Protein AF-0000000077140408 (afdb_homodimer)

Foldseek 3Di:
DDPVVVVVVVVCVVCVVCVVVVVVVVCLLCLQVPLFDPDDAAQFAEEEEECEPDHDDLVLLLVVLVCVVVRSYQAYEYEYEADPVPPDPAHSVRSVVVSLVSNVVNPDDPVRYDYDYFYDDPLDRLLRVLLVVLVVCVVVVTAEYEYEEARSNQVVSQVLNCVSNVVHNYHYYYDHDYDPDHSPCLVVDPVSSVVSVVSVVSSVSCVVVVSD/DDPVVVVVVVVCVVCVVCVVVVVVVVCLLCLQVPLFDPDDAAQFAEEEEECEPDHDDLVLLLVVLVCVVVRSYQAYEYEYEQDPVPPDPAHSVNSVVVSLVSNVVNPDDPVRYDYDYFYDDPLDRLLRVLLVVLVVCVVVVTAEYEYEEARSNQVVSQVLNCVSNVVHNYHYYYDHDYDPDHSPCLVVDPVSSVVSVVSVVSSVSCVVVVSD

Nearest PDB structures (foldseek):
  4tld-assembly1_C  TM=4.002E-01  e=9.534E-02  Synechococcus elongatus PCC 7942 = FACHB-805
  8qch-assembly10_H-3  TM=2.755E-01  e=1.974E-01  Homo sapiens
  1mj1-assembly1_A  TM=6.953E-01  e=6.642E+00  Escherichia coli
  4iqe-assembly1_B  TM=2.574E-01  e=8.456E-01  Bacillus anthracis
  1s2v-assembly1_A  TM=2.804E-01  e=2.675E+00  Mytilus edulis

Sequence (424 aa):
MQVSDLTFRFKLLFLGFLSPVFLTLGLFFSSPYWLGTNDPYLKSDVAVLEMTEDLPTKKHLKNVATLYTKGDFKKLILVSREDKSQNKFFSPVEIDQKTKEILISNGIPGTQMQTVIISTSKMGDTDEASKNLLKIAVSDNLGSILLLTREFEKRRVLKIYKKTLTSLPVKVTAYGFPSEVSASNWFLSESGVKEISVELVRYIYSYTRGILMQVSDLTFRFKLLFLGFLSPVFLTLGLFFSSPYWLGTNDPYLKSDVAVLEMTEDLPTKKHLKNVATLYTKGDFKKLILVSREDKSQNKFFSPVEIDQKTKEILISNGIPGTQMQTVIISTSKMGDTDEASKNLLKIAVSDNLGSILLLTREFEKRRVLKIYKKTLTSLPVKVTAYGFPSEVSASNWFLSESGVKEISVELVRYIYSYTRGIL

Organism: Leptospira biflexa serovar Patoc (strain Patoc 1 / ATCC 23582 / Paris) (NCBI:txid456481)

pLDDT: mean 91.98, std 12.61, range [42.28, 98.94]

Structure (mmCIF, N/CA/C/O backbone):
data_AF-0000000077140408-model_v1
#
loop_
_entity.id
_entity.type
_entity.pdbx_description
1 polymer 'DUF218 domain-containing protein'
#
loop_
_atom_site.group_PDB
_atom_site.id
_atom_site.type_symbol
_atom_site.label_atom_id
_atom_site.label_alt_id
_atom_site.label_comp_id
_atom_site.label_asym_id
_atom_site.label_entity_id
_atom_site.label_seq_id
_atom_site.pdbx_PDB_ins_code
_atom_site.Cartn_x
_atom_site.Cartn_y
_atom_site.Cartn_z
_atom_site.occupancy
_atom_site.B_iso_or_equiv
_atom_site.auth_seq_id
_atom_site.auth_comp_id
_atom_site.auth_asym_id
_atom_site.auth_atom_id
_atom_site.pdbx_PDB_model_num
ATOM 1 N N . MET A 1 1 ? 56.688 1.812 -9.516 1 42.28 1 MET A N 1
ATOM 2 C CA . MET A 1 1 ? 55.562 2.256 -8.734 1 42.28 1 MET A CA 1
ATOM 3 C C . MET A 1 1 ? 55.219 1.259 -7.633 1 42.28 1 MET A C 1
ATOM 5 O O . MET A 1 1 ? 54.938 0.088 -7.906 1 42.28 1 MET A O 1
ATOM 9 N N . GLN A 1 2 ? 55.594 1.509 -6.348 1 55.38 2 GLN A N 1
ATOM 10 C CA . GLN A 1 2 ? 55.688 0.543 -5.262 1 55.38 2 GLN A CA 1
ATOM 11 C C . GLN A 1 2 ? 54.312 0.031 -4.852 1 55.38 2 GLN A C 1
ATOM 13 O O . GLN A 1 2 ? 53.312 0.753 -4.957 1 55.38 2 GLN A O 1
ATOM 18 N N . VAL A 1 3 ? 54.25 -1.314 -4.656 1 61.53 3 VAL A N 1
ATOM 19 C CA . VAL A 1 3 ? 53.094 -2.119 -4.262 1 61.53 3 VAL A CA 1
ATOM 20 C C . VAL A 1 3 ? 52.312 -1.396 -3.172 1 61.53 3 VAL A C 1
ATOM 22 O O . VAL A 1 3 ? 51.094 -1.432 -3.158 1 61.53 3 VAL A O 1
ATOM 25 N N . SER A 1 4 ? 53.031 -0.747 -2.365 1 60.5 4 SER A N 1
ATOM 26 C CA . SER A 1 4 ? 52.406 -0.055 -1.24 1 60.5 4 SER A CA 1
ATOM 27 C C . SER A 1 4 ? 51.5 1.083 -1.718 1 60.5 4 SER A C 1
ATOM 29 O O . SER A 1 4 ? 50.438 1.311 -1.157 1 60.5 4 SER A O 1
ATOM 31 N N . ASP A 1 5 ? 51.906 1.727 -2.756 1 57.91 5 ASP A N 1
ATOM 32 C CA . ASP A 1 5 ? 51.125 2.836 -3.285 1 57.91 5 ASP A CA 1
ATOM 33 C C . ASP A 1 5 ? 49.844 2.334 -3.949 1 57.91 5 ASP A C 1
ATOM 35 O O . ASP A 1 5 ? 48.812 2.955 -3.822 1 57.91 5 ASP A O 1
ATOM 39 N N . LEU A 1 6 ? 49.938 1.147 -4.551 1 58.12 6 LEU A N 1
ATOM 40 C CA . LEU A 1 6 ? 48.75 0.572 -5.207 1 58.12 6 LEU A CA 1
ATOM 41 C C . LEU A 1 6 ? 47.719 0.125 -4.176 1 58.12 6 LEU A C 1
ATOM 43 O O . LEU A 1 6 ? 46.531 0.341 -4.359 1 58.12 6 LEU A O 1
ATOM 47 N N . THR A 1 7 ? 48.281 -0.554 -3.15 1 59.16 7 THR A N 1
ATOM 48 C CA . THR A 1 7 ? 47.375 -1.007 -2.1 1 59.16 7 THR A CA 1
ATOM 49 C C . THR A 1 7 ? 46.688 0.178 -1.431 1 59.16 7 THR A C 1
ATOM 51 O O . THR A 1 7 ? 45.5 0.111 -1.109 1 59.16 7 THR A O 1
ATOM 54 N N . PHE A 1 8 ? 47.562 1.207 -1.161 1 53.84 8 PHE A N 1
ATOM 55 C CA . PHE A 1 8 ? 46.969 2.402 -0.566 1 53.84 8 PHE A CA 1
ATOM 56 C C . PHE A 1 8 ? 45.906 3.006 -1.483 1 53.84 8 PHE A C 1
ATOM 58 O O . PHE A 1 8 ? 44.844 3.428 -1.022 1 53.84 8 PHE A O 1
ATOM 65 N N . ARG A 1 9 ? 46.156 3.01 -2.697 1 57.31 9 ARG A N 1
ATOM 66 C CA . ARG A 1 9 ? 45.219 3.551 -3.664 1 57.31 9 ARG A CA 1
ATOM 67 C C . ARG A 1 9 ? 43.938 2.713 -3.709 1 57.31 9 ARG A C 1
ATOM 69 O O . ARG A 1 9 ? 42.812 3.256 -3.775 1 57.31 9 ARG A O 1
ATOM 76 N N . PHE A 1 10 ? 44.156 1.412 -3.705 1 55.84 10 PHE A N 1
ATOM 77 C CA . PHE A 1 10 ? 43 0.519 -3.709 1 55.84 10 PHE A CA 1
ATOM 78 C C . PHE A 1 10 ? 42.188 0.688 -2.434 1 55.84 10 PHE A C 1
ATOM 80 O O . PHE A 1 10 ? 40.969 0.645 -2.473 1 55.84 10 PHE A O 1
ATOM 87 N N . LYS A 1 11 ? 42.938 0.802 -1.341 1 55.69 11 LYS A N 1
ATOM 88 C CA . LYS A 1 11 ? 42.25 1.03 -0.07 1 55.69 11 LYS A CA 1
ATOM 89 C C . LYS A 1 11 ? 41.469 2.332 -0.099 1 55.69 11 LYS A C 1
ATOM 91 O O . LYS A 1 11 ? 40.344 2.393 0.414 1 55.69 11 LYS A O 1
ATOM 96 N N . LEU A 1 12 ? 42.062 3.307 -0.672 1 52.16 12 LEU A N 1
ATOM 97 C CA . LEU A 1 12 ? 41.406 4.59 -0.77 1 52.16 12 LEU A CA 1
ATOM 98 C C . LEU A 1 12 ? 40.188 4.496 -1.697 1 52.16 12 LEU A C 1
ATOM 100 O O . LEU A 1 12 ? 39.125 5.066 -1.411 1 52.16 12 LEU A O 1
ATOM 104 N N . LEU A 1 13 ? 40.438 3.832 -2.721 1 52.09 13 LEU A N 1
ATOM 105 C CA . LEU A 1 13 ? 39.344 3.627 -3.68 1 52.09 13 LEU A CA 1
ATOM 106 C C . LEU A 1 13 ? 38.219 2.812 -3.057 1 52.09 13 LEU A C 1
ATOM 108 O O . LEU A 1 13 ? 37.031 3.113 -3.27 1 52.09 13 LEU A O 1
ATOM 112 N N . PHE A 1 14 ? 38.719 1.812 -2.455 1 52.66 14 PHE A N 1
ATOM 113 C CA . PHE A 1 14 ? 37.719 0.967 -1.789 1 52.66 14 PHE A CA 1
ATOM 114 C C . PHE A 1 14 ? 37 1.746 -0.712 1 52.66 14 PHE A C 1
ATOM 116 O O . PHE A 1 14 ? 35.781 1.633 -0.587 1 52.66 14 PHE A O 1
ATOM 123 N N . LEU A 1 15 ? 37.812 2.443 0.119 1 54.44 15 LEU A N 1
ATOM 124 C CA . LEU A 1 15 ? 37.188 3.281 1.139 1 54.44 15 LEU A CA 1
ATOM 125 C C . LEU A 1 15 ? 36.281 4.344 0.502 1 54.44 15 LEU A C 1
ATOM 127 O O . LEU A 1 15 ? 35.219 4.648 1.019 1 54.44 15 LEU A O 1
ATOM 131 N N . GLY A 1 16 ? 36.812 4.895 -0.43 1 50.19 16 GLY A N 1
ATOM 132 C CA . GLY A 1 16 ? 36.031 5.867 -1.165 1 50.19 16 GLY A CA 1
ATOM 133 C C . GLY A 1 16 ? 34.781 5.277 -1.766 1 50.19 16 GLY A C 1
ATOM 134 O O . GLY A 1 16 ? 33.719 5.895 -1.709 1 50.19 16 GLY A O 1
ATOM 135 N N . PHE A 1 17 ? 35.031 4.109 -2.342 1 53.53 17 PHE A N 1
ATOM 136 C CA . PHE A 1 17 ? 33.938 3.398 -2.986 1 53.53 17 PHE A CA 1
ATOM 137 C C . PHE A 1 17 ? 32.875 2.992 -1.963 1 53.53 17 PHE A C 1
ATOM 139 O O . PHE A 1 17 ? 31.688 3.111 -2.219 1 53.53 17 PHE A O 1
ATOM 146 N N . LEU A 1 18 ? 33.344 2.521 -0.897 1 58.91 18 LEU A N 1
ATOM 147 C CA . LEU A 1 18 ? 32.438 1.955 0.102 1 58.91 18 LEU A CA 1
ATOM 148 C C . LEU A 1 18 ? 31.766 3.057 0.907 1 58.91 18 LEU A C 1
ATOM 150 O O . LEU A 1 18 ? 30.656 2.861 1.422 1 58.91 18 LEU A O 1
ATOM 154 N N . SER A 1 19 ? 32.312 4.234 0.896 1 62.12 19 SER A N 1
ATOM 155 C CA . SER A 1 19 ? 31.859 5.305 1.769 1 62.12 19 SER A CA 1
ATOM 156 C C . SER A 1 19 ? 30.453 5.762 1.376 1 62.12 19 SER A C 1
ATOM 158 O O . SER A 1 19 ? 29.578 5.879 2.229 1 62.12 19 SER A O 1
ATOM 160 N N . PRO A 1 20 ? 30.281 6.012 0.077 1 62.34 20 PRO A N 1
ATOM 161 C CA . PRO A 1 20 ? 28.906 6.434 -0.235 1 62.34 20 PRO A CA 1
ATOM 162 C C . PRO A 1 20 ? 27.875 5.344 0.051 1 62.34 20 PRO A C 1
ATOM 164 O O . PRO A 1 20 ? 26.75 5.648 0.444 1 62.34 20 PRO A O 1
ATOM 167 N N . VAL A 1 21 ? 28.234 4.156 -0.152 1 67.38 21 VAL A N 1
ATOM 168 C CA . VAL A 1 21 ? 27.359 3.039 0.161 1 67.38 21 VAL A CA 1
ATOM 169 C C . VAL A 1 21 ? 27.031 3.039 1.653 1 67.38 21 VAL A C 1
ATOM 171 O O . VAL A 1 21 ? 25.859 2.891 2.043 1 67.38 21 VAL A O 1
ATOM 174 N N . PHE A 1 22 ? 28.031 3.256 2.43 1 69.44 22 PHE A N 1
ATOM 175 C CA . PHE A 1 22 ? 27.828 3.285 3.875 1 69.44 22 PHE A CA 1
ATOM 176 C C . PHE A 1 22 ? 26.969 4.484 4.277 1 69.44 22 PHE A C 1
ATOM 178 O O . PHE A 1 22 ? 26.156 4.391 5.195 1 69.44 22 PHE A O 1
ATOM 185 N N . LEU A 1 23 ? 27.125 5.52 3.521 1 71.75 23 LEU A N 1
ATOM 186 C CA . LEU A 1 23 ? 26.328 6.711 3.818 1 71.75 23 LEU A CA 1
ATOM 187 C C . LEU A 1 23 ? 24.859 6.492 3.473 1 71.75 23 LEU A C 1
ATOM 189 O O . LEU A 1 23 ? 23.984 6.863 4.246 1 71.75 23 LEU A O 1
ATOM 193 N N . THR A 1 24 ? 24.609 5.93 2.33 1 76.5 24 THR A N 1
ATOM 194 C CA . THR A 1 24 ? 23.234 5.652 1.918 1 76.5 24 THR A CA 1
ATOM 195 C C . THR A 1 24 ? 22.578 4.656 2.865 1 76.5 24 THR A C 1
ATOM 197 O O . THR A 1 24 ? 21.422 4.824 3.246 1 76.5 24 THR A O 1
ATOM 200 N N . LEU A 1 25 ? 23.391 3.727 3.24 1 78.25 25 LEU A N 1
ATOM 201 C CA . LEU A 1 25 ? 22.891 2.744 4.195 1 78.25 25 LEU A CA 1
ATOM 202 C C . LEU A 1 25 ? 22.641 3.385 5.555 1 78.25 25 LEU A C 1
ATOM 204 O O . LEU A 1 25 ? 21.641 3.082 6.215 1 78.25 25 LEU A O 1
ATOM 208 N N . GLY A 1 26 ? 23.531 4.18 5.887 1 80.62 26 GLY A N 1
ATOM 209 C CA . GLY A 1 26 ? 23.344 4.902 7.133 1 80.62 26 GLY A CA 1
ATOM 210 C C . GLY A 1 26 ? 22.094 5.77 7.137 1 80.62 26 GLY A C 1
ATOM 211 O O . GLY A 1 26 ? 21.344 5.77 8.109 1 80.62 26 GLY A O 1
ATOM 212 N N . LEU A 1 27 ? 21.953 6.426 6.035 1 81 27 LEU A N 1
ATOM 213 C CA . LEU A 1 27 ? 20.766 7.25 5.902 1 81 27 LEU A CA 1
ATOM 214 C C . LEU A 1 27 ? 19.5 6.391 5.93 1 81 27 LEU A C 1
ATOM 216 O O . LEU A 1 27 ? 18.516 6.762 6.562 1 81 27 LEU A O 1
ATOM 220 N N . PHE A 1 28 ? 19.656 5.336 5.297 1 86.94 28 PHE A N 1
ATOM 221 C CA . PHE A 1 28 ? 18.516 4.418 5.242 1 86.94 28 PHE A CA 1
ATOM 222 C C . PHE A 1 28 ? 18.203 3.867 6.629 1 86.94 28 PHE A C 1
ATOM 224 O O . PHE A 1 28 ? 17.062 3.943 7.086 1 86.94 28 PHE A O 1
ATOM 231 N N . PHE A 1 29 ? 19.188 3.473 7.367 1 89.19 29 PHE A N 1
ATOM 232 C CA . PHE A 1 29 ? 18.953 2.824 8.648 1 89.19 29 PHE A CA 1
ATOM 233 C C . PHE A 1 29 ? 18.656 3.855 9.727 1 89.19 29 PHE A C 1
ATOM 235 O O . PHE A 1 29 ? 18.031 3.533 10.742 1 89.19 29 PHE A O 1
ATOM 242 N N . SER A 1 30 ? 18.953 5.102 9.484 1 91.44 30 SER A N 1
ATOM 243 C CA . SER A 1 30 ? 18.672 6.141 10.469 1 91.44 30 SER A CA 1
ATOM 244 C C . SER A 1 30 ? 17.328 6.801 10.203 1 91.44 30 SER A C 1
ATOM 246 O O . SER A 1 30 ? 16.828 7.582 11.023 1 91.44 30 SER A O 1
ATOM 248 N N . SER A 1 31 ? 16.672 6.375 9.125 1 93.19 31 SER A N 1
ATOM 249 C CA . SER A 1 31 ? 15.516 7.109 8.633 1 93.19 31 SER A CA 1
ATOM 250 C C . SER A 1 31 ? 14.375 7.082 9.648 1 93.19 31 SER A C 1
ATOM 252 O O . SER A 1 31 ? 13.711 8.094 9.867 1 93.19 31 SER A O 1
ATOM 254 N N . PRO A 1 32 ? 14.148 5.984 10.375 1 94.06 32 PRO A N 1
ATOM 255 C CA . PRO A 1 32 ? 13.016 5.977 11.305 1 94.06 32 PRO A CA 1
ATOM 256 C C . PRO A 1 32 ? 13.148 7.035 12.398 1 94.06 32 PRO A C 1
ATOM 258 O O . PRO A 1 32 ? 12.141 7.484 12.945 1 94.06 32 PRO A O 1
ATOM 261 N N . TYR A 1 33 ? 14.352 7.5 12.664 1 93.12 33 TYR A N 1
ATOM 262 C CA . TYR A 1 33 ? 14.594 8.422 13.766 1 93.12 33 TYR A CA 1
ATOM 263 C C . TYR A 1 33 ? 14.227 9.852 13.375 1 93.12 33 TYR A C 1
ATOM 265 O O . TYR A 1 33 ? 14.07 10.719 14.234 1 93.12 33 TYR A O 1
ATOM 273 N N . TRP A 1 34 ? 14.062 10.062 12.109 1 93.56 34 TRP A N 1
ATOM 274 C CA . TRP A 1 34 ? 13.742 11.445 11.758 1 93.56 34 TRP A CA 1
ATOM 275 C C . TRP A 1 34 ? 12.5 11.5 10.875 1 93.56 34 TRP A C 1
ATOM 277 O O . TRP A 1 34 ? 11.961 12.586 10.625 1 93.56 34 TRP A O 1
ATOM 287 N N . LEU A 1 35 ? 12.039 10.328 10.367 1 95.88 35 LEU A N 1
ATOM 288 C CA . LEU A 1 35 ? 10.812 10.297 9.578 1 95.88 35 LEU A CA 1
ATOM 289 C C . LEU A 1 35 ? 9.609 10.672 10.438 1 95.88 35 LEU A C 1
ATOM 291 O O . LEU A 1 35 ? 8.648 11.266 9.945 1 95.88 35 LEU A O 1
ATOM 295 N N . GLY A 1 36 ? 9.695 10.211 11.602 1 92.75 36 GLY A N 1
ATOM 296 C CA . GLY A 1 36 ? 8.711 10.672 12.57 1 92.75 36 GLY A CA 1
ATOM 297 C C . GLY A 1 36 ? 9.094 11.984 13.227 1 92.75 36 GLY A C 1
ATOM 298 O O . GLY A 1 36 ? 10.047 12.641 12.805 1 92.75 36 GLY A O 1
ATOM 299 N N . THR A 1 37 ? 8.219 12.688 14.008 1 87.75 37 THR A N 1
ATOM 300 C CA . THR A 1 37 ? 8.523 13.836 14.852 1 87.75 37 THR A CA 1
ATOM 301 C C . THR A 1 37 ? 7.84 13.711 16.203 1 87.75 37 THR A C 1
ATOM 303 O O . THR A 1 37 ? 6.789 13.078 16.328 1 87.75 37 THR A O 1
ATOM 306 N N . ASN A 1 38 ? 8.578 14.203 17.172 1 88.62 38 ASN A N 1
ATOM 307 C CA . ASN A 1 38 ? 8.039 14.156 18.516 1 88.62 38 ASN A CA 1
ATOM 308 C C . ASN A 1 38 ? 7.367 15.477 18.891 1 88.62 38 ASN A C 1
ATOM 310 O O . ASN A 1 38 ? 7.051 15.703 20.062 1 88.62 38 ASN A O 1
ATOM 314 N N . ASP A 1 39 ? 7.168 16.219 17.922 1 92 39 ASP A N 1
ATOM 315 C CA . ASP A 1 39 ? 6.48 17.484 18.188 1 92 39 ASP A CA 1
ATOM 316 C C . ASP A 1 39 ? 5.086 17.234 18.75 1 92 39 ASP A C 1
ATOM 318 O O . ASP A 1 39 ? 4.34 16.391 18.25 1 92 39 ASP A O 1
ATOM 322 N N . PRO A 1 40 ? 4.777 17.969 19.812 1 95.19 40 PRO A N 1
ATOM 323 C CA . PRO A 1 40 ? 3.418 17.812 20.344 1 95.19 40 PRO A CA 1
ATOM 324 C C . PRO A 1 40 ? 2.355 18.375 19.406 1 95.19 40 PRO A C 1
ATOM 326 O O . PRO A 1 40 ? 2.664 19.203 18.531 1 95.19 40 PRO A O 1
ATOM 329 N N . TYR A 1 41 ? 1.158 17.859 19.578 1 97.69 41 TYR A N 1
ATOM 330 C CA . TYR A 1 41 ? 0.064 18.422 18.797 1 97.69 41 TYR A CA 1
ATOM 331 C C . TYR A 1 41 ? -0.797 19.344 19.672 1 97.69 41 TYR A C 1
ATOM 333 O O . TYR A 1 41 ? -0.765 19.266 20.891 1 97.69 41 TYR A O 1
ATOM 341 N N . LEU A 1 42 ? -1.505 20.203 19.016 1 97.75 42 LEU A N 1
ATOM 342 C CA . LEU A 1 42 ? -2.398 21.141 19.688 1 97.75 42 LEU A CA 1
ATOM 343 C C . LEU A 1 42 ? -3.852 20.875 19.328 1 97.75 42 LEU A C 1
ATOM 345 O O . LEU A 1 42 ? -4.137 20.375 18.234 1 97.75 42 LEU A O 1
ATOM 349 N N . LYS A 1 43 ? -4.703 21.203 20.328 1 98.38 43 LYS A N 1
ATOM 350 C CA . LYS A 1 43 ? -6.121 21.219 19.984 1 98.38 43 LYS A CA 1
ATOM 351 C C . LYS A 1 43 ? -6.398 22.156 18.812 1 98.38 43 LYS A C 1
ATOM 353 O O . LYS A 1 43 ? -5.824 23.234 18.734 1 98.38 43 LYS A O 1
ATOM 358 N N . SER A 1 44 ? -7.297 21.656 17.938 1 98.75 44 SER A N 1
ATOM 359 C CA . SER A 1 44 ? -7.445 22.391 16.688 1 98.75 44 SER A CA 1
ATOM 360 C C . SER A 1 44 ? -8.906 22.5 16.281 1 98.75 44 SER A C 1
ATOM 362 O O . SER A 1 44 ? -9.75 21.734 16.766 1 98.75 44 SER A O 1
ATOM 364 N N . ASP A 1 45 ? -9.18 23.469 15.375 1 97.81 45 ASP A N 1
ATOM 365 C CA . ASP A 1 45 ? -10.516 23.641 14.82 1 97.81 45 ASP A CA 1
ATOM 366 C C . ASP A 1 45 ? -10.922 22.422 13.977 1 97.81 45 ASP A C 1
ATOM 368 O O . ASP A 1 45 ? -12.047 21.938 14.094 1 97.81 45 ASP A O 1
ATOM 372 N N . VAL A 1 46 ? -9.969 21.969 13.211 1 98.62 46 VAL A N 1
ATOM 373 C CA . VAL A 1 46 ? -10.258 20.875 12.289 1 98.62 46 VAL A CA 1
ATOM 374 C C . VAL A 1 46 ? -9.148 19.828 12.352 1 98.62 46 VAL A C 1
ATOM 376 O O . VAL A 1 46 ? -7.98 20.172 12.562 1 98.62 46 VAL A O 1
ATOM 379 N N . ALA A 1 47 ? -9.539 18.594 12.25 1 98.94 47 ALA A N 1
ATOM 380 C CA . ALA A 1 47 ? -8.586 17.516 12.008 1 98.94 47 ALA A CA 1
ATOM 381 C C . ALA A 1 47 ? -8.695 17 10.57 1 98.94 47 ALA A C 1
ATOM 383 O O . ALA A 1 47 ? -9.773 17.062 9.969 1 98.94 47 ALA A O 1
ATOM 384 N N . VAL A 1 48 ? -7.609 16.562 10.031 1 98.94 48 VAL A N 1
ATOM 385 C CA . VAL A 1 48 ? -7.562 16.078 8.656 1 98.94 48 VAL A CA 1
ATOM 386 C C . VAL A 1 48 ? -7.031 14.648 8.633 1 98.94 48 VAL A C 1
ATOM 388 O O . VAL A 1 48 ? -5.98 14.359 9.203 1 98.94 48 VAL A O 1
ATOM 391 N N . LEU A 1 49 ? -7.738 13.766 8.047 1 98.88 49 LEU A N 1
ATOM 392 C CA . LEU A 1 49 ? -7.344 12.375 7.848 1 98.88 49 LEU A CA 1
ATOM 393 C C . LEU A 1 49 ? -7.348 12.016 6.363 1 98.88 49 LEU A C 1
ATOM 395 O O . LEU A 1 49 ? -8.391 12.055 5.715 1 98.88 49 LEU A O 1
ATOM 399 N N . GLU A 1 50 ? -6.191 11.719 5.852 1 98.19 50 GLU A N 1
ATOM 400 C CA . GLU A 1 50 ? -6.082 11.32 4.449 1 98.19 50 GLU A CA 1
ATOM 401 C C . GLU A 1 50 ? -6.398 9.836 4.273 1 98.19 50 GLU A C 1
ATOM 403 O O . GLU A 1 50 ? -5.746 8.984 4.879 1 98.19 50 GLU A O 1
ATOM 408 N N . MET A 1 51 ? -7.41 9.555 3.443 1 96.81 51 MET A N 1
ATOM 409 C CA . MET A 1 51 ? -7.824 8.203 3.102 1 96.81 51 MET A CA 1
ATOM 410 C C . MET A 1 51 ? -7.496 7.879 1.648 1 96.81 51 MET A C 1
ATOM 412 O O . MET A 1 51 ? -8.367 7.445 0.892 1 96.81 51 MET A O 1
ATOM 416 N N . THR A 1 52 ? -6.328 8.031 1.25 1 93.5 52 THR A N 1
ATOM 417 C CA . THR A 1 52 ? -5.977 7.867 -0.156 1 93.5 52 THR A CA 1
ATOM 418 C C . THR A 1 52 ? -5.348 6.5 -0.405 1 93.5 52 THR A C 1
ATOM 420 O O . THR A 1 52 ? -6.059 5.512 -0.609 1 93.5 52 THR A O 1
ATOM 423 N N . GLU A 1 53 ? -4.078 6.254 -0.271 1 82.75 53 GLU A N 1
ATOM 424 C CA . GLU A 1 53 ? -3.424 4.98 -0.562 1 82.75 53 GLU A CA 1
ATOM 425 C C . GLU A 1 53 ? -3.309 4.117 0.691 1 82.75 53 GLU A C 1
ATOM 427 O O . GLU A 1 53 ? -3.6 2.922 0.657 1 82.75 53 GLU A O 1
ATOM 432 N N . ASP A 1 54 ? -3.008 4.676 1.714 1 88.06 54 ASP A N 1
ATOM 433 C CA . ASP A 1 54 ? -2.828 3.971 2.979 1 88.06 54 ASP A CA 1
ATOM 434 C C . ASP A 1 54 ? -4.035 4.168 3.895 1 88.06 54 ASP A C 1
ATOM 436 O O . ASP A 1 54 ? -4.039 5.066 4.738 1 88.06 54 ASP A O 1
ATOM 440 N N . LEU A 1 55 ? -4.91 3.172 3.824 1 95.31 55 LEU A N 1
ATOM 441 C CA . LEU A 1 55 ? -6.121 3.283 4.629 1 95.31 55 LEU A CA 1
ATOM 442 C C . LEU A 1 55 ? -5.82 3.047 6.102 1 95.31 55 LEU A C 1
ATOM 444 O O . LEU A 1 55 ? -4.984 2.205 6.445 1 95.31 55 LEU A O 1
ATOM 448 N N . PRO A 1 56 ? -6.531 3.76 6.969 1 97.06 56 PRO A N 1
ATOM 449 C CA . PRO A 1 56 ? -6.332 3.549 8.406 1 97.06 56 PRO A CA 1
ATOM 450 C C . PRO A 1 56 ? -6.875 2.205 8.883 1 97.06 56 PRO A C 1
ATOM 452 O O . PRO A 1 56 ? -7.742 1.616 8.227 1 97.06 56 PRO A O 1
ATOM 455 N N . THR A 1 57 ? -6.34 1.723 9.977 1 97.25 57 THR A N 1
ATOM 456 C CA . THR A 1 57 ? -6.914 0.555 10.633 1 97.25 57 THR A CA 1
ATOM 457 C C . THR A 1 57 ? -8.141 0.944 11.461 1 97.25 57 THR A C 1
ATOM 459 O O . THR A 1 57 ? -8.414 2.131 11.648 1 97.25 57 THR A O 1
ATOM 462 N N . LYS A 1 58 ? -8.859 -0.03 11.883 1 97.94 58 LYS A N 1
ATOM 463 C CA . LYS A 1 58 ? -9.984 0.234 12.773 1 97.94 58 LYS A CA 1
ATOM 464 C C . LYS A 1 58 ? -9.508 0.868 14.078 1 97.94 58 LYS A C 1
ATOM 466 O O . LYS A 1 58 ? -10.18 1.738 14.633 1 97.94 58 LYS A O 1
ATOM 471 N N . LYS A 1 59 ? -8.344 0.446 14.5 1 97.81 59 LYS A N 1
ATOM 472 C CA . LYS A 1 59 ? -7.742 1.033 15.695 1 97.81 59 LYS A CA 1
ATOM 473 C C . LYS A 1 59 ? -7.434 2.512 15.484 1 97.81 59 LYS A C 1
ATOM 475 O O . LYS A 1 59 ? -7.621 3.326 16.391 1 97.81 59 LYS A O 1
ATOM 480 N N . HIS A 1 60 ? -6.938 2.848 14.352 1 98.44 60 HIS A N 1
ATOM 481 C CA . HIS A 1 60 ? -6.707 4.25 14.016 1 98.44 60 HIS A CA 1
ATOM 482 C C . HIS A 1 60 ? -7.996 5.059 14.109 1 98.44 60 HIS A C 1
ATOM 484 O O . HIS A 1 60 ? -8.016 6.141 14.703 1 98.44 60 HIS A O 1
ATOM 490 N N . LEU A 1 61 ? -9 4.52 13.555 1 98.75 61 LEU A N 1
ATOM 491 C CA . LEU A 1 61 ? -10.281 5.227 13.516 1 98.75 61 LEU A CA 1
ATOM 492 C C . LEU A 1 61 ? -10.867 5.363 14.922 1 98.75 61 LEU A C 1
ATOM 494 O O . LEU A 1 61 ? -11.469 6.391 15.25 1 98.75 61 LEU A O 1
ATOM 498 N N . LYS A 1 62 ? -10.672 4.387 15.688 1 98.25 62 LYS A N 1
ATOM 499 C CA . LYS A 1 62 ? -11.086 4.492 17.094 1 98.25 62 LYS A CA 1
ATOM 500 C C . LYS A 1 62 ? -10.312 5.594 17.812 1 98.25 62 LYS A C 1
ATOM 502 O O . LYS A 1 62 ? -10.883 6.324 18.625 1 98.25 62 LYS A O 1
ATOM 507 N N . ASN A 1 63 ? -9.031 5.664 17.531 1 98.56 63 ASN A N 1
ATOM 508 C CA . ASN A 1 63 ? -8.219 6.734 18.094 1 98.56 63 ASN A CA 1
ATOM 509 C C . ASN A 1 63 ? -8.719 8.109 17.656 1 98.56 63 ASN A C 1
ATOM 511 O O . ASN A 1 63 ? -8.711 9.055 18.453 1 98.56 63 ASN A O 1
ATOM 515 N N . VAL A 1 64 ? -9.109 8.211 16.406 1 98.88 64 VAL A N 1
ATOM 516 C CA . VAL A 1 64 ? -9.672 9.461 15.914 1 98.88 64 VAL A CA 1
ATOM 517 C C . VAL A 1 64 ? -10.891 9.852 16.75 1 98.88 64 VAL A C 1
ATOM 519 O O . VAL A 1 64 ? -11.023 11.008 17.156 1 98.88 64 VAL A O 1
ATOM 522 N N . ALA A 1 65 ? -11.734 8.906 17 1 98.62 65 ALA A N 1
ATOM 523 C CA . ALA A 1 65 ? -12.938 9.148 17.781 1 98.62 65 ALA A CA 1
ATOM 524 C C . ALA A 1 65 ? -12.578 9.57 19.203 1 98.62 65 ALA A C 1
ATOM 526 O O . ALA A 1 65 ? -13.219 10.445 19.781 1 98.62 65 ALA A O 1
ATOM 527 N N . THR A 1 66 ? -11.594 8.938 19.75 1 98.56 66 THR A N 1
ATOM 528 C CA . THR A 1 66 ? -11.133 9.266 21.094 1 98.56 66 THR A CA 1
ATOM 529 C C . THR A 1 66 ? -10.633 10.711 21.156 1 98.56 66 THR A C 1
ATOM 531 O O . THR A 1 66 ? -10.953 11.445 22.094 1 98.56 66 THR A O 1
ATOM 534 N N . LEU A 1 67 ? -9.844 11.102 20.172 1 98.81 67 LEU A N 1
ATOM 535 C CA . LEU A 1 67 ? -9.352 12.477 20.094 1 98.81 67 LEU A CA 1
ATOM 536 C C . LEU A 1 67 ? -10.508 13.469 20.031 1 98.81 67 LEU A C 1
ATOM 538 O O . LEU A 1 67 ? -10.469 14.523 20.672 1 98.81 67 LEU A O 1
ATOM 542 N N . TYR A 1 68 ? -11.508 13.109 19.266 1 98.81 68 TYR A N 1
ATOM 543 C CA . TYR A 1 68 ? -12.688 13.961 19.156 1 98.81 68 TYR A CA 1
ATOM 544 C C . TYR A 1 68 ? -13.383 14.109 20.5 1 98.81 68 TYR A C 1
ATOM 546 O O . TYR A 1 68 ? -13.75 15.219 20.891 1 98.81 68 TYR A O 1
ATOM 554 N N . THR A 1 69 ? -13.602 12.992 21.156 1 97.88 69 THR A N 1
ATOM 555 C CA . THR A 1 69 ? -14.289 12.969 22.438 1 97.88 69 THR A CA 1
ATOM 556 C C . THR A 1 69 ? -13.531 13.789 23.484 1 97.88 69 THR A C 1
ATOM 558 O O . THR A 1 69 ? -14.141 14.43 24.344 1 97.88 69 THR A O 1
ATOM 561 N N . LYS A 1 70 ? -12.211 13.805 23.359 1 98.25 70 LYS A N 1
ATOM 562 C CA . LYS A 1 70 ? -11.359 14.57 24.266 1 98.25 70 LYS A CA 1
ATOM 563 C C . LYS A 1 70 ? -11.367 16.062 23.906 1 98.25 70 LYS A C 1
ATOM 565 O O . LYS A 1 70 ? -10.828 16.891 24.641 1 98.25 70 LYS A O 1
ATOM 570 N N . GLY A 1 71 ? -11.953 16.375 22.781 1 98.44 71 GLY A N 1
ATOM 571 C CA . GLY A 1 71 ? -12.047 17.766 22.359 1 98.44 71 GLY A CA 1
ATOM 572 C C . GLY A 1 71 ? -10.805 18.25 21.625 1 98.44 71 GLY A C 1
ATOM 573 O O . GLY A 1 71 ? -10.531 19.453 21.594 1 98.44 71 GLY A O 1
ATOM 574 N N . ASP A 1 72 ? -9.992 17.359 21.094 1 98.81 72 ASP A N 1
ATOM 575 C CA . ASP A 1 72 ? -8.75 17.719 20.422 1 98.81 72 ASP A CA 1
ATOM 576 C C . ASP A 1 72 ? -9.023 18.406 19.078 1 98.81 72 ASP A C 1
ATOM 578 O O . ASP A 1 72 ? -8.164 19.109 18.547 1 98.81 72 ASP A O 1
ATOM 582 N N . PHE A 1 73 ? -10.195 18.172 18.547 1 98.75 73 PHE A N 1
ATOM 583 C CA . PHE A 1 73 ? -10.648 18.891 17.375 1 98.75 73 PHE A CA 1
ATOM 584 C C . PHE A 1 73 ? -12.172 18.984 17.344 1 98.75 73 PHE A C 1
ATOM 586 O O . PHE A 1 73 ? -12.852 18.234 18.047 1 98.75 73 PHE A O 1
ATOM 593 N N . LYS A 1 74 ? -12.695 19.844 16.5 1 98.19 74 LYS A N 1
ATOM 594 C CA . LYS A 1 74 ? -14.141 20.094 16.453 1 98.19 74 LYS A CA 1
ATOM 595 C C . LYS A 1 74 ? -14.766 19.438 15.227 1 98.19 74 LYS A C 1
ATOM 597 O O . LYS A 1 74 ? -15.867 18.906 15.297 1 98.19 74 LYS A O 1
ATOM 602 N N . LYS A 1 75 ? -14.086 19.5 14.125 1 98.5 75 LYS A N 1
ATOM 603 C CA . LYS A 1 75 ? -14.555 18.969 12.852 1 98.5 75 LYS A CA 1
ATOM 604 C C . LYS A 1 75 ? -13.492 18.094 12.203 1 98.5 75 LYS A C 1
ATOM 606 O O . LYS A 1 75 ? -12.297 18.312 12.383 1 98.5 75 LYS A O 1
ATOM 611 N N . LEU A 1 76 ? -13.969 17.094 11.477 1 98.88 76 LEU A N 1
ATOM 612 C CA . LEU A 1 76 ? -13.055 16.172 10.812 1 98.88 76 LEU A CA 1
ATOM 613 C C . LEU A 1 76 ? -13.195 16.266 9.297 1 98.88 76 LEU A C 1
ATOM 615 O O . LEU A 1 76 ? -14.305 16.188 8.766 1 98.88 76 LEU A O 1
ATOM 619 N N . ILE A 1 77 ? -12.102 16.469 8.688 1 98.88 77 ILE A N 1
ATOM 620 C CA . ILE A 1 77 ? -12.055 16.453 7.227 1 98.88 77 ILE A CA 1
ATOM 621 C C . ILE A 1 77 ? -11.398 15.156 6.75 1 98.88 77 ILE A C 1
ATOM 623 O O . ILE A 1 77 ? -10.258 14.859 7.113 1 98.88 77 ILE A O 1
ATOM 627 N N . LEU A 1 78 ? -12.133 14.414 6.004 1 98.75 78 LEU A N 1
ATOM 628 C CA . LEU A 1 78 ? -11.641 13.195 5.355 1 98.75 78 LEU A CA 1
ATOM 629 C C . LEU A 1 78 ? -11.211 13.484 3.922 1 98.75 78 LEU A C 1
ATOM 631 O O . LEU A 1 78 ? -11.977 14.062 3.143 1 98.75 78 LEU A O 1
ATOM 635 N N . VAL A 1 79 ? -10.008 13.133 3.59 1 98.62 79 VAL A N 1
ATOM 636 C CA . VAL A 1 79 ? -9.484 13.375 2.248 1 98.62 79 VAL A CA 1
ATOM 637 C C . VAL A 1 79 ? -9.453 12.07 1.461 1 98.62 79 VAL A C 1
ATOM 639 O O . VAL A 1 79 ? -8.836 11.094 1.892 1 98.62 79 VAL A O 1
ATOM 642 N N . SER A 1 80 ? -10.086 12.047 0.36 1 97.5 80 SER A N 1
ATOM 643 C CA . SER A 1 80 ? -10.125 10.891 -0.529 1 97.5 80 SER A CA 1
ATOM 644 C C . SER A 1 80 ? -9.695 11.266 -1.944 1 97.5 80 SER A C 1
ATOM 646 O O . SER A 1 80 ? -9.891 12.406 -2.373 1 97.5 80 SER A O 1
ATOM 648 N N . ARG A 1 81 ? -9.117 10.312 -2.557 1 96.88 81 ARG A N 1
ATOM 649 C CA . ARG A 1 81 ? -8.695 10.531 -3.936 1 96.88 81 ARG A CA 1
ATOM 650 C C . ARG A 1 81 ? -9.789 10.117 -4.914 1 96.88 81 ARG A C 1
ATOM 652 O O . ARG A 1 81 ? -10.406 9.062 -4.754 1 96.88 81 ARG A O 1
ATOM 659 N N . GLU A 1 82 ? -9.969 10.875 -5.887 1 97.25 82 GLU A N 1
ATOM 660 C CA . GLU A 1 82 ? -10.984 10.562 -6.891 1 97.25 82 GLU A CA 1
ATOM 661 C C . GLU A 1 82 ? -10.617 9.289 -7.652 1 97.25 82 GLU A C 1
ATOM 663 O O . GLU A 1 82 ? -9.469 8.844 -7.625 1 97.25 82 GLU A O 1
ATOM 668 N N . ASP A 1 83 ? -11.617 8.664 -8.219 1 96.19 83 ASP A N 1
ATOM 669 C CA . ASP A 1 83 ? -11.461 7.504 -9.094 1 96.19 83 ASP A CA 1
ATOM 670 C C . ASP A 1 83 ? -12.258 7.684 -10.383 1 96.19 83 ASP A C 1
ATOM 672 O O . ASP A 1 83 ? -13.227 6.961 -10.633 1 96.19 83 ASP A O 1
ATOM 676 N N . LYS A 1 84 ? -11.805 8.492 -11.258 1 94.88 84 LYS A N 1
ATOM 677 C CA . LYS A 1 84 ? -12.516 8.812 -12.492 1 94.88 84 LYS A CA 1
ATOM 678 C C . LYS A 1 84 ? -12.648 7.59 -13.391 1 94.88 84 LYS A C 1
ATOM 680 O O . LYS A 1 84 ? -13.656 7.418 -14.07 1 94.88 84 LYS A O 1
ATOM 685 N N . SER A 1 85 ? -11.656 6.754 -13.375 1 94.19 85 SER A N 1
ATOM 686 C CA . SER A 1 85 ? -11.641 5.574 -14.234 1 94.19 85 SER A CA 1
ATOM 687 C C . SER A 1 85 ? -12.57 4.488 -13.703 1 94.19 85 SER A C 1
ATOM 689 O O . SER A 1 85 ? -12.883 3.525 -14.406 1 94.19 85 SER A O 1
ATOM 691 N N . GLN A 1 86 ? -12.992 4.613 -12.367 1 95.62 86 GLN A N 1
ATOM 692 C CA . GLN A 1 86 ? -13.797 3.604 -11.688 1 95.62 86 GLN A CA 1
ATOM 693 C C . GLN A 1 86 ? -13.102 2.246 -11.703 1 95.62 86 GLN A C 1
ATOM 695 O O . GLN A 1 86 ? -13.75 1.216 -11.914 1 95.62 86 GLN A O 1
ATOM 700 N N . ASN A 1 87 ? -11.797 2.32 -11.539 1 96.31 87 ASN A N 1
ATOM 701 C CA . ASN A 1 87 ? -10.992 1.114 -11.688 1 96.31 87 ASN A CA 1
ATOM 702 C C . ASN A 1 87 ? -10.445 0.64 -10.344 1 96.31 87 ASN A C 1
ATOM 704 O O . ASN A 1 87 ? -9.906 -0.464 -10.242 1 96.31 87 ASN A O 1
ATOM 708 N N . LYS A 1 88 ? -10.57 1.393 -9.273 1 95.75 88 LYS A N 1
ATOM 709 C CA . LYS A 1 88 ? -10.062 0.995 -7.961 1 95.75 88 LYS A CA 1
ATOM 710 C C . LYS A 1 88 ? -10.859 -0.176 -7.395 1 95.75 88 LYS A C 1
ATOM 712 O O . LYS A 1 88 ? -12.062 -0.298 -7.648 1 95.75 88 LYS A O 1
ATOM 717 N N . PHE A 1 89 ? -10.219 -0.961 -6.664 1 96.5 89 PHE A N 1
ATOM 718 C CA . PHE A 1 89 ? -10.867 -2.115 -6.055 1 96.5 89 PHE A CA 1
ATOM 719 C C . PHE A 1 89 ? -12.062 -1.683 -5.211 1 96.5 89 PHE A C 1
ATOM 721 O O . PHE A 1 89 ? -13.172 -2.172 -5.402 1 96.5 89 PHE A O 1
ATOM 728 N N . PHE A 1 90 ? -11.789 -0.812 -4.266 1 96.31 90 PHE A N 1
ATOM 729 C CA . PHE A 1 90 ? -12.828 -0.104 -3.525 1 96.31 90 PHE A CA 1
ATOM 730 C C . PHE A 1 90 ? -12.922 1.349 -3.979 1 96.31 90 PHE A C 1
ATOM 732 O O . PHE A 1 90 ? -11.906 2.043 -4.066 1 96.31 90 PHE A O 1
ATOM 739 N N . SER A 1 91 ? -14.117 1.818 -4.246 1 96.19 91 SER A N 1
ATOM 740 C CA . SER A 1 91 ? -14.305 3.195 -4.688 1 96.19 91 SER A CA 1
ATOM 741 C C . SER A 1 91 ? -14.133 4.176 -3.531 1 96.19 91 SER A C 1
ATOM 743 O O . SER A 1 91 ? -14.297 3.807 -2.367 1 96.19 91 SER A O 1
ATOM 745 N N . PRO A 1 92 ? -13.844 5.434 -3.898 1 96.88 92 PRO A N 1
ATOM 746 C CA . PRO A 1 92 ? -13.773 6.449 -2.844 1 96.88 92 PRO A CA 1
ATOM 747 C C . PRO A 1 92 ? -15.062 6.543 -2.033 1 96.88 92 PRO A C 1
ATOM 749 O O . PRO A 1 92 ? -15.016 6.777 -0.822 1 96.88 92 PRO A O 1
ATOM 752 N N . VAL A 1 93 ? -16.156 6.312 -2.607 1 96.56 93 VAL A N 1
ATOM 753 C CA . VAL A 1 93 ? -17.453 6.371 -1.941 1 96.56 93 VAL A CA 1
ATOM 754 C C . VAL A 1 93 ? -17.562 5.242 -0.92 1 96.56 93 VAL A C 1
ATOM 756 O O . VAL A 1 93 ? -18 5.457 0.208 1 96.56 93 VAL A O 1
ATOM 759 N N . GLU A 1 94 ? -17.156 4.035 -1.321 1 96.81 94 GLU A N 1
ATOM 760 C CA . GLU A 1 94 ? -17.156 2.889 -0.42 1 96.81 94 GLU A CA 1
ATOM 761 C C . GLU A 1 94 ? -16.266 3.127 0.792 1 96.81 94 GLU A C 1
ATOM 763 O O . GLU A 1 94 ? -16.641 2.809 1.922 1 96.81 94 GLU A O 1
ATOM 768 N N . ILE A 1 95 ? -15.164 3.684 0.557 1 97.88 95 ILE A N 1
ATOM 769 C CA . ILE A 1 95 ? -14.195 3.949 1.618 1 97.88 95 ILE A CA 1
ATOM 770 C C . ILE A 1 95 ? -14.75 5.008 2.566 1 97.88 95 ILE A C 1
ATOM 772 O O . ILE A 1 95 ? -14.703 4.844 3.787 1 97.88 95 ILE A O 1
ATOM 776 N N . ASP A 1 96 ? -15.242 6.066 2.002 1 97.62 96 ASP A N 1
ATOM 777 C CA . ASP A 1 96 ? -15.812 7.152 2.793 1 97.62 96 ASP A CA 1
ATOM 778 C C . ASP A 1 96 ? -16.969 6.656 3.658 1 97.62 96 ASP A C 1
ATOM 780 O O . ASP A 1 96 ? -17.031 6.965 4.848 1 97.62 96 ASP A O 1
ATOM 784 N N . GLN A 1 97 ? -17.828 5.93 3.051 1 97.56 97 GLN A N 1
ATOM 785 C CA . GLN A 1 97 ? -18.984 5.414 3.768 1 97.56 97 GLN A CA 1
ATOM 786 C C . GLN A 1 97 ? -18.562 4.52 4.93 1 97.56 97 GLN A C 1
ATOM 788 O O . GLN A 1 97 ? -19.078 4.645 6.039 1 97.56 97 GLN A O 1
ATOM 793 N N . LYS A 1 98 ? -17.672 3.625 4.648 1 97.88 98 LYS A N 1
ATOM 794 C CA . LYS A 1 98 ? -17.203 2.73 5.695 1 97.88 98 LYS A CA 1
ATOM 795 C C . LYS A 1 98 ? -16.516 3.51 6.816 1 97.88 98 LYS A C 1
ATOM 797 O O . LYS A 1 98 ? -16.719 3.215 7.996 1 97.88 98 LYS A O 1
ATOM 802 N N . THR A 1 99 ? -15.727 4.5 6.457 1 98.5 99 THR A N 1
ATOM 803 C CA . THR A 1 99 ? -15.055 5.344 7.441 1 98.5 99 THR A CA 1
ATOM 804 C C . THR A 1 99 ? -16.062 6.039 8.344 1 98.5 99 THR A C 1
ATOM 806 O O . THR A 1 99 ? -15.961 5.98 9.57 1 98.5 99 THR A O 1
ATOM 809 N N . LYS A 1 100 ? -17.031 6.637 7.75 1 98.25 100 LYS A N 1
ATOM 810 C CA . LYS A 1 100 ? -18.031 7.383 8.5 1 98.25 100 LYS A CA 1
ATOM 811 C C . LYS A 1 100 ? -18.844 6.457 9.398 1 98.25 100 LYS A C 1
ATOM 813 O O . LYS A 1 100 ? -19.156 6.809 10.539 1 98.25 100 LYS A O 1
ATOM 818 N N . GLU A 1 101 ? -19.156 5.301 8.883 1 98.19 101 GLU A N 1
ATOM 819 C CA . GLU A 1 101 ? -19.891 4.332 9.688 1 98.19 101 GLU A CA 1
ATOM 820 C C . GLU A 1 101 ? -19.125 3.973 10.953 1 98.19 101 GLU A C 1
ATOM 822 O O . GLU A 1 101 ? -19.688 3.957 12.055 1 98.19 101 GLU A O 1
ATOM 827 N N . ILE A 1 102 ? -17.859 3.711 10.773 1 98.19 102 ILE A N 1
ATOM 828 C CA . ILE A 1 102 ? -17.031 3.328 11.914 1 98.19 102 ILE A CA 1
ATOM 829 C C . ILE A 1 102 ? -16.906 4.5 12.883 1 98.19 102 ILE A C 1
ATOM 831 O O . ILE A 1 102 ? -17.047 4.328 14.094 1 98.19 102 ILE A O 1
ATOM 835 N N . LEU A 1 103 ? -16.688 5.66 12.359 1 98.75 103 LEU A N 1
ATOM 836 C CA . LEU A 1 103 ? -16.484 6.832 13.203 1 98.75 103 LEU A CA 1
ATOM 837 C C . LEU A 1 103 ? -17.766 7.207 13.938 1 98.75 103 LEU A C 1
ATOM 839 O O . LEU A 1 103 ? -17.734 7.566 15.117 1 98.75 103 LEU A O 1
ATOM 843 N N . ILE A 1 104 ? -18.906 7.141 13.273 1 98.56 104 ILE A N 1
ATOM 844 C CA . ILE A 1 104 ? -20.203 7.438 13.891 1 98.56 104 ILE A CA 1
ATOM 845 C C . ILE A 1 104 ? -20.469 6.445 15.016 1 98.56 104 ILE A C 1
ATOM 847 O O . ILE A 1 104 ? -20.875 6.836 16.109 1 98.56 104 ILE A O 1
ATOM 851 N N . SER A 1 105 ? -20.172 5.207 14.703 1 98.25 105 SER A N 1
ATOM 852 C CA . SER A 1 105 ? -20.391 4.168 15.711 1 98.25 105 SER A CA 1
ATOM 853 C C . SER A 1 105 ? -19.5 4.371 16.922 1 98.25 105 SER A C 1
ATOM 855 O O . SER A 1 105 ? -19.781 3.863 18 1 98.25 105 SER A O 1
ATOM 857 N N . ASN A 1 106 ? -18.453 5.137 16.734 1 98.12 106 ASN A N 1
ATOM 858 C CA . ASN A 1 106 ? -17.516 5.371 17.828 1 98.12 106 ASN A CA 1
ATOM 859 C C . ASN A 1 106 ? -17.672 6.773 18.422 1 98.12 106 ASN A C 1
ATOM 861 O O . ASN A 1 106 ? -16.844 7.219 19.203 1 98.12 106 ASN A O 1
ATOM 865 N N . GLY A 1 107 ? -18.688 7.539 17.938 1 97.25 107 GLY A N 1
ATOM 866 C CA . GLY A 1 107 ? -19.047 8.711 18.719 1 97.25 107 GLY A CA 1
ATOM 867 C C . GLY A 1 107 ? -18.859 10.008 17.969 1 97.25 107 GLY A C 1
ATOM 868 O O . GLY A 1 107 ? -19.109 11.086 18.516 1 97.25 107 GLY A O 1
ATOM 869 N N . ILE A 1 108 ? -18.422 10.023 16.75 1 98.56 108 ILE A N 1
ATOM 870 C CA . ILE A 1 108 ? -18.328 11.266 15.984 1 98.56 108 ILE A CA 1
ATOM 871 C C . ILE A 1 108 ? -19.594 11.469 15.156 1 98.56 108 ILE A C 1
ATOM 873 O O . ILE A 1 108 ? -19.906 10.664 14.273 1 98.56 108 ILE A O 1
ATOM 877 N N . PRO A 1 109 ? -20.297 12.5 15.43 1 98.31 109 PRO A N 1
ATOM 878 C CA . PRO A 1 109 ? -21.5 12.742 14.633 1 98.31 109 PRO A CA 1
ATOM 879 C C . PRO A 1 109 ? -21.188 12.992 13.156 1 98.31 109 PRO A C 1
ATOM 881 O O . PRO A 1 109 ? -20.203 13.648 12.836 1 98.31 109 PRO A O 1
ATOM 884 N N . GLY A 1 110 ? -22 12.477 12.25 1 97.81 110 GLY A N 1
ATOM 885 C CA . GLY A 1 110 ? -21.828 12.664 10.82 1 97.81 110 GLY A CA 1
ATOM 886 C C . GLY A 1 110 ? -21.734 14.125 10.414 1 97.81 110 GLY A C 1
ATOM 887 O O . GLY A 1 110 ? -21.047 14.469 9.453 1 97.81 110 GLY A O 1
ATOM 888 N N . THR A 1 111 ? -22.406 14.984 11.141 1 97.69 111 THR A N 1
ATOM 889 C CA . THR A 1 111 ? -22.469 16.406 10.844 1 97.69 111 THR A CA 1
ATOM 890 C C . THR A 1 111 ? -21.125 17.078 11.109 1 97.69 111 THR A C 1
ATOM 892 O O . THR A 1 111 ? -20.891 18.203 10.656 1 97.69 111 THR A O 1
ATOM 895 N N . GLN A 1 112 ? -20.266 16.422 11.875 1 98.12 112 GLN A N 1
ATOM 896 C CA . GLN A 1 112 ? -18.969 16.984 12.211 1 98.12 112 GLN A CA 1
ATOM 897 C C . GLN A 1 112 ? -17.891 16.453 11.273 1 98.12 112 GLN A C 1
ATOM 899 O O . GLN A 1 112 ? -16.688 16.656 11.516 1 98.12 112 GLN A O 1
ATOM 904 N N . MET A 1 113 ? -18.328 15.797 10.211 1 98.62 113 MET A N 1
ATOM 905 C CA . MET A 1 113 ? -17.391 15.234 9.242 1 98.62 113 MET A CA 1
ATOM 906 C C . MET A 1 113 ? -17.703 15.734 7.836 1 98.62 113 MET A C 1
ATOM 908 O O . MET A 1 113 ? -18.859 15.859 7.453 1 98.62 113 MET A O 1
ATOM 912 N N . GLN A 1 114 ? -16.703 16 7.148 1 97.75 114 GLN A N 1
ATOM 913 C CA . GLN A 1 114 ? -16.828 16.344 5.734 1 97.75 114 GLN A CA 1
ATOM 914 C C . GLN A 1 114 ? -15.75 15.633 4.91 1 97.75 114 GLN A C 1
ATOM 916 O O . GLN A 1 114 ? -14.648 15.383 5.398 1 97.75 114 GLN A O 1
ATOM 921 N N . THR A 1 115 ? -16.062 15.289 3.684 1 98.31 115 THR A N 1
ATOM 922 C CA . THR A 1 115 ? -15.117 14.633 2.781 1 98.31 115 THR A CA 1
ATOM 923 C C . THR A 1 115 ? -14.664 15.594 1.681 1 98.31 115 THR A C 1
ATOM 925 O O . THR A 1 115 ? -15.484 16.312 1.113 1 98.31 115 THR A O 1
ATOM 928 N N . VAL A 1 116 ? -13.398 15.617 1.5 1 98.06 116 VAL A N 1
ATOM 929 C CA . VAL A 1 116 ? -12.805 16.344 0.384 1 98.06 116 VAL A CA 1
ATOM 930 C C . VAL A 1 116 ? -12.234 15.352 -0.632 1 98.06 116 VAL A C 1
ATOM 932 O O . VAL A 1 116 ? -11.414 14.5 -0.288 1 98.06 116 VAL A O 1
ATOM 935 N N . ILE A 1 117 ? -12.68 15.477 -1.85 1 97.56 117 ILE A N 1
ATOM 936 C CA . ILE A 1 117 ? -12.172 14.625 -2.924 1 97.56 117 ILE A CA 1
ATOM 937 C C . ILE A 1 117 ? -11.086 15.359 -3.695 1 97.56 117 ILE A C 1
ATOM 939 O O . ILE A 1 117 ? -11.312 16.453 -4.211 1 97.56 117 ILE A O 1
ATOM 943 N N . ILE A 1 118 ? -9.922 14.766 -3.725 1 98.19 118 ILE A N 1
ATOM 944 C CA . ILE A 1 118 ? -8.812 15.414 -4.418 1 98.19 118 ILE A CA 1
ATOM 945 C C . ILE A 1 118 ? -8.57 14.727 -5.762 1 98.19 118 ILE A C 1
ATOM 947 O O . ILE A 1 118 ? -8.875 13.539 -5.922 1 98.19 118 ILE A O 1
ATOM 951 N N . SER A 1 119 ? -8.016 15.453 -6.68 1 97.31 119 SER A N 1
ATOM 952 C CA . SER A 1 119 ? -7.652 14.914 -7.984 1 97.31 119 SER A CA 1
ATOM 953 C C . SER A 1 119 ? -6.375 14.078 -7.902 1 97.31 119 SER A C 1
ATOM 955 O O . SER A 1 119 ? -5.59 14.234 -6.965 1 97.31 119 SER A O 1
ATOM 957 N N . THR A 1 120 ? -6.254 13.203 -8.852 1 94.56 120 THR A N 1
ATOM 958 C CA . THR A 1 120 ? -4.988 12.492 -8.984 1 94.56 120 THR A CA 1
ATOM 959 C C . THR A 1 120 ? -3.852 13.461 -9.297 1 94.56 120 THR A C 1
ATOM 961 O O . THR A 1 120 ? -4.02 14.391 -10.094 1 94.56 120 THR A O 1
ATOM 964 N N . SER A 1 121 ? -2.77 13.219 -8.633 1 93.38 121 SER A N 1
ATOM 965 C CA . SER A 1 121 ? -1.634 14.117 -8.773 1 93.38 121 SER A CA 1
ATOM 966 C C . SER A 1 121 ? -0.334 13.344 -8.969 1 93.38 121 SER A C 1
ATOM 968 O O . SER A 1 121 ? -0.093 12.344 -8.297 1 93.38 121 SER A O 1
ATOM 970 N N . LYS A 1 122 ? 0.446 13.828 -9.914 1 94.44 122 LYS A N 1
ATOM 971 C CA . LYS A 1 122 ? 1.782 13.273 -10.094 1 94.44 122 LYS A CA 1
ATOM 972 C C . LYS A 1 122 ? 2.678 13.594 -8.898 1 94.44 122 LYS A C 1
ATOM 974 O O . LYS A 1 122 ? 3.594 12.836 -8.578 1 94.44 122 LYS A O 1
ATOM 979 N N . MET A 1 123 ? 2.371 14.672 -8.203 1 95.75 123 MET A N 1
ATOM 980 C CA . MET A 1 123 ? 3.234 15.164 -7.133 1 95.75 123 MET A CA 1
ATOM 981 C C . MET A 1 123 ? 2.896 14.492 -5.809 1 95.75 123 MET A C 1
ATOM 983 O O . MET A 1 123 ? 3.633 14.633 -4.828 1 95.75 123 MET A O 1
ATOM 987 N N . GLY A 1 124 ? 1.764 13.766 -5.801 1 96.19 124 GLY A N 1
ATOM 988 C CA . GLY A 1 124 ? 1.401 13.039 -4.598 1 96.19 124 GLY A CA 1
ATOM 989 C C . GLY A 1 124 ? 0.104 13.516 -3.975 1 96.19 124 GLY A C 1
ATOM 990 O O . GLY A 1 124 ? -0.247 14.695 -4.094 1 96.19 124 GLY A O 1
ATOM 991 N N . ASP A 1 125 ? -0.513 12.648 -3.273 1 96.94 125 ASP A N 1
ATOM 992 C CA . ASP A 1 125 ? -1.826 12.906 -2.691 1 96.94 125 ASP A CA 1
ATOM 993 C C . ASP A 1 125 ? -1.737 13.953 -1.582 1 96.94 125 ASP A C 1
ATOM 995 O O . ASP A 1 125 ? -2.625 14.797 -1.444 1 96.94 125 ASP A O 1
ATOM 999 N N . THR A 1 126 ? -0.656 13.875 -0.799 1 97.94 126 THR A N 1
ATOM 1000 C CA . THR A 1 126 ? -0.505 14.812 0.309 1 97.94 126 THR A CA 1
ATOM 1001 C C . THR A 1 126 ? -0.333 16.234 -0.209 1 97.94 126 THR A C 1
ATOM 1003 O O . THR A 1 126 ? -0.881 17.188 0.364 1 97.94 126 THR A O 1
ATOM 1006 N N . ASP A 1 127 ? 0.404 16.391 -1.281 1 98.06 127 ASP A N 1
ATOM 1007 C CA . ASP A 1 127 ? 0.553 17.703 -1.908 1 98.06 127 ASP A CA 1
ATOM 1008 C C . ASP A 1 127 ? -0.796 18.25 -2.369 1 98.06 127 ASP A C 1
ATOM 1010 O O . ASP A 1 127 ? -1.136 19.406 -2.088 1 98.06 127 ASP A O 1
ATOM 1014 N N . GLU A 1 128 ? -1.51 17.438 -3.08 1 98.25 128 GLU A N 1
ATOM 1015 C CA . GLU A 1 128 ? -2.824 17.844 -3.572 1 98.25 128 GLU A CA 1
ATOM 1016 C C . GLU A 1 128 ? -3.781 18.125 -2.418 1 98.25 128 GLU A C 1
ATOM 1018 O O . GLU A 1 128 ? -4.543 19.094 -2.463 1 98.25 128 GLU A O 1
ATOM 1023 N N . ALA A 1 129 ? -3.746 17.297 -1.408 1 98.31 129 ALA A N 1
ATOM 1024 C CA . ALA A 1 129 ? -4.59 17.469 -0.23 1 98.31 129 ALA A CA 1
ATOM 1025 C C . ALA A 1 129 ? -4.305 18.812 0.448 1 98.31 129 ALA A C 1
ATOM 1027 O O . ALA A 1 129 ? -5.234 19.547 0.8 1 98.31 129 ALA A O 1
ATOM 1028 N N . SER A 1 130 ? -3.051 19.125 0.618 1 98.5 130 SER A N 1
ATOM 1029 C CA . SER A 1 130 ? -2.672 20.359 1.295 1 98.5 130 SER A CA 1
ATOM 1030 C C . SER A 1 130 ? -3.16 21.594 0.527 1 98.5 130 SER A C 1
ATOM 1032 O O . SER A 1 130 ? -3.574 22.578 1.129 1 98.5 130 SER A O 1
ATOM 1034 N N . LYS A 1 131 ? -3.123 21.531 -0.738 1 98.19 131 LYS A N 1
ATOM 1035 C CA . LYS A 1 131 ? -3.596 22.625 -1.568 1 98.19 131 LYS A CA 1
ATOM 1036 C C . LYS A 1 131 ? -5.105 22.812 -1.438 1 98.19 131 LYS A C 1
ATOM 1038 O O . LYS A 1 131 ? -5.605 23.938 -1.404 1 98.19 131 LYS A O 1
ATOM 1043 N N . ASN A 1 132 ? -5.797 21.703 -1.412 1 98.31 132 ASN A N 1
ATOM 1044 C CA . ASN A 1 132 ? -7.234 21.781 -1.181 1 98.31 132 ASN A CA 1
ATOM 1045 C C . ASN A 1 132 ? -7.551 22.344 0.203 1 98.31 132 ASN A C 1
ATOM 1047 O O . ASN A 1 132 ? -8.492 23.125 0.362 1 98.31 132 ASN A O 1
ATOM 1051 N N . LEU A 1 133 ? -6.789 21.938 1.183 1 98.31 133 LEU A N 1
ATOM 1052 C CA . LEU A 1 133 ? -6.988 22.438 2.539 1 98.31 133 LEU A CA 1
ATOM 1053 C C . LEU A 1 133 ? -6.699 23.922 2.615 1 98.31 133 LEU A C 1
ATOM 1055 O O . LEU A 1 133 ? -7.297 24.641 3.426 1 98.31 133 LEU A O 1
ATOM 1059 N N . LEU A 1 134 ? -5.711 24.359 1.816 1 98.25 134 LEU A N 1
ATOM 1060 C CA . LEU A 1 134 ? -5.449 25.797 1.738 1 98.25 134 LEU A CA 1
ATOM 1061 C C . LEU A 1 134 ? -6.719 26.562 1.362 1 98.25 134 LEU A C 1
ATOM 1063 O O . LEU A 1 134 ? -7.059 27.562 2 1 98.25 134 LEU A O 1
ATOM 1067 N N . LYS A 1 135 ? -7.402 26.078 0.347 1 97.88 135 LYS A N 1
ATOM 1068 C CA . LYS A 1 135 ? -8.641 26.703 -0.096 1 97.88 135 LYS A CA 1
ATOM 1069 C C . LYS A 1 135 ? -9.688 26.703 1.02 1 97.88 135 LYS A C 1
ATOM 1071 O O . LYS A 1 135 ? -10.367 27.719 1.235 1 97.88 135 LYS A O 1
ATOM 1076 N N . ILE A 1 136 ? -9.789 25.641 1.693 1 97.5 136 ILE A N 1
ATOM 1077 C CA . ILE A 1 136 ? -10.758 25.484 2.777 1 97.5 136 ILE A CA 1
ATOM 1078 C C . ILE A 1 136 ? -10.375 26.406 3.934 1 97.5 136 ILE A C 1
ATOM 1080 O O . ILE A 1 136 ? -11.242 27.047 4.539 1 97.5 136 ILE A O 1
ATOM 1084 N N . ALA A 1 137 ? -9.102 26.453 4.262 1 97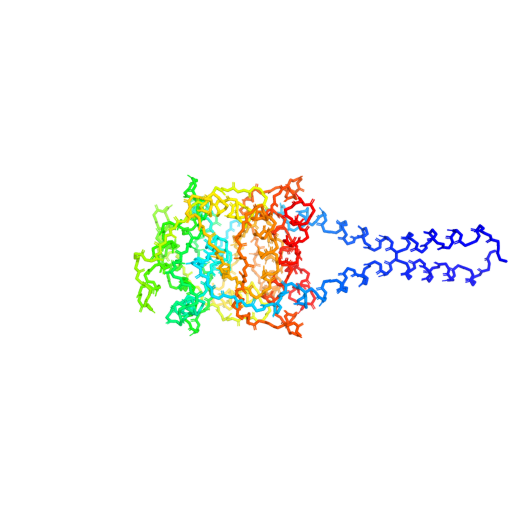.62 137 ALA A N 1
ATOM 1085 C CA . ALA A 1 137 ? -8.617 27.281 5.367 1 97.62 137 ALA A CA 1
ATOM 1086 C C . ALA A 1 137 ? -8.938 28.75 5.133 1 97.62 137 ALA A C 1
ATOM 1088 O O . ALA A 1 137 ? -9.312 29.469 6.07 1 97.62 137 ALA A O 1
ATOM 1089 N N . VAL A 1 138 ? -8.781 29.219 3.898 1 97.38 138 VAL A N 1
ATOM 1090 C CA . VAL A 1 138 ? -9.086 30.594 3.537 1 97.38 138 VAL A CA 1
ATOM 1091 C C . VAL A 1 138 ? -10.586 30.844 3.646 1 97.38 138 VAL A C 1
ATOM 1093 O O . VAL A 1 138 ? -11.016 31.812 4.281 1 97.38 138 VAL A O 1
ATOM 1096 N N . SER A 1 139 ? -11.344 29.969 3.074 1 97.19 139 SER A N 1
ATOM 1097 C CA . SER A 1 139 ? -12.789 30.141 3.004 1 97.19 139 SER A CA 1
ATOM 1098 C C . SER A 1 139 ? -13.422 30.094 4.391 1 97.19 139 SER A C 1
ATOM 1100 O O . SER A 1 139 ? -14.352 30.859 4.676 1 97.19 139 SER A O 1
ATOM 1102 N N . ASP A 1 140 ? -12.906 29.25 5.262 1 96.5 140 ASP A N 1
ATOM 1103 C CA . ASP A 1 140 ? -13.531 29.031 6.562 1 96.5 140 ASP A CA 1
ATOM 1104 C C . ASP A 1 140 ? -12.805 29.797 7.664 1 96.5 140 ASP A C 1
ATOM 1106 O O . ASP A 1 140 ? -13.164 29.688 8.836 1 96.5 140 ASP A O 1
ATOM 1110 N N . ASN A 1 141 ? -11.82 30.5 7.324 1 96.38 141 ASN A N 1
ATOM 1111 C CA . ASN A 1 141 ? -11.008 31.25 8.273 1 96.38 141 ASN A CA 1
ATOM 1112 C C . ASN A 1 141 ? -10.531 30.375 9.422 1 96.38 141 ASN A C 1
ATOM 1114 O O . ASN A 1 141 ? -10.758 30.688 10.594 1 96.38 141 ASN A O 1
ATOM 1118 N N . LEU A 1 142 ? -9.914 29.25 9.062 1 97.06 142 LEU A N 1
ATOM 1119 C CA . LEU A 1 142 ? -9.445 28.297 10.055 1 97.06 142 LEU A CA 1
ATOM 1120 C C . LEU A 1 142 ? -8.273 28.859 10.844 1 97.06 142 LEU A C 1
ATOM 1122 O O . LEU A 1 142 ? -7.398 29.516 10.273 1 97.06 142 LEU A O 1
ATOM 1126 N N . GLY A 1 143 ? -8.305 28.562 12.133 1 97.75 143 GLY A N 1
ATOM 1127 C CA . GLY A 1 143 ? -7.203 29.016 12.977 1 97.75 143 GLY A CA 1
ATOM 1128 C C . GLY A 1 143 ? -6.18 27.922 13.242 1 97.75 143 GLY A C 1
ATOM 1129 O O . GLY A 1 143 ? -5.008 28.219 13.492 1 97.75 143 GLY A O 1
ATOM 1130 N N . SER A 1 144 ? -6.629 26.703 13.211 1 98.62 144 SER A N 1
ATOM 1131 C CA . SER A 1 144 ? -5.73 25.609 13.57 1 98.62 144 SER A CA 1
ATOM 1132 C C . SER A 1 144 ? -6.152 24.312 12.898 1 98.62 144 SER A C 1
ATOM 1134 O O . SER A 1 144 ? -7.344 24.062 12.688 1 98.62 144 SER A O 1
ATOM 1136 N N . ILE A 1 145 ? -5.172 23.531 12.531 1 98.75 145 ILE A N 1
ATOM 1137 C CA . ILE A 1 145 ? -5.367 22.25 11.844 1 98.75 145 ILE A CA 1
ATOM 1138 C C . ILE A 1 145 ? -4.539 21.172 12.523 1 98.75 145 ILE A C 1
ATOM 1140 O O . ILE A 1 145 ? -3.348 21.359 12.781 1 98.75 145 ILE A O 1
ATOM 1144 N N . LEU A 1 146 ? -5.16 20.094 12.828 1 98.94 146 LEU A N 1
ATOM 1145 C CA . LEU A 1 146 ? -4.504 18.891 13.336 1 98.94 146 LEU A CA 1
ATOM 1146 C C . LEU A 1 146 ? -4.469 17.797 12.281 1 98.94 146 LEU A C 1
ATOM 1148 O O . LEU A 1 146 ? -5.516 17.281 11.875 1 98.94 146 LEU A O 1
ATOM 1152 N N . LEU A 1 147 ? -3.273 17.469 11.844 1 98.81 147 LEU A N 1
ATOM 1153 C CA . LEU A 1 147 ? -3.111 16.391 10.875 1 98.81 147 LEU A CA 1
ATOM 1154 C C . LEU A 1 147 ? -3.029 15.039 11.586 1 98.81 147 LEU A C 1
ATOM 1156 O O . LEU A 1 147 ? -2.275 14.883 12.547 1 98.81 147 LEU A O 1
ATOM 1160 N N . LEU A 1 148 ? -3.85 14.109 11.188 1 98.81 148 LEU A N 1
ATOM 1161 C CA . LEU A 1 148 ? -3.814 12.742 11.688 1 98.81 148 LEU A CA 1
ATOM 1162 C C . LEU A 1 148 ? -3.041 11.836 10.727 1 98.81 148 LEU A C 1
ATOM 1164 O O . LEU A 1 148 ? -3.49 11.578 9.609 1 98.81 148 LEU A O 1
ATOM 1168 N N . THR A 1 149 ? -1.898 11.391 11.109 1 97.81 149 THR A N 1
ATOM 1169 C CA . THR A 1 149 ? -0.958 10.688 10.242 1 97.81 149 THR A CA 1
ATOM 1170 C C . THR A 1 149 ? -0.463 9.406 10.898 1 97.81 149 THR A C 1
ATOM 1172 O O . THR A 1 149 ? -0.646 9.211 12.102 1 97.81 149 THR A O 1
ATOM 1175 N N . ARG A 1 150 ? 0.146 8.547 10.133 1 97.19 150 ARG A N 1
ATOM 1176 C CA . ARG A 1 150 ? 0.913 7.441 10.695 1 97.19 150 ARG A CA 1
ATOM 1177 C C . ARG A 1 150 ? 2.262 7.922 11.227 1 97.19 150 ARG A C 1
ATOM 1179 O O . ARG A 1 150 ? 2.766 8.961 10.789 1 97.19 150 ARG A O 1
ATOM 1186 N N . GLU A 1 151 ? 2.818 7.207 12.047 1 97.06 151 GLU A N 1
ATOM 1187 C CA . GLU A 1 151 ? 3.99 7.613 12.812 1 97.06 151 GLU A CA 1
ATOM 1188 C C . GLU A 1 151 ? 5.125 8.07 11.898 1 97.06 151 GLU A C 1
ATOM 1190 O O . GLU A 1 151 ? 5.641 9.18 12.047 1 97.06 151 GLU A O 1
ATOM 1195 N N . PHE A 1 152 ? 5.391 7.301 10.852 1 97 152 PHE A N 1
ATOM 1196 C CA . PHE A 1 152 ? 6.625 7.551 10.109 1 97 152 PHE A CA 1
ATOM 1197 C C . PHE A 1 152 ? 6.359 8.422 8.891 1 97 152 PHE A C 1
ATOM 1199 O O . PHE A 1 152 ? 7.289 8.773 8.156 1 97 152 PHE A O 1
ATOM 1206 N N . GLU A 1 153 ? 5.133 8.773 8.648 1 97.19 153 GLU A N 1
ATOM 1207 C CA . GLU A 1 153 ? 4.887 9.758 7.598 1 97.19 153 GLU A CA 1
ATOM 1208 C C . GLU A 1 153 ? 4.637 11.141 8.18 1 97.19 153 GLU A C 1
ATOM 1210 O O . GLU A 1 153 ? 4.445 12.109 7.441 1 97.19 153 GLU A O 1
ATOM 1215 N N . LYS A 1 154 ? 4.68 11.227 9.492 1 98 154 LYS A N 1
ATOM 1216 C CA . LYS A 1 154 ? 4.289 12.43 10.219 1 98 154 LYS A CA 1
ATOM 1217 C C . LYS A 1 154 ? 5.113 13.633 9.766 1 98 154 LYS A C 1
ATOM 1219 O O . LYS A 1 154 ? 4.562 14.695 9.484 1 98 154 LYS A O 1
ATOM 1224 N N . ARG A 1 155 ? 6.402 13.5 9.672 1 97.38 155 ARG A N 1
ATOM 1225 C CA . ARG A 1 155 ? 7.266 14.617 9.305 1 97.38 155 ARG A CA 1
ATOM 1226 C C . ARG A 1 155 ? 6.965 15.109 7.895 1 97.38 155 ARG A C 1
ATOM 1228 O O . ARG A 1 155 ? 6.832 16.312 7.664 1 97.38 155 ARG A O 1
ATOM 1235 N N . ARG A 1 156 ? 6.906 14.156 6.98 1 97.12 156 ARG A N 1
ATOM 1236 C CA . ARG A 1 156 ? 6.664 14.516 5.586 1 97.12 156 ARG A CA 1
ATOM 1237 C C . ARG A 1 156 ? 5.328 15.234 5.43 1 97.12 156 ARG A C 1
ATOM 1239 O O . ARG A 1 156 ? 5.258 16.281 4.793 1 97.12 156 ARG A O 1
ATOM 1246 N N . VAL A 1 157 ? 4.262 14.688 6.023 1 97.81 157 VAL A N 1
ATOM 1247 C CA . VAL A 1 157 ? 2.916 15.242 5.895 1 97.81 157 VAL A CA 1
ATOM 1248 C C . VAL A 1 157 ? 2.855 16.625 6.551 1 97.81 157 VAL A C 1
ATOM 1250 O O . VAL A 1 157 ? 2.361 17.578 5.953 1 97.81 157 VAL A O 1
ATOM 1253 N N . LEU A 1 158 ? 3.41 16.734 7.715 1 98.12 158 LEU A N 1
ATOM 1254 C CA . LEU A 1 158 ? 3.42 17.984 8.453 1 98.12 158 LEU A CA 1
ATOM 1255 C C . LEU A 1 158 ? 4.156 19.078 7.672 1 98.12 158 LEU A C 1
ATOM 1257 O O . LEU A 1 158 ? 3.646 20.188 7.512 1 98.12 158 LEU A O 1
ATOM 1261 N N . LYS A 1 159 ? 5.332 18.766 7.176 1 97.62 159 LYS A N 1
ATOM 1262 C CA . LYS A 1 159 ? 6.141 19.75 6.457 1 97.62 159 LYS A CA 1
ATOM 1263 C C . LYS A 1 159 ? 5.445 20.203 5.176 1 97.62 159 LYS A C 1
ATOM 1265 O O . LYS A 1 159 ? 5.48 21.375 4.832 1 97.62 159 LYS A O 1
ATOM 1270 N N . ILE A 1 160 ? 4.809 19.312 4.504 1 98.31 160 ILE A N 1
ATOM 1271 C CA . ILE A 1 160 ? 4.117 19.641 3.262 1 98.31 160 ILE A CA 1
ATOM 1272 C C . ILE A 1 160 ? 2.965 20.609 3.557 1 98.31 160 ILE A C 1
ATOM 1274 O O . ILE A 1 160 ? 2.822 21.641 2.9 1 98.31 160 ILE A O 1
ATOM 1278 N N . TYR A 1 161 ? 2.18 20.25 4.559 1 98.56 161 TYR A N 1
ATOM 1279 C CA . TYR A 1 161 ? 1.049 21.109 4.914 1 98.56 161 TYR A CA 1
ATOM 1280 C C . TYR A 1 161 ? 1.525 22.469 5.414 1 98.56 161 TYR A C 1
ATOM 1282 O O . TYR A 1 161 ? 0.955 23.5 5.059 1 98.56 161 TYR A O 1
ATOM 1290 N N . LYS A 1 162 ? 2.521 22.484 6.23 1 97.88 162 LYS A N 1
ATOM 1291 C CA . LYS A 1 162 ? 3.045 23.734 6.746 1 97.88 162 LYS A CA 1
ATOM 1292 C C . LYS A 1 162 ? 3.543 24.641 5.613 1 97.88 162 LYS A C 1
ATOM 1294 O O . LYS A 1 162 ? 3.275 25.844 5.598 1 97.88 162 LYS A O 1
ATOM 1299 N N . LYS A 1 163 ? 4.23 24.047 4.723 1 97.94 163 LYS A N 1
ATOM 1300 C CA . LYS A 1 163 ? 4.73 24.812 3.588 1 97.94 163 LYS A CA 1
ATOM 1301 C C . LYS A 1 163 ? 3.582 25.391 2.771 1 97.94 163 LYS A C 1
ATOM 1303 O O . LYS A 1 163 ? 3.615 26.562 2.395 1 97.94 163 LYS A O 1
ATOM 1308 N N . THR A 1 164 ? 2.619 24.594 2.469 1 98 164 THR A N 1
ATOM 1309 C CA . THR A 1 164 ? 1.492 25 1.638 1 98 164 THR A CA 1
ATOM 1310 C C . THR A 1 164 ? 0.678 26.094 2.328 1 98 164 THR A C 1
ATOM 1312 O O . THR A 1 164 ? 0.184 27.016 1.674 1 98 164 THR A O 1
ATOM 1315 N N . LEU A 1 165 ? 0.584 26 3.654 1 97.94 165 LEU A N 1
ATOM 1316 C CA . LEU A 1 165 ? -0.309 26.891 4.398 1 97.94 165 LEU A CA 1
ATOM 1317 C C . LEU A 1 165 ? 0.47 28.031 5.043 1 97.94 165 LEU A C 1
ATOM 1319 O O . LEU A 1 165 ? -0.072 28.766 5.871 1 97.94 165 LEU A O 1
ATOM 1323 N N . THR A 1 166 ? 1.667 28.188 4.648 1 95.88 166 THR A N 1
ATOM 1324 C CA . THR A 1 166 ? 2.6 29.094 5.305 1 95.88 166 THR A CA 1
ATOM 1325 C C . THR A 1 166 ? 2.105 30.547 5.211 1 95.88 166 THR A C 1
ATOM 1327 O O . THR A 1 166 ? 2.377 31.359 6.098 1 95.88 166 THR A O 1
ATOM 1330 N N . SER A 1 167 ? 1.383 30.891 4.234 1 94.12 167 SER A N 1
ATOM 1331 C CA . SER A 1 167 ? 0.964 32.281 4 1 94.12 167 SER A CA 1
ATOM 1332 C C . SER A 1 167 ? -0.229 32.625 4.875 1 94.12 167 SER A C 1
ATOM 1334 O O . SER A 1 167 ? -0.621 33.812 4.938 1 94.12 167 SER A O 1
ATOM 1336 N N . LEU A 1 168 ? -0.767 31.656 5.535 1 96.75 168 LEU A N 1
ATOM 1337 C CA . LEU A 1 168 ? -1.948 31.875 6.363 1 96.75 168 LEU A CA 1
ATOM 1338 C C . LEU A 1 168 ? -1.589 31.844 7.844 1 96.75 168 LEU A C 1
ATOM 1340 O O . LEU A 1 168 ? -0.616 31.188 8.234 1 96.75 168 LEU A O 1
ATOM 1344 N N . PRO A 1 169 ? -2.338 32.625 8.609 1 96.56 169 PRO A N 1
ATOM 1345 C CA . PRO A 1 169 ? -2.158 32.531 10.062 1 96.56 169 PRO A CA 1
ATOM 1346 C C . PRO A 1 169 ? -2.828 31.297 10.672 1 96.56 169 PRO A C 1
ATOM 1348 O O . PRO A 1 169 ? -3.682 31.438 11.555 1 96.56 169 PRO A O 1
ATOM 1351 N N . VAL A 1 170 ? -2.516 30.141 10.211 1 97.81 170 VAL A N 1
ATOM 1352 C CA . VAL A 1 170 ? -3.086 28.875 10.664 1 97.81 170 VAL A CA 1
ATOM 1353 C C . VAL A 1 170 ? -2.006 28.031 11.336 1 97.81 170 VAL A C 1
ATOM 1355 O O . VAL A 1 170 ? -0.896 27.906 10.812 1 97.81 170 VAL A O 1
ATOM 1358 N N . LYS A 1 171 ? -2.273 27.578 12.484 1 98.12 171 LYS 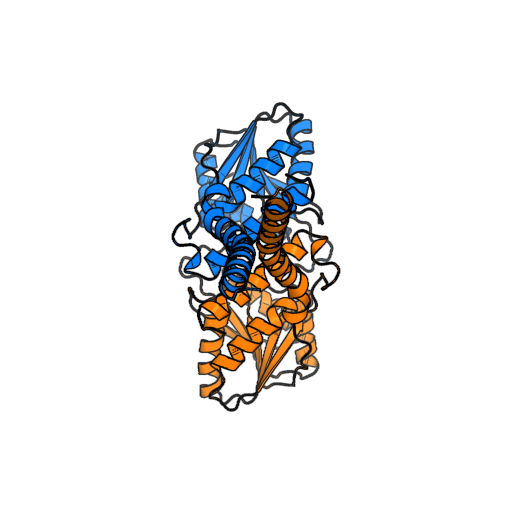A N 1
ATOM 1359 C CA . LYS A 1 171 ? -1.369 26.656 13.172 1 98.12 171 LYS A CA 1
ATOM 1360 C C . LYS A 1 171 ? -1.593 25.219 12.703 1 98.12 171 LYS A C 1
ATOM 1362 O O . LYS A 1 171 ? -2.713 24.703 12.766 1 98.12 171 LYS A O 1
ATOM 1367 N N . VAL A 1 172 ? -0.561 24.609 12.25 1 98.5 172 VAL A N 1
ATOM 1368 C CA . VAL A 1 172 ? -0.65 23.234 11.766 1 98.5 172 VAL A CA 1
ATOM 1369 C C . VAL A 1 172 ? 0.195 22.312 12.648 1 98.5 172 VAL A C 1
ATOM 1371 O O . VAL A 1 172 ? 1.394 22.547 12.828 1 98.5 172 VAL A O 1
ATOM 1374 N N . THR A 1 173 ? -0.382 21.312 13.227 1 98.75 173 THR A N 1
ATOM 1375 C CA . THR A 1 173 ? 0.291 20.297 14.023 1 98.75 173 THR A CA 1
ATOM 1376 C C . THR A 1 173 ? -0.153 18.906 13.602 1 98.75 173 THR A C 1
ATOM 1378 O O . THR A 1 173 ? -1.014 18.75 12.727 1 98.75 173 THR A O 1
ATOM 1381 N N . ALA A 1 174 ? 0.498 17.859 14.156 1 98.69 174 ALA A N 1
ATOM 1382 C CA . ALA A 1 174 ? 0.183 16.516 13.695 1 98.69 174 ALA A CA 1
ATOM 1383 C C . ALA A 1 174 ? 0.196 15.516 14.852 1 98.69 174 ALA A C 1
ATOM 1385 O O . ALA A 1 174 ? 1.026 15.617 15.758 1 98.69 174 ALA A O 1
ATOM 1386 N N . TYR A 1 175 ? -0.718 14.68 14.828 1 98.56 175 TYR A N 1
ATOM 1387 C CA . TYR A 1 175 ? -0.752 13.5 15.68 1 98.56 175 TYR A CA 1
ATOM 1388 C C . TYR A 1 175 ? -0.36 12.25 14.898 1 98.56 175 TYR A C 1
ATOM 1390 O O . TYR A 1 175 ? -0.886 12 13.812 1 98.56 175 TYR A O 1
ATOM 1398 N N . GLY A 1 176 ? 0.565 11.484 15.438 1 97.94 176 GLY A N 1
ATOM 1399 C CA . GLY A 1 176 ? 1.02 10.258 14.805 1 97.94 176 GLY A CA 1
ATOM 1400 C C . GLY A 1 176 ? 0.454 9.008 15.445 1 97.94 176 GLY A C 1
ATOM 1401 O O . GLY A 1 176 ? 0.692 8.742 16.625 1 97.94 176 GLY A O 1
ATOM 1402 N N . PHE A 1 177 ? -0.358 8.234 14.648 1 97.69 177 PHE A N 1
ATOM 1403 C CA . PHE A 1 177 ? -0.76 6.922 15.125 1 97.69 177 PHE A CA 1
ATOM 1404 C C . PHE A 1 177 ? 0.456 6.027 15.336 1 97.69 177 PHE A C 1
ATOM 1406 O O . PHE A 1 177 ? 1.318 5.93 14.461 1 97.69 177 PHE A O 1
ATOM 1413 N N . PRO A 1 178 ? 0.542 5.367 16.422 1 95.62 178 PRO A N 1
ATOM 1414 C CA . PRO A 1 178 ? 1.693 4.488 16.641 1 95.62 178 PRO A CA 1
ATOM 1415 C C . PRO A 1 178 ? 1.788 3.375 15.602 1 95.62 178 PRO A C 1
ATOM 1417 O O . PRO A 1 178 ? 0.773 2.771 15.242 1 95.62 178 PRO A O 1
ATOM 1420 N N . SER A 1 179 ? 2.994 3.168 15.109 1 96.31 179 SER A N 1
ATOM 1421 C CA . S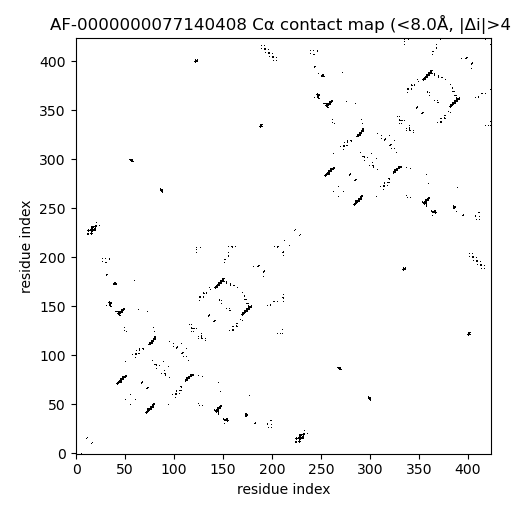ER A 1 179 ? 3.256 2.078 14.172 1 96.31 179 SER A CA 1
ATOM 1422 C C . SER A 1 179 ? 3.42 0.75 14.906 1 96.31 179 SER A C 1
ATOM 1424 O O . SER A 1 179 ? 3.678 0.727 16.109 1 96.31 179 SER A O 1
ATOM 1426 N N . GLU A 1 180 ? 3.262 -0.343 14.141 1 93.94 180 GLU A N 1
ATOM 1427 C CA . GLU A 1 180 ? 3.486 -1.672 14.703 1 93.94 180 GLU A CA 1
ATOM 1428 C C . GLU A 1 180 ? 4.977 -1.978 14.812 1 93.94 180 GLU A C 1
ATOM 1430 O O . GLU A 1 180 ? 5.375 -2.92 15.5 1 93.94 180 GLU A O 1
ATOM 1435 N N . VAL A 1 181 ? 5.797 -1.156 14.102 1 95.44 181 VAL A N 1
ATOM 1436 C CA . VAL A 1 181 ? 7.242 -1.337 14.156 1 95.44 181 VAL A CA 1
ATOM 1437 C C . VAL A 1 181 ? 7.891 -0.131 14.836 1 95.44 181 VAL A C 1
ATOM 1439 O O . VAL A 1 181 ? 7.273 0.931 14.945 1 95.44 181 VAL A O 1
ATOM 1442 N N . SER A 1 182 ? 9.086 -0.333 15.305 1 95.25 182 SER A N 1
ATOM 1443 C CA . SER A 1 182 ? 9.844 0.735 15.938 1 95.25 182 SER A CA 1
ATOM 1444 C C . SER A 1 182 ? 11.133 1.024 15.172 1 95.25 182 SER A C 1
ATOM 1446 O O . SER A 1 182 ? 11.477 0.313 14.227 1 95.25 182 SER A O 1
ATOM 1448 N N . ALA A 1 183 ? 11.781 2.062 15.641 1 93.69 183 ALA A N 1
ATOM 1449 C CA . ALA A 1 183 ? 13.039 2.461 15.023 1 93.69 183 ALA A CA 1
ATOM 1450 C C . ALA A 1 183 ? 14.102 1.375 15.188 1 93.69 183 ALA A C 1
ATOM 1452 O O . ALA A 1 183 ? 15.07 1.329 14.438 1 93.69 183 ALA A O 1
ATOM 1453 N N . SER A 1 184 ? 13.922 0.468 16.141 1 93.19 184 SER A N 1
ATOM 1454 C CA . SER A 1 184 ? 14.961 -0.507 16.453 1 93.19 184 SER A CA 1
ATOM 1455 C C . SER A 1 184 ? 14.617 -1.881 15.883 1 93.19 184 SER A C 1
ATOM 1457 O O . SER A 1 184 ? 15.461 -2.777 15.852 1 93.19 184 SER A O 1
ATOM 1459 N N . ASN A 1 185 ? 13.383 -2.064 15.391 1 95 185 ASN A N 1
ATOM 1460 C CA . ASN A 1 185 ? 13.055 -3.434 15.008 1 95 185 ASN A CA 1
ATOM 1461 C C . ASN A 1 185 ? 12.398 -3.484 13.633 1 95 185 ASN A C 1
ATOM 1463 O O . ASN A 1 185 ? 12.062 -4.562 13.133 1 95 185 ASN A O 1
ATOM 1467 N N . TRP A 1 186 ? 12.25 -2.344 12.938 1 96.19 186 TRP A N 1
ATOM 1468 C CA . TRP A 1 186 ? 11.531 -2.246 11.672 1 96.19 186 TRP A CA 1
ATOM 1469 C C . TRP A 1 186 ? 12.164 -3.16 10.625 1 96.19 186 TRP A C 1
ATOM 1471 O O . TRP A 1 186 ? 11.469 -3.662 9.734 1 96.19 186 TRP A O 1
ATOM 1481 N N . PHE A 1 187 ? 13.422 -3.477 10.68 1 93.94 187 PHE A N 1
ATOM 1482 C CA . PHE A 1 187 ? 14.125 -4.219 9.641 1 93.94 187 PHE A CA 1
ATOM 1483 C C . PHE A 1 187 ? 13.984 -5.719 9.852 1 93.94 187 PHE A C 1
ATOM 1485 O O . PHE A 1 187 ? 14.461 -6.516 9.047 1 93.94 187 PHE A O 1
ATOM 1492 N N . LEU A 1 188 ? 13.258 -6.141 10.883 1 95.19 188 LEU A N 1
ATOM 1493 C CA . LEU A 1 188 ? 13.117 -7.559 11.203 1 95.19 188 LEU A CA 1
ATOM 1494 C C . LEU A 1 188 ? 11.922 -8.164 10.477 1 95.19 188 LEU A C 1
ATOM 1496 O O . LEU A 1 188 ? 11.742 -9.383 10.484 1 95.19 188 LEU A O 1
ATOM 1500 N N . SER A 1 189 ? 11.094 -7.332 9.844 1 96.38 189 SER A N 1
ATOM 1501 C CA . SER A 1 189 ? 9.938 -7.824 9.094 1 96.38 189 SER A CA 1
ATOM 1502 C C . SER A 1 189 ? 9.844 -7.16 7.727 1 96.38 189 SER A C 1
ATOM 1504 O O . SER A 1 189 ? 10.258 -6.008 7.559 1 96.38 189 SER A O 1
ATOM 1506 N N . GLU A 1 190 ? 9.32 -7.891 6.832 1 95.5 190 GLU A N 1
ATOM 1507 C CA . GLU A 1 190 ? 9.125 -7.34 5.492 1 95.5 190 GLU A CA 1
ATOM 1508 C C . GLU A 1 190 ? 8.234 -6.102 5.527 1 95.5 190 GLU A C 1
ATOM 1510 O O . GLU A 1 190 ? 8.516 -5.109 4.852 1 95.5 190 GLU A O 1
ATOM 1515 N N . SER A 1 191 ? 7.156 -6.148 6.273 1 94.62 191 SER A N 1
ATOM 1516 C CA . SER A 1 191 ? 6.223 -5.031 6.387 1 94.62 191 SER A CA 1
ATOM 1517 C C . SER A 1 191 ? 6.906 -3.795 6.957 1 94.62 191 SER A C 1
ATOM 1519 O O . SER A 1 191 ? 6.617 -2.672 6.539 1 94.62 191 SER A O 1
ATOM 1521 N N . GLY A 1 192 ? 7.75 -3.998 7.969 1 96.38 192 GLY A N 1
ATOM 1522 C CA . GLY A 1 192 ? 8.5 -2.891 8.531 1 96.38 192 GLY A CA 1
ATOM 1523 C C . GLY A 1 192 ? 9.445 -2.238 7.539 1 96.38 192 GLY A C 1
ATOM 1524 O O . GLY A 1 192 ? 9.469 -1.013 7.41 1 96.38 192 GLY A O 1
ATOM 1525 N N . VAL A 1 193 ? 10.211 -3.082 6.836 1 95.81 193 VAL A N 1
ATOM 1526 C CA . VAL A 1 193 ? 11.133 -2.584 5.824 1 95.81 193 VAL A CA 1
ATOM 1527 C C . VAL A 1 193 ? 10.367 -1.809 4.758 1 95.81 193 VAL A C 1
ATOM 1529 O O . VAL A 1 193 ? 10.789 -0.728 4.34 1 95.81 193 VAL A O 1
ATOM 1532 N N . LYS A 1 194 ? 9.266 -2.354 4.387 1 95.12 194 LYS A N 1
ATOM 1533 C CA . LYS A 1 194 ? 8.406 -1.703 3.396 1 95.12 194 LYS A CA 1
ATOM 1534 C C . LYS A 1 194 ? 7.926 -0.344 3.895 1 95.12 194 LYS A C 1
ATOM 1536 O O . LYS A 1 194 ? 8.039 0.659 3.188 1 95.12 194 LYS A O 1
ATOM 1541 N N . GLU A 1 195 ? 7.445 -0.31 5.059 1 95.56 195 GLU A N 1
ATOM 1542 C CA . GLU A 1 195 ? 6.875 0.908 5.625 1 95.56 195 GLU A CA 1
ATOM 1543 C C . GLU A 1 195 ? 7.91 2.027 5.684 1 95.56 195 GLU A C 1
ATOM 1545 O O . GLU A 1 195 ? 7.652 3.145 5.23 1 95.56 195 GLU A O 1
ATOM 1550 N N . ILE A 1 196 ? 9.055 1.731 6.211 1 96.69 196 ILE A N 1
ATOM 1551 C CA . ILE A 1 196 ? 10.078 2.748 6.414 1 96.69 196 ILE A CA 1
ATOM 1552 C C . ILE A 1 196 ? 10.656 3.172 5.062 1 96.69 196 ILE A C 1
ATOM 1554 O O . ILE A 1 196 ? 10.859 4.363 4.812 1 96.69 196 ILE A O 1
ATOM 1558 N N . SER A 1 197 ? 10.867 2.244 4.16 1 95 197 SER A N 1
ATOM 1559 C CA . SER A 1 197 ? 11.461 2.539 2.859 1 95 197 SER A CA 1
ATOM 1560 C C . SER A 1 197 ? 10.547 3.428 2.025 1 95 197 SER A C 1
ATOM 1562 O O . SER A 1 197 ? 11.008 4.379 1.393 1 95 197 SER A O 1
ATOM 1564 N N . VAL A 1 198 ? 9.281 3.131 2.086 1 94.19 198 VAL A N 1
ATOM 1565 C CA . VAL A 1 198 ? 8.312 3.896 1.304 1 94.19 198 VAL A CA 1
ATOM 1566 C C . VAL A 1 198 ? 8.289 5.344 1.784 1 94.19 198 VAL A C 1
ATOM 1568 O O . VAL A 1 198 ? 8.289 6.273 0.975 1 94.19 198 VAL A O 1
ATOM 1571 N N . GLU A 1 199 ? 8.32 5.504 3.062 1 95.69 199 GLU A N 1
ATOM 1572 C CA . GLU A 1 199 ? 8.234 6.855 3.604 1 95.69 199 GLU A CA 1
ATOM 1573 C C . GLU A 1 199 ? 9.531 7.629 3.373 1 95.69 199 GLU A C 1
ATOM 1575 O O . GLU A 1 199 ? 9.5 8.844 3.156 1 95.69 199 GLU A O 1
ATOM 1580 N N . LEU A 1 200 ? 10.609 6.891 3.445 1 95.25 200 LEU A N 1
ATOM 1581 C CA . LEU A 1 200 ? 11.883 7.531 3.125 1 95.25 200 LEU A CA 1
ATOM 1582 C C . LEU A 1 200 ? 11.898 8.016 1.68 1 95.25 200 LEU A C 1
ATOM 1584 O O . LEU A 1 200 ? 12.258 9.164 1.41 1 95.25 200 LEU A O 1
ATOM 1588 N N . VAL A 1 201 ? 11.484 7.215 0.808 1 94 201 VAL A N 1
ATOM 1589 C CA . VAL A 1 201 ? 11.508 7.543 -0.613 1 94 201 VAL A CA 1
ATOM 1590 C C . VAL A 1 201 ? 10.516 8.664 -0.901 1 94 201 VAL A C 1
ATOM 1592 O O . VAL A 1 201 ? 10.805 9.57 -1.687 1 94 201 VAL A O 1
ATOM 1595 N N . ARG A 1 202 ? 9.375 8.586 -0.296 1 95.69 202 ARG A N 1
ATOM 1596 C CA . ARG A 1 202 ? 8.391 9.641 -0.474 1 95.69 202 ARG A CA 1
ATOM 1597 C C . ARG A 1 202 ? 8.914 10.977 0.045 1 95.69 202 ARG A C 1
ATOM 1599 O O . ARG A 1 202 ? 8.664 12.023 -0.558 1 95.69 202 ARG A O 1
ATOM 1606 N N . TYR A 1 203 ? 9.602 10.961 1.145 1 95.88 203 TYR A N 1
ATOM 1607 C CA . TYR A 1 203 ? 10.203 12.164 1.697 1 95.88 203 TYR A CA 1
ATOM 1608 C C . TYR A 1 203 ? 11.211 12.766 0.727 1 95.88 203 TYR A C 1
ATOM 1610 O O . TYR A 1 203 ? 11.156 13.961 0.427 1 95.88 203 TYR A O 1
ATOM 1618 N N . ILE A 1 204 ? 12.086 11.906 0.237 1 93.56 204 ILE A N 1
ATOM 1619 C CA . ILE A 1 204 ? 13.109 12.344 -0.7 1 93.56 204 ILE A CA 1
ATOM 1620 C C . ILE A 1 204 ? 12.461 12.883 -1.97 1 93.56 204 ILE A C 1
ATOM 1622 O O . ILE A 1 204 ? 12.867 13.93 -2.486 1 93.56 204 ILE A O 1
ATOM 1626 N N . TYR A 1 205 ? 11.477 12.203 -2.441 1 95.25 205 TYR A N 1
ATOM 1627 C CA . TYR A 1 205 ? 10.773 12.641 -3.645 1 95.25 205 TYR A CA 1
ATOM 1628 C C . TYR A 1 205 ? 10.156 14.016 -3.443 1 95.25 205 TYR A C 1
ATOM 1630 O O . TYR A 1 205 ? 10.266 14.883 -4.309 1 95.25 205 TYR A O 1
ATOM 1638 N N . SER A 1 206 ? 9.492 14.18 -2.326 1 96.12 206 SER A N 1
ATOM 1639 C CA . SER A 1 206 ? 8.852 15.453 -2.033 1 96.12 206 SER A CA 1
ATOM 1640 C C . SER A 1 206 ? 9.875 16.594 -1.962 1 96.12 206 SER A C 1
ATOM 1642 O O . SER A 1 206 ? 9.594 17.703 -2.391 1 96.12 206 SER A O 1
ATOM 1644 N N . TYR A 1 207 ? 10.977 16.297 -1.459 1 92.94 207 TYR A N 1
ATOM 1645 C CA . TYR A 1 207 ? 12.047 17.281 -1.381 1 92.94 207 TYR A CA 1
ATOM 1646 C C . TYR A 1 207 ? 12.57 17.625 -2.77 1 92.94 207 TYR A C 1
ATOM 1648 O O . TYR A 1 207 ? 12.703 18.797 -3.113 1 92.94 207 TYR A O 1
ATOM 1656 N N . THR A 1 208 ? 12.82 16.625 -3.576 1 93.19 208 THR A N 1
ATOM 1657 C CA . THR A 1 208 ? 13.414 16.797 -4.895 1 93.19 208 THR A CA 1
ATOM 1658 C C . THR A 1 208 ? 12.453 17.531 -5.832 1 93.19 208 THR A C 1
ATOM 1660 O O . THR A 1 208 ? 12.883 18.266 -6.719 1 93.19 208 THR A O 1
ATOM 1663 N N . ARG A 1 209 ? 11.156 17.391 -5.578 1 94.69 209 ARG A N 1
ATOM 1664 C CA . ARG A 1 209 ? 10.164 18 -6.461 1 94.69 209 ARG A CA 1
ATOM 1665 C C . ARG A 1 209 ? 9.742 19.375 -5.945 1 94.69 209 ARG A C 1
ATOM 1667 O O . ARG A 1 209 ? 8.859 20.016 -6.523 1 94.69 209 ARG A O 1
ATOM 1674 N N . GLY A 1 210 ? 10.289 19.812 -4.832 1 92.81 210 GLY A N 1
ATOM 1675 C CA . GLY A 1 210 ? 10.023 21.141 -4.297 1 92.81 210 GLY A CA 1
ATOM 1676 C C . GLY A 1 210 ? 8.727 21.219 -3.508 1 92.81 210 GLY A C 1
ATOM 1677 O O . GLY A 1 210 ? 8.195 22.297 -3.279 1 92.81 210 GLY A O 1
ATOM 1678 N N . ILE A 1 211 ? 8.195 20.047 -3.178 1 91.69 211 ILE A N 1
ATOM 1679 C CA . ILE A 1 211 ? 6.973 19.953 -2.389 1 91.69 211 ILE A CA 1
ATOM 1680 C C . ILE A 1 211 ? 7.293 20.219 -0.916 1 91.69 211 ILE A C 1
ATOM 1682 O O . ILE A 1 211 ? 6.465 20.75 -0.18 1 91.69 211 ILE A O 1
ATOM 1686 N N . LEU A 1 212 ? 8.508 19.75 -0.559 1 88.31 212 LEU A N 1
ATOM 1687 C CA . LEU A 1 212 ? 9.008 19.938 0.798 1 88.31 212 LEU A CA 1
ATOM 1688 C C . LEU A 1 212 ? 10.055 21.047 0.846 1 88.31 212 LEU A C 1
ATOM 1690 O O . LEU A 1 212 ? 10.758 21.281 -0.14 1 88.31 212 LEU A O 1
ATOM 1694 N N . MET B 1 1 ? 54.875 17.594 0.866 1 43.25 1 MET B N 1
ATOM 1695 C CA . MET B 1 1 ? 53.781 16.797 0.272 1 43.25 1 MET B CA 1
ATOM 1696 C C . MET B 1 1 ? 53 17.625 -0.74 1 43.25 1 MET B C 1
ATOM 1698 O O . MET B 1 1 ? 52.438 18.656 -0.391 1 43.25 1 MET B O 1
ATOM 1702 N N . GLN B 1 2 ? 53.188 17.484 -2.072 1 56.91 2 GLN B N 1
ATOM 1703 C CA . GLN B 1 2 ? 52.812 18.406 -3.131 1 56.91 2 GLN B CA 1
ATOM 1704 C C . GLN B 1 2 ? 51.312 18.422 -3.328 1 56.91 2 GLN B C 1
ATOM 1706 O O . GLN B 1 2 ? 50.625 17.406 -3.109 1 56.91 2 GLN B O 1
ATOM 1711 N N . VAL B 1 3 ? 50.781 19.656 -3.521 1 62.69 3 VAL B N 1
ATOM 1712 C CA . VAL B 1 3 ? 49.406 20.016 -3.734 1 62.69 3 VAL B CA 1
ATOM 1713 C C . VAL B 1 3 ? 48.75 19.031 -4.707 1 62.69 3 VAL B C 1
ATOM 1715 O O . VAL B 1 3 ? 47.594 18.656 -4.543 1 62.69 3 VAL B O 1
ATOM 1718 N N . SER B 1 4 ? 49.5 18.609 -5.609 1 60.75 4 SER B N 1
ATOM 1719 C CA . SER B 1 4 ? 49 17.703 -6.641 1 60.75 4 SER B CA 1
ATOM 1720 C C . SER B 1 4 ? 48.625 16.359 -6.047 1 60.75 4 SER B C 1
ATOM 1722 O O . SER B 1 4 ? 47.625 15.773 -6.445 1 60.75 4 SER B O 1
ATOM 1724 N N . ASP B 1 5 ? 49.344 15.938 -5.09 1 58.31 5 ASP B N 1
ATOM 1725 C CA . ASP B 1 5 ? 49.062 14.656 -4.461 1 58.31 5 ASP B CA 1
ATOM 1726 C C . ASP B 1 5 ? 47.781 14.734 -3.613 1 58.31 5 ASP B C 1
ATOM 1728 O O . ASP B 1 5 ? 46.969 13.797 -3.592 1 58.31 5 ASP B O 1
ATOM 1732 N N . LEU B 1 6 ? 47.562 15.914 -3.037 1 58.47 6 LEU B N 1
ATOM 1733 C CA . LEU B 1 6 ? 46.344 16.094 -2.219 1 58.47 6 LEU B CA 1
ATOM 1734 C C . LEU B 1 6 ? 45.094 16.125 -3.084 1 58.47 6 LEU B C 1
ATOM 1736 O O . LEU B 1 6 ? 44.094 15.539 -2.727 1 58.47 6 LEU B O 1
ATOM 1740 N N . THR B 1 7 ? 45.25 16.906 -4.18 1 59.53 7 THR B N 1
ATOM 1741 C CA . THR B 1 7 ? 44.125 16.984 -5.082 1 59.53 7 THR B CA 1
ATOM 1742 C C . THR B 1 7 ? 43.781 15.602 -5.648 1 59.53 7 THR B C 1
ATOM 1744 O O . THR B 1 7 ? 42.594 15.258 -5.789 1 59.53 7 THR B O 1
ATOM 1747 N N . PHE B 1 8 ? 44.875 14.898 -6.043 1 54.38 8 PHE B N 1
ATOM 1748 C CA . PHE B 1 8 ? 44.656 13.555 -6.555 1 54.38 8 PHE B CA 1
ATOM 1749 C C . PHE B 1 8 ? 44 12.68 -5.496 1 54.38 8 PHE B C 1
ATOM 1751 O O . PHE B 1 8 ? 43.094 11.906 -5.797 1 54.38 8 PHE B O 1
ATOM 1758 N N . ARG B 1 9 ? 44.406 12.797 -4.316 1 58.09 9 ARG B N 1
ATOM 1759 C CA . ARG B 1 9 ? 43.812 12.016 -3.225 1 58.09 9 ARG B CA 1
ATOM 1760 C C . ARG B 1 9 ? 42.375 12.398 -2.986 1 58.09 9 ARG B C 1
ATOM 1762 O O . ARG B 1 9 ? 41.531 11.523 -2.754 1 58.09 9 ARG B O 1
ATOM 1769 N N . PHE B 1 10 ? 42.156 13.695 -3.041 1 55.69 10 PHE B N 1
ATOM 1770 C CA . PHE B 1 10 ? 40.781 14.156 -2.867 1 55.69 10 PHE B CA 1
ATOM 1771 C C . PHE B 1 10 ? 39.906 13.672 -4.004 1 55.69 10 PHE B C 1
ATOM 1773 O O . PHE B 1 10 ? 38.75 13.312 -3.787 1 55.69 10 PHE B O 1
ATOM 1780 N N . LYS B 1 11 ? 40.469 13.758 -5.195 1 56.16 11 LYS B N 1
ATOM 1781 C CA . LYS B 1 11 ? 39.75 13.258 -6.352 1 56.16 11 LYS B CA 1
ATOM 1782 C C . LYS B 1 11 ? 39.438 11.766 -6.207 1 56.16 11 LYS B C 1
ATOM 1784 O O . LYS B 1 11 ? 38.344 11.312 -6.551 1 56.16 11 LYS B O 1
ATOM 1789 N N . LEU B 1 12 ? 40.406 11.078 -5.719 1 52.25 12 LEU B N 1
ATOM 1790 C CA . LEU B 1 12 ? 40.188 9.641 -5.523 1 52.25 12 LEU B CA 1
ATOM 1791 C C . LEU B 1 12 ? 39.156 9.383 -4.43 1 52.25 12 LEU B C 1
ATOM 1793 O O . LEU B 1 12 ? 38.344 8.477 -4.559 1 52.25 12 LEU B O 1
ATOM 1797 N N . LEU B 1 13 ? 39.312 10.125 -3.455 1 52.47 13 LEU B N 1
ATOM 1798 C CA . LEU B 1 13 ? 38.375 10.008 -2.35 1 52.47 13 LEU B CA 1
ATOM 1799 C C . LEU B 1 13 ? 36.969 10.375 -2.797 1 52.47 13 LEU B C 1
ATOM 1801 O O . LEU B 1 13 ? 36 9.711 -2.418 1 52.47 13 LEU B O 1
ATOM 1805 N N . PHE B 1 14 ? 37 11.461 -3.467 1 52.81 14 PHE B N 1
ATOM 1806 C CA . PHE B 1 14 ? 35.719 11.898 -3.986 1 52.81 14 PHE B CA 1
ATOM 1807 C C . PHE B 1 14 ? 35.125 10.859 -4.945 1 52.81 14 PHE B C 1
ATOM 1809 O O . PHE B 1 14 ? 33.938 10.547 -4.887 1 52.81 14 PHE B O 1
ATOM 1816 N N . LEU B 1 15 ? 36 10.438 -5.887 1 55.03 15 LEU B N 1
ATOM 1817 C CA . LEU B 1 15 ? 35.562 9.398 -6.809 1 55.03 15 LEU B CA 1
ATOM 1818 C C . LEU B 1 15 ? 35.188 8.125 -6.055 1 55.03 15 LEU B C 1
ATOM 1820 O O . LEU B 1 15 ? 34.219 7.457 -6.41 1 55.03 15 LEU B O 1
ATOM 1824 N N . GLY B 1 16 ? 36 7.824 -5.203 1 49.78 16 GLY B N 1
ATOM 1825 C CA . GLY B 1 16 ? 35.688 6.676 -4.363 1 49.78 16 GLY B CA 1
ATOM 1826 C C . GLY B 1 16 ? 34.406 6.84 -3.588 1 49.78 16 GLY B C 1
ATOM 1827 O O . GLY B 1 16 ? 33.594 5.902 -3.498 1 49.78 16 GLY B O 1
ATOM 1828 N N . PHE B 1 17 ? 34.344 8.055 -3.043 1 53.12 17 PHE B N 1
ATOM 1829 C CA . PHE B 1 17 ? 33.156 8.383 -2.242 1 53.12 17 PHE B CA 1
ATOM 1830 C C . PHE B 1 17 ? 31.906 8.383 -3.102 1 53.12 17 PHE B C 1
ATOM 1832 O O . PHE B 1 17 ? 30.859 7.879 -2.684 1 53.12 17 PHE B O 1
ATOM 1839 N N . LEU B 1 18 ? 32 8.93 -4.203 1 58.69 18 LEU B N 1
ATOM 1840 C CA . LEU B 1 18 ? 30.844 9.141 -5.059 1 58.69 18 LEU B CA 1
ATOM 1841 C C . LEU B 1 18 ? 30.469 7.848 -5.777 1 58.69 18 LEU B C 1
ATOM 1843 O O . LEU B 1 18 ? 29.297 7.645 -6.117 1 58.69 18 LEU B O 1
ATOM 1847 N N . SER B 1 19 ? 31.375 6.938 -5.895 1 61.66 19 SER B N 1
ATOM 1848 C CA . SER B 1 19 ? 31.172 5.746 -6.715 1 61.66 19 SER B CA 1
ATOM 1849 C C . SER B 1 19 ? 30.078 4.855 -6.129 1 61.66 19 SER B C 1
ATOM 1851 O O . SER B 1 19 ? 29.172 4.426 -6.844 1 61.66 19 SER B O 1
ATOM 1853 N N . PRO B 1 20 ? 30.188 4.582 -4.828 1 61.59 20 PRO B N 1
ATOM 1854 C CA . PRO B 1 20 ? 29.109 3.738 -4.328 1 61.59 20 PRO B CA 1
ATOM 1855 C C . PRO B 1 20 ? 27.734 4.414 -4.426 1 61.59 20 PRO B C 1
ATOM 1857 O O . PRO B 1 20 ? 26.734 3.742 -4.648 1 61.59 20 PRO B O 1
ATOM 1860 N N . VAL B 1 21 ? 27.719 5.668 -4.25 1 66.94 21 VAL B N 1
ATOM 1861 C CA . VAL B 1 21 ? 26.484 6.418 -4.398 1 66.94 21 VAL B CA 1
ATOM 1862 C C . VAL B 1 21 ? 25.953 6.266 -5.82 1 66.94 21 VAL B C 1
ATOM 1864 O O . VAL B 1 21 ? 24.766 6.008 -6.023 1 66.94 21 VAL B O 1
ATOM 1867 N N . PHE B 1 22 ? 26.844 6.375 -6.75 1 69.12 22 PHE B N 1
ATOM 1868 C CA . PHE B 1 22 ? 26.438 6.234 -8.141 1 69.12 22 PHE B CA 1
ATOM 1869 C C . PHE B 1 22 ? 25.984 4.812 -8.438 1 69.12 22 PHE B C 1
ATOM 1871 O O . PHE B 1 22 ? 25.047 4.602 -9.219 1 69.12 22 PHE B O 1
ATOM 1878 N N . LEU B 1 23 ? 26.578 3.906 -7.734 1 70.81 23 LEU B N 1
ATOM 1879 C CA . LEU B 1 23 ? 26.203 2.514 -7.941 1 70.81 23 LEU B CA 1
ATOM 1880 C C . LEU B 1 23 ? 24.812 2.24 -7.371 1 70.81 23 LEU B C 1
ATOM 1882 O O . LEU B 1 23 ? 23.984 1.573 -8.008 1 70.81 23 LEU B O 1
ATOM 1886 N N . THR B 1 24 ? 24.562 2.713 -6.195 1 76.19 24 THR B N 1
ATOM 1887 C CA . THR B 1 24 ? 23.25 2.525 -5.578 1 76.19 24 THR B CA 1
ATOM 1888 C C . THR B 1 24 ? 22.172 3.225 -6.391 1 76.19 24 THR B C 1
ATOM 1890 O O . THR B 1 24 ? 21.078 2.672 -6.59 1 76.19 24 THR B O 1
ATOM 1893 N N . LEU B 1 25 ? 22.562 4.367 -6.859 1 78.06 25 LEU B N 1
ATOM 1894 C CA . LEU B 1 25 ? 21.625 5.098 -7.703 1 78.06 25 LEU B CA 1
ATOM 1895 C C . LEU B 1 25 ? 21.406 4.371 -9.023 1 78.06 25 LEU B C 1
ATOM 1897 O O . LEU B 1 25 ? 20.266 4.305 -9.516 1 78.06 25 LEU B O 1
ATOM 1901 N N . GLY B 1 26 ? 22.438 3.918 -9.508 1 80.19 26 GLY B N 1
ATOM 1902 C CA . GLY B 1 26 ? 22.312 3.135 -10.727 1 80.19 26 GLY B CA 1
ATOM 1903 C C . GLY B 1 26 ? 21.453 1.905 -10.562 1 80.19 26 GLY B C 1
ATOM 1904 O O . GLY B 1 26 ? 20.594 1.624 -11.406 1 80.19 26 GLY B O 1
ATOM 1905 N N . LEU B 1 27 ? 21.703 1.271 -9.469 1 80.81 27 LEU B N 1
ATOM 1906 C CA . LEU B 1 27 ? 20.875 0.099 -9.172 1 80.81 27 LEU B CA 1
ATOM 1907 C C . LEU B 1 27 ? 19.422 0.49 -9 1 80.81 27 LEU B C 1
ATOM 1909 O O . LEU B 1 27 ? 18.516 -0.204 -9.484 1 80.81 27 LEU B O 1
ATOM 1913 N N . PHE B 1 28 ? 19.297 1.552 -8.367 1 86.69 28 PHE B N 1
ATOM 1914 C CA . PHE B 1 28 ? 17.938 2.041 -8.125 1 86.69 28 PHE B CA 1
ATOM 1915 C C . PHE B 1 28 ? 17.25 2.42 -9.43 1 86.69 28 PHE B C 1
ATOM 1917 O O . PHE B 1 28 ? 16.156 1.955 -9.719 1 86.69 28 PHE B O 1
ATOM 1924 N N . PHE B 1 29 ? 17.953 3.102 -10.297 1 89 29 PHE B N 1
ATOM 1925 C CA . PHE B 1 29 ? 17.328 3.605 -11.516 1 89 29 PHE B CA 1
ATOM 1926 C C . PHE B 1 29 ? 17.234 2.508 -12.562 1 89 29 PHE B C 1
ATOM 1928 O O . PHE B 1 29 ? 16.391 2.584 -13.469 1 89 29 PHE B O 1
ATOM 1935 N N . SER B 1 30 ? 17.969 1.446 -12.398 1 91.31 30 SER B N 1
ATOM 1936 C CA . SER B 1 30 ? 17.906 0.351 -13.359 1 91.31 30 SER B CA 1
ATOM 1937 C C . SER B 1 30 ? 16.906 -0.72 -12.914 1 91.31 30 SER B C 1
ATOM 1939 O O . SER B 1 30 ? 16.594 -1.641 -13.672 1 91.31 30 SER B O 1
ATOM 1941 N N . SER B 1 31 ? 16.328 -0.517 -11.75 1 93.06 31 SER B N 1
ATOM 1942 C CA . SER B 1 31 ? 15.57 -1.591 -11.117 1 93.06 31 SER B CA 1
ATOM 1943 C C . SER B 1 31 ? 14.352 -1.979 -11.945 1 93.06 31 SER B C 1
ATOM 1945 O O . SER B 1 31 ? 14.047 -3.166 -12.094 1 93.06 31 SER B O 1
ATOM 1947 N N . PRO B 1 32 ? 13.664 -1.041 -12.609 1 93.88 32 PRO B N 1
ATOM 1948 C CA . PRO B 1 32 ? 12.477 -1.445 -13.359 1 93.88 32 PRO B CA 1
ATOM 1949 C C . PRO B 1 32 ? 12.797 -2.434 -14.477 1 93.88 32 PRO B C 1
ATOM 1951 O O . PRO B 1 32 ? 11.938 -3.227 -14.875 1 93.88 32 PRO B O 1
ATOM 1954 N N . TYR B 1 33 ? 14.039 -2.461 -14.945 1 92.88 33 TYR B N 1
ATOM 1955 C CA . TYR B 1 33 ? 14.414 -3.279 -16.094 1 92.88 33 TYR B CA 1
ATOM 1956 C C . TYR B 1 33 ? 14.602 -4.734 -15.688 1 92.88 33 TYR B C 1
ATOM 1958 O O . TYR B 1 33 ? 14.609 -5.629 -16.531 1 92.88 33 TYR B O 1
ATOM 1966 N N . TRP B 1 34 ? 14.734 -4.945 -14.422 1 93.38 34 TRP B N 1
ATOM 1967 C CA . TRP 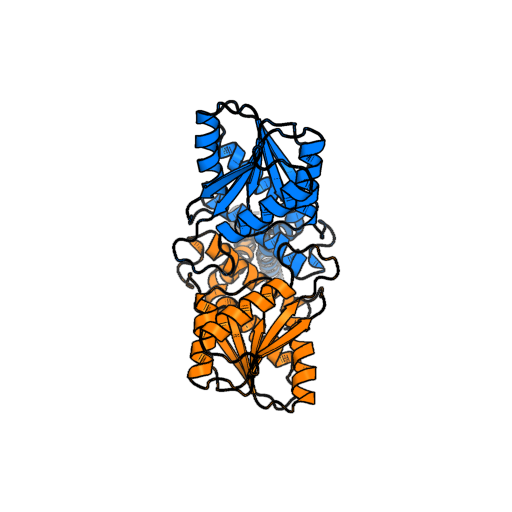B 1 34 ? 14.953 -6.34 -14.062 1 93.38 34 TRP B CA 1
ATOM 1968 C C . TRP B 1 34 ? 13.938 -6.797 -13.016 1 93.38 34 TRP B C 1
ATOM 1970 O O . TRP B 1 34 ? 13.836 -7.992 -12.719 1 93.38 34 TRP B O 1
ATOM 1980 N N . LEU B 1 35 ? 13.195 -5.844 -12.414 1 95.75 35 LEU B N 1
ATOM 1981 C CA . LEU B 1 35 ? 12.148 -6.215 -11.469 1 95.75 35 LEU B CA 1
ATOM 1982 C C . LEU B 1 35 ? 11.031 -6.98 -12.164 1 95.75 35 LEU B C 1
ATOM 1984 O O . LEU B 1 35 ? 10.406 -7.859 -11.562 1 95.75 35 LEU B O 1
ATOM 1988 N N . GLY B 1 36 ? 10.789 -6.543 -13.312 1 92.5 36 GLY B N 1
ATOM 1989 C CA . GLY B 1 36 ? 9.898 -7.328 -14.156 1 92.5 36 GLY B CA 1
ATOM 1990 C C . GLY B 1 36 ? 10.602 -8.461 -14.875 1 92.5 36 GLY B C 1
ATOM 1991 O O . GLY B 1 36 ? 11.766 -8.75 -14.602 1 92.5 36 GLY B O 1
ATOM 1992 N N . THR B 1 37 ? 9.914 -9.445 -15.539 1 87.81 37 THR B N 1
ATOM 1993 C CA . THR B 1 37 ? 10.469 -10.445 -16.438 1 87.81 37 THR B CA 1
ATOM 1994 C C . THR B 1 37 ? 9.609 -10.586 -17.688 1 87.81 37 THR B C 1
ATOM 1996 O O . THR B 1 37 ? 8.406 -10.336 -17.656 1 87.81 37 THR B O 1
ATOM 1999 N N . ASN B 1 38 ? 10.352 -10.82 -18.75 1 88.62 38 ASN B N 1
ATOM 2000 C CA . ASN B 1 38 ? 9.656 -10.992 -20.016 1 88.62 38 ASN B CA 1
ATOM 2001 C C . ASN B 1 38 ? 9.414 -12.469 -20.328 1 88.62 38 ASN B C 1
ATOM 2003 O O . ASN B 1 38 ? 9.039 -12.812 -21.453 1 88.62 38 ASN B O 1
ATOM 2007 N N . ASP B 1 39 ? 9.609 -13.211 -19.359 1 92 39 ASP B N 1
ATOM 2008 C CA . ASP B 1 39 ? 9.359 -14.633 -19.562 1 92 39 ASP B CA 1
ATOM 2009 C C . ASP B 1 39 ? 7.895 -14.883 -19.922 1 92 39 ASP B C 1
ATOM 2011 O O . ASP B 1 39 ? 6.992 -14.336 -19.281 1 92 39 ASP B O 1
ATOM 2015 N N . PRO B 1 40 ? 7.703 -15.695 -20.938 1 95.12 40 PRO B N 1
ATOM 2016 C CA . PRO B 1 40 ? 6.312 -16.031 -21.266 1 95.12 40 PRO B CA 1
ATOM 2017 C C . PRO B 1 40 ? 5.648 -16.891 -20.188 1 95.12 40 PRO B C 1
ATOM 2019 O O . PRO B 1 40 ? 6.34 -17.531 -19.391 1 95.12 40 PRO B O 1
ATOM 2022 N N . TYR B 1 41 ? 4.348 -16.812 -20.188 1 97.69 41 TYR B N 1
ATOM 2023 C CA . TYR B 1 41 ? 3.633 -17.703 -19.281 1 97.69 41 TYR B CA 1
ATOM 2024 C C . TYR B 1 41 ? 3.021 -18.875 -20.031 1 97.69 41 TYR B C 1
ATOM 2026 O O . TYR B 1 41 ? 2.846 -18.812 -21.25 1 97.69 41 TYR B O 1
ATOM 2034 N N . LEU B 1 42 ? 2.736 -19.922 -19.312 1 97.75 42 LEU B N 1
ATOM 2035 C CA . LEU B 1 42 ? 2.135 -21.125 -19.875 1 97.75 42 LEU B CA 1
ATOM 2036 C C . LEU B 1 42 ? 0.742 -21.344 -19.297 1 97.75 42 LEU B C 1
ATOM 2038 O O . LEU B 1 42 ? 0.459 -20.953 -18.172 1 97.75 42 LEU B O 1
ATOM 2042 N N . LYS B 1 43 ? -0.064 -21.984 -20.188 1 98.38 43 LYS B N 1
ATOM 2043 C CA . LYS B 1 43 ? -1.329 -22.469 -19.641 1 98.38 43 LYS B CA 1
ATOM 2044 C C . LYS B 1 43 ? -1.095 -23.406 -18.469 1 98.38 43 LYS B C 1
ATOM 2046 O O . LYS B 1 43 ? -0.177 -24.234 -18.5 1 98.38 43 LYS B O 1
ATOM 2051 N N . SER B 1 44 ? -1.985 -23.234 -17.453 1 98.75 44 SER B N 1
ATOM 2052 C CA . SER B 1 44 ? -1.688 -23.953 -16.219 1 98.75 44 SER B CA 1
ATOM 2053 C C . SER B 1 44 ? -2.951 -24.547 -15.609 1 98.75 44 SER B C 1
ATOM 2055 O O . SER B 1 44 ? -4.066 -24.141 -15.945 1 98.75 44 SER B O 1
ATOM 2057 N N . ASP B 1 45 ? -2.738 -25.516 -14.703 1 97.88 45 ASP B N 1
ATOM 2058 C CA . ASP B 1 45 ? -3.842 -26.125 -13.969 1 97.88 45 ASP B CA 1
ATOM 2059 C C . ASP B 1 45 ? -4.512 -25.109 -13.047 1 97.88 45 ASP B C 1
ATOM 2061 O O . ASP B 1 45 ? -5.742 -25.031 -12.984 1 97.88 45 ASP B O 1
ATOM 2065 N N . VAL B 1 46 ? -3.67 -24.328 -12.398 1 98.62 46 VAL B N 1
ATOM 2066 C CA . VAL B 1 46 ? -4.188 -23.375 -11.422 1 98.62 46 VAL B CA 1
ATOM 2067 C C . VAL B 1 46 ? -3.518 -22.016 -11.617 1 98.62 46 VAL B C 1
ATOM 2069 O O . VAL B 1 46 ? -2.35 -21.953 -12.008 1 98.62 46 VAL B O 1
ATOM 2072 N N . ALA B 1 47 ? -4.285 -21 -11.422 1 98.94 47 ALA B N 1
ATOM 2073 C CA . ALA B 1 47 ? -3.736 -19.656 -11.289 1 98.94 47 ALA B CA 1
ATOM 2074 C C . ALA B 1 47 ? -3.809 -19.172 -9.836 1 98.94 47 ALA B C 1
ATOM 2076 O O . ALA B 1 47 ? -4.695 -19.594 -9.086 1 98.94 47 ALA B O 1
ATOM 2077 N N . VAL B 1 48 ? -2.871 -18.375 -9.445 1 98.94 48 VAL B N 1
ATOM 2078 C CA . VAL B 1 48 ? -2.795 -17.875 -8.078 1 98.94 48 VAL B CA 1
ATOM 2079 C C . VAL B 1 48 ? -2.787 -16.344 -8.086 1 98.94 48 VAL B C 1
ATOM 2081 O O . VAL B 1 48 ? -1.985 -15.734 -8.797 1 98.94 48 VAL B O 1
ATOM 2084 N N . LEU B 1 49 ? -3.66 -15.75 -7.391 1 98.88 49 LEU B N 1
ATOM 2085 C CA . LEU B 1 49 ? -3.74 -14.305 -7.207 1 98.88 49 LEU B CA 1
ATOM 2086 C C . LEU B 1 49 ? -3.65 -13.938 -5.73 1 98.88 49 LEU B C 1
ATOM 2088 O O . LEU B 1 49 ? -4.523 -14.312 -4.938 1 98.88 49 LEU B O 1
ATOM 2092 N N . GLU B 1 50 ? -2.607 -13.258 -5.379 1 98.12 50 GLU B N 1
ATOM 2093 C CA . GLU B 1 50 ? -2.443 -12.812 -3.998 1 98.12 50 GLU B CA 1
ATOM 2094 C C . GLU B 1 50 ? -3.221 -11.523 -3.738 1 98.12 50 GLU B C 1
ATOM 2096 O O . GLU B 1 50 ? -3 -10.508 -4.41 1 98.12 50 GLU B O 1
ATOM 2101 N N . MET B 1 51 ? -4.129 -11.578 -2.762 1 96.81 51 MET B N 1
ATOM 2102 C CA . MET B 1 51 ? -4.93 -10.438 -2.328 1 96.81 51 MET B CA 1
ATOM 2103 C C . MET B 1 51 ? -4.523 -9.984 -0.928 1 96.81 51 MET B C 1
ATOM 2105 O O . MET B 1 51 ? -5.371 -9.875 -0.04 1 96.81 51 MET B O 1
ATOM 2109 N N . THR B 1 52 ? -3.332 -9.703 -0.708 1 93.44 52 THR B N 1
ATOM 2110 C CA . THR B 1 52 ? -2.854 -9.398 0.636 1 93.44 52 THR B CA 1
ATOM 2111 C C . THR B 1 52 ? -2.693 -7.895 0.823 1 93.44 52 THR B C 1
ATOM 2113 O O . THR B 1 52 ? -3.652 -7.199 1.168 1 93.44 52 THR B O 1
ATOM 2116 N N . GLU B 1 53 ? -1.613 -7.234 0.506 1 82.5 53 GLU B N 1
ATOM 2117 C CA . GLU B 1 53 ? -1.387 -5.812 0.731 1 82.5 53 GLU B CA 1
ATOM 2118 C C . GLU B 1 53 ? -1.759 -4.992 -0.5 1 82.5 53 GLU B C 1
ATOM 2120 O O . GLU B 1 53 ? -2.428 -3.961 -0.388 1 82.5 53 GLU B O 1
ATOM 2125 N N . ASP B 1 54 ? -1.442 -5.434 -1.574 1 87.81 54 ASP B N 1
ATOM 2126 C CA . ASP B 1 54 ? -1.703 -4.738 -2.83 1 87.81 54 ASP B CA 1
ATOM 2127 C C . ASP B 1 54 ? -2.883 -5.363 -3.57 1 87.81 54 ASP B C 1
ATOM 2129 O O . ASP B 1 54 ? -2.695 -6.227 -4.43 1 87.81 54 ASP B O 1
ATOM 2133 N N . LEU B 1 55 ? -4.031 -4.727 -3.348 1 95.12 55 LEU B N 1
ATOM 2134 C CA . LEU B 1 55 ? -5.23 -5.266 -3.973 1 95.12 55 LEU B CA 1
ATOM 2135 C C . LEU B 1 55 ? -5.246 -4.977 -5.469 1 95.12 55 LEU B C 1
ATOM 2137 O O . LEU B 1 55 ? -4.805 -3.908 -5.902 1 95.12 55 LEU B O 1
ATOM 2141 N N . PRO B 1 56 ? -5.785 -5.902 -6.2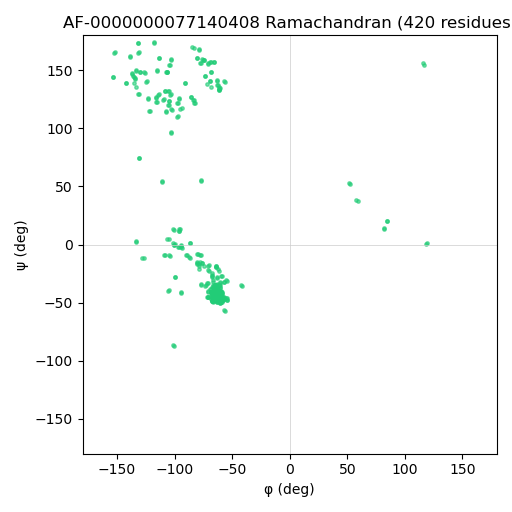46 1 97 56 PRO B N 1
ATOM 2142 C CA . PRO B 1 56 ? -5.887 -5.668 -7.688 1 97 56 PRO B CA 1
ATOM 2143 C C . PRO B 1 56 ? -6.922 -4.605 -8.047 1 97 56 PRO B C 1
ATOM 2145 O O . PRO B 1 56 ? -7.828 -4.332 -7.254 1 97 56 PRO B O 1
ATOM 2148 N N . THR B 1 57 ? -6.746 -3.994 -9.18 1 97.19 57 THR B N 1
ATOM 2149 C CA . THR B 1 57 ? -7.777 -3.107 -9.719 1 97.19 57 THR B CA 1
ATOM 2150 C C . THR B 1 57 ? -8.898 -3.91 -10.367 1 97.19 57 THR B C 1
ATOM 2152 O O . THR B 1 57 ? -8.781 -5.121 -10.547 1 97.19 57 THR B O 1
ATOM 2155 N N . LYS B 1 58 ? -9.969 -3.254 -10.648 1 97.88 58 LYS B N 1
ATOM 2156 C CA . LYS B 1 58 ? -11.047 -3.906 -11.383 1 97.88 58 LYS B CA 1
ATOM 2157 C C . LYS B 1 58 ? -10.586 -4.371 -12.758 1 97.88 58 LYS B C 1
ATOM 2159 O O . LYS B 1 58 ? -10.992 -5.43 -13.234 1 97.88 58 LYS B O 1
ATOM 2164 N N . LYS B 1 59 ? -9.711 -3.582 -13.328 1 97.75 59 LYS B N 1
ATOM 2165 C CA . LYS B 1 59 ? -9.125 -3.955 -14.617 1 97.75 59 LYS B CA 1
ATOM 2166 C C . LYS B 1 59 ? -8.297 -5.234 -14.492 1 97.75 59 LYS B C 1
ATOM 2168 O O . LYS B 1 59 ? -8.328 -6.086 -15.383 1 97.75 59 LYS B O 1
ATOM 2173 N N . HIS B 1 60 ? -7.547 -5.348 -13.453 1 98.44 60 HIS B N 1
ATOM 2174 C CA . HIS B 1 60 ? -6.801 -6.574 -13.195 1 98.44 60 HIS B CA 1
ATOM 2175 C C . HIS B 1 60 ? -7.734 -7.777 -13.125 1 98.44 60 HIS B C 1
ATOM 2177 O O . HIS B 1 60 ? -7.469 -8.812 -13.734 1 98.44 60 HIS B O 1
ATOM 2183 N N . LEU B 1 61 ? -8.781 -7.609 -12.406 1 98.75 61 LEU B N 1
ATOM 2184 C CA . LEU B 1 61 ? -9.719 -8.711 -12.211 1 98.75 61 LEU B CA 1
ATOM 2185 C C . LEU B 1 61 ? -10.414 -9.078 -13.516 1 98.75 61 LEU B C 1
ATOM 2187 O O . LEU B 1 61 ? -10.672 -10.258 -13.781 1 98.75 61 LEU B O 1
ATOM 2191 N N . LYS B 1 62 ? -10.688 -8.109 -14.281 1 98.25 62 LYS B N 1
ATOM 2192 C CA . LYS B 1 62 ? -11.242 -8.383 -15.609 1 98.25 62 LYS B CA 1
ATOM 2193 C C . LYS B 1 62 ? -10.25 -9.172 -16.469 1 98.25 62 LYS B C 1
ATOM 2195 O O . LYS B 1 62 ? -10.648 -10.07 -17.203 1 98.25 62 LYS B O 1
ATOM 2200 N N . ASN B 1 63 ? -8.992 -8.797 -16.359 1 98.56 63 ASN B N 1
ATOM 2201 C CA . ASN B 1 63 ? -7.953 -9.539 -17.078 1 98.56 63 ASN B CA 1
ATOM 2202 C C . ASN B 1 63 ? -7.887 -10.992 -16.609 1 98.56 63 ASN B C 1
ATOM 2204 O O . ASN B 1 63 ? -7.672 -11.898 -17.422 1 98.56 63 ASN B O 1
ATOM 2208 N N . VAL B 1 64 ? -8.031 -11.195 -15.32 1 98.88 64 VAL B N 1
ATOM 2209 C CA . VAL B 1 64 ? -8.055 -12.547 -14.773 1 98.88 64 VAL B CA 1
ATOM 2210 C C . VAL B 1 64 ? -9.172 -13.352 -15.438 1 98.88 64 VAL B C 1
ATOM 2212 O O . VAL B 1 64 ? -8.961 -14.492 -15.859 1 98.88 64 VAL B O 1
ATOM 2215 N N . ALA B 1 65 ? -10.32 -12.758 -15.539 1 98.56 65 ALA B N 1
ATOM 2216 C CA . ALA B 1 65 ? -11.469 -13.414 -16.156 1 98.56 65 ALA B CA 1
ATOM 2217 C C . ALA B 1 65 ? -11.195 -13.719 -17.625 1 98.56 65 ALA B C 1
ATOM 2219 O O . ALA B 1 65 ? -11.578 -14.781 -18.125 1 98.56 65 ALA B O 1
ATOM 2220 N N . THR B 1 66 ? -10.562 -12.805 -18.297 1 98.56 66 THR B N 1
ATOM 2221 C CA . THR B 1 66 ? -10.219 -12.992 -19.703 1 98.56 66 THR B CA 1
ATOM 2222 C C . THR B 1 66 ? -9.273 -14.172 -19.859 1 98.56 66 THR B C 1
ATOM 2224 O O . THR B 1 66 ? -9.445 -14.992 -20.766 1 98.56 66 THR B O 1
ATOM 2227 N N . LEU B 1 67 ? -8.258 -14.258 -19.016 1 98.81 67 LEU B N 1
ATOM 2228 C CA . LEU B 1 67 ? -7.32 -15.375 -19.047 1 98.81 67 LEU B CA 1
ATOM 2229 C C . LEU B 1 67 ? -8.047 -16.703 -18.844 1 98.81 67 LEU B C 1
ATOM 2231 O O . LEU B 1 67 ? -7.738 -17.688 -19.5 1 98.81 67 LEU B O 1
ATOM 2235 N N . TYR B 1 68 ? -8.992 -16.688 -17.922 1 98.81 68 TYR B N 1
ATOM 2236 C CA . TYR B 1 68 ? -9.773 -17.891 -17.672 1 98.81 68 TYR B CA 1
ATOM 2237 C C . TYR B 1 68 ? -10.57 -18.297 -18.906 1 98.81 68 TYR B C 1
ATOM 2239 O O . TYR B 1 68 ? -10.586 -19.469 -19.281 1 98.81 68 TYR B O 1
ATOM 2247 N N . THR B 1 69 ? -11.242 -17.328 -19.5 1 97.88 69 THR B N 1
ATOM 2248 C CA . THR B 1 69 ? -12.078 -17.562 -20.672 1 97.88 69 THR B CA 1
ATOM 2249 C C . THR B 1 69 ? -11.242 -18.109 -21.828 1 97.88 69 THR B C 1
ATOM 2251 O O . THR B 1 69 ? -11.711 -18.938 -22.609 1 97.88 69 THR B O 1
ATOM 2254 N N . LYS B 1 70 ? -9.992 -17.672 -21.906 1 98.25 70 LYS B N 1
ATOM 2255 C CA . LYS B 1 70 ? -9.07 -18.125 -22.938 1 98.25 70 LYS B CA 1
ATOM 2256 C C . LYS B 1 70 ? -8.523 -19.516 -22.625 1 98.25 70 LYS B C 1
ATOM 2258 O O . LYS B 1 70 ? -7.836 -20.125 -23.438 1 98.25 70 LYS B O 1
ATOM 2263 N N . GLY B 1 71 ? -8.797 -19.984 -21.438 1 98.44 71 GLY B N 1
ATOM 2264 C CA . GLY B 1 71 ? -8.352 -21.312 -21.047 1 98.44 71 GLY B CA 1
ATOM 2265 C C . GLY B 1 71 ? -6.93 -21.328 -20.516 1 98.44 71 GLY B C 1
ATOM 2266 O O . GLY B 1 71 ? -6.262 -22.359 -20.547 1 98.44 71 GLY B O 1
ATOM 2267 N N . ASP B 1 72 ? -6.402 -20.203 -20.078 1 98.81 72 ASP B N 1
ATOM 2268 C CA . ASP B 1 72 ? -5.023 -20.094 -19.594 1 98.81 72 ASP B CA 1
ATOM 2269 C C . ASP B 1 72 ? -4.859 -20.812 -18.25 1 98.81 72 ASP B C 1
ATOM 2271 O O . ASP B 1 72 ? -3.744 -21.156 -17.859 1 98.81 72 ASP B O 1
ATOM 2275 N N . PHE B 1 73 ? -5.953 -20.984 -17.547 1 98.75 73 PHE B N 1
ATOM 2276 C CA . PHE B 1 73 ? -5.961 -21.781 -16.328 1 98.75 73 PHE B CA 1
ATOM 2277 C C . PHE B 1 73 ? -7.344 -22.391 -16.078 1 98.75 73 PHE B C 1
ATOM 2279 O O . PHE B 1 73 ? -8.328 -21.938 -16.672 1 98.75 73 PHE B O 1
ATOM 2286 N N . LYS B 1 74 ? -7.41 -23.359 -15.203 1 98.19 74 LYS B N 1
ATOM 2287 C CA . LYS B 1 74 ? -8.656 -24.062 -14.953 1 98.19 74 LYS B CA 1
ATOM 2288 C C . LYS B 1 74 ? -9.289 -23.641 -13.633 1 98.19 74 LYS B C 1
ATOM 2290 O O . LYS B 1 74 ? -10.508 -23.516 -13.531 1 98.19 74 LYS B O 1
ATOM 2295 N N . LYS B 1 75 ? -8.477 -23.453 -12.648 1 98.5 75 LYS B N 1
ATOM 2296 C CA . LYS B 1 75 ?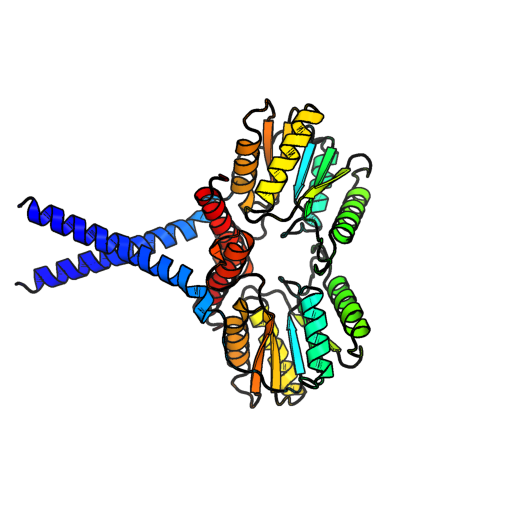 -8.914 -23.078 -11.305 1 98.5 75 LYS B CA 1
ATOM 2297 C C . LYS B 1 75 ? -8.133 -21.875 -10.789 1 98.5 75 LYS B C 1
ATOM 2299 O O . LYS B 1 75 ? -6.969 -21.672 -11.148 1 98.5 75 LYS B O 1
ATOM 2304 N N . LEU B 1 76 ? -8.805 -21.094 -9.992 1 98.88 76 LEU B N 1
ATOM 2305 C CA . LEU B 1 76 ? -8.18 -19.891 -9.438 1 98.88 76 LEU B CA 1
ATOM 2306 C C . LEU B 1 76 ? -8.062 -19.984 -7.922 1 98.88 76 LEU B C 1
ATOM 2308 O O . LEU B 1 76 ? -9.039 -20.281 -7.23 1 98.88 76 LEU B O 1
ATOM 2312 N N . ILE B 1 77 ? -6.891 -19.797 -7.473 1 98.88 77 ILE B N 1
ATOM 2313 C CA . ILE B 1 77 ? -6.637 -19.734 -6.035 1 98.88 77 ILE B CA 1
ATOM 2314 C C . ILE B 1 77 ? -6.402 -18.281 -5.617 1 98.88 77 ILE B C 1
ATOM 2316 O O . ILE B 1 77 ? -5.496 -17.625 -6.129 1 98.88 77 ILE B O 1
ATOM 2320 N N . LEU B 1 78 ? -7.223 -17.812 -4.754 1 98.75 78 LEU B N 1
ATOM 2321 C CA . LEU B 1 78 ? -7.086 -16.5 -4.152 1 98.75 78 LEU B CA 1
ATOM 2322 C C . LEU B 1 78 ? -6.383 -16.578 -2.801 1 98.75 78 LEU B C 1
ATOM 2324 O O . LEU B 1 78 ? -6.785 -17.359 -1.937 1 98.75 78 LEU B O 1
ATOM 2328 N N . VAL B 1 79 ? -5.336 -15.836 -2.637 1 98.56 79 VAL B N 1
ATOM 2329 C CA . VAL B 1 79 ? -4.578 -15.859 -1.391 1 98.56 79 VAL B CA 1
ATOM 2330 C C . VAL B 1 79 ? -4.879 -14.594 -0.58 1 98.56 79 VAL B C 1
ATOM 2332 O O . VAL B 1 79 ? -4.691 -13.477 -1.066 1 98.56 79 VAL B O 1
ATOM 2335 N N . SER B 1 80 ? -5.316 -14.766 0.6 1 97.5 80 SER B N 1
ATOM 2336 C CA . SER B 1 80 ? -5.621 -13.68 1.517 1 97.5 80 SER B CA 1
ATOM 2337 C C . SER B 1 80 ? -4.887 -13.844 2.844 1 97.5 80 SER B C 1
ATOM 2339 O O . SER B 1 80 ? -4.625 -14.969 3.273 1 97.5 80 SER B O 1
ATOM 2341 N N . ARG B 1 81 ? -4.578 -12.742 3.387 1 96.88 81 ARG B N 1
ATOM 2342 C CA . ARG B 1 81 ? -3.912 -12.773 4.684 1 96.88 81 ARG B CA 1
ATOM 2343 C C . ARG B 1 81 ? -4.93 -12.727 5.82 1 96.88 81 ARG B C 1
ATOM 2345 O O . ARG B 1 81 ? -5.887 -11.953 5.773 1 96.88 81 ARG B O 1
ATOM 2352 N N . GLU B 1 82 ? -4.695 -13.477 6.777 1 97.25 82 GLU B N 1
ATOM 2353 C CA . GLU B 1 82 ? -5.598 -13.492 7.93 1 97.25 82 GLU B CA 1
ATOM 2354 C C . GLU B 1 82 ? -5.57 -12.156 8.664 1 97.25 82 GLU B C 1
ATOM 2356 O O . GLU B 1 82 ? -4.645 -11.359 8.492 1 97.25 82 GLU B O 1
ATOM 2361 N N . ASP B 1 83 ? -6.633 -11.891 9.383 1 96.19 83 ASP B N 1
ATOM 2362 C CA . ASP B 1 83 ? -6.75 -10.727 10.258 1 96.19 83 ASP B CA 1
ATOM 2363 C C . ASP B 1 83 ? -7.242 -11.125 11.648 1 96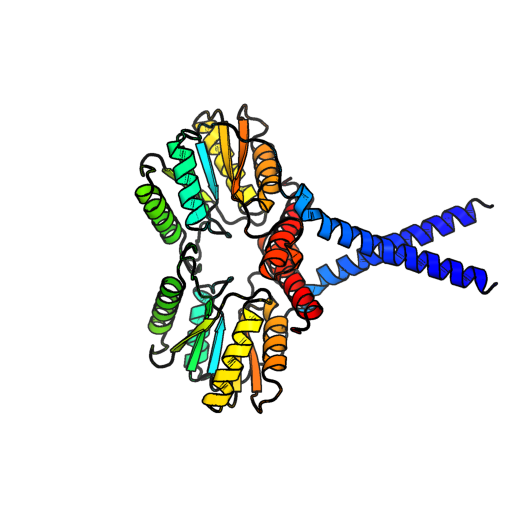.19 83 ASP B C 1
ATOM 2365 O O . ASP B 1 83 ? -8.352 -10.781 12.039 1 96.19 83 ASP B O 1
ATOM 2369 N N . LYS B 1 84 ? -6.43 -11.703 12.414 1 95.06 84 LYS B N 1
ATOM 2370 C CA . LYS B 1 84 ? -6.801 -12.219 13.734 1 95.06 84 LYS B CA 1
ATOM 2371 C C . LYS B 1 84 ? -7.215 -11.086 14.672 1 95.06 84 LYS B C 1
ATOM 2373 O O . LYS B 1 84 ? -8.117 -11.25 15.492 1 95.06 84 LYS B O 1
ATOM 2378 N N . SER B 1 85 ? -6.578 -9.961 14.539 1 94.25 85 SER B N 1
ATOM 2379 C CA . SER B 1 85 ? -6.844 -8.82 15.406 1 94.25 85 SER B CA 1
ATOM 2380 C C . SER B 1 85 ? -8.164 -8.141 15.047 1 94.25 85 SER B C 1
ATOM 2382 O O . SER B 1 85 ? -8.68 -7.324 15.812 1 94.25 85 SER B O 1
ATOM 2384 N N . GLN B 1 86 ? -8.695 -8.422 13.773 1 95.75 86 GLN B N 1
ATOM 2385 C CA . GLN B 1 86 ? -9.898 -7.777 13.258 1 95.75 86 GLN B CA 1
ATOM 2386 C C . GLN B 1 86 ? -9.719 -6.262 13.203 1 95.75 86 GLN B C 1
ATOM 2388 O O . GLN B 1 86 ? -10.641 -5.512 13.531 1 95.75 86 GLN B O 1
ATOM 2393 N N . ASN B 1 87 ? -8.508 -5.871 12.859 1 96.38 87 ASN B N 1
ATOM 2394 C CA . ASN B 1 87 ? -8.156 -4.457 12.914 1 96.38 87 ASN B CA 1
ATOM 2395 C C . ASN B 1 87 ? -8.016 -3.857 11.523 1 96.38 87 ASN B C 1
ATOM 2397 O O . ASN B 1 87 ? -7.906 -2.639 11.375 1 96.38 87 ASN B O 1
ATOM 2401 N N . LYS B 1 88 ? -8.031 -4.637 10.461 1 95.88 88 LYS B N 1
ATOM 2402 C CA . LYS B 1 88 ? -7.887 -4.121 9.102 1 95.88 88 LYS B CA 1
ATOM 2403 C C . LYS B 1 88 ? -9.109 -3.307 8.688 1 95.88 88 LYS B C 1
ATOM 2405 O O . LYS B 1 88 ? -10.227 -3.598 9.117 1 95.88 88 LYS B O 1
ATOM 2410 N N . PHE B 1 89 ? -8.891 -2.363 7.902 1 96.56 89 PHE B N 1
ATOM 2411 C CA . PHE B 1 89 ? -9.977 -1.518 7.426 1 96.56 89 PHE B CA 1
ATOM 2412 C C . PHE B 1 89 ? -11.062 -2.354 6.75 1 96.56 89 PHE B C 1
ATOM 2414 O O . PHE B 1 89 ? -12.234 -2.275 7.117 1 96.56 89 PHE B O 1
ATOM 2421 N N . PHE B 1 90 ? -10.641 -3.09 5.742 1 96.31 90 PHE B N 1
ATOM 2422 C CA . PHE B 1 90 ? -11.469 -4.129 5.141 1 96.31 90 PHE B CA 1
ATOM 2423 C C . PHE B 1 90 ? -10.992 -5.512 5.566 1 96.31 90 PHE B C 1
ATOM 2425 O O . PHE B 1 90 ? -9.797 -5.82 5.48 1 96.31 90 PHE B O 1
ATOM 2432 N N . SER B 1 91 ? -11.898 -6.363 6 1 96.19 91 SER B N 1
ATOM 2433 C CA . SER B 1 91 ? -11.531 -7.707 6.43 1 96.19 91 SER B CA 1
ATOM 2434 C C . SER B 1 91 ? -11.203 -8.602 5.238 1 96.19 91 SER B C 1
ATOM 2436 O O . SER B 1 91 ? -11.656 -8.344 4.121 1 96.19 91 SER B O 1
ATOM 2438 N N . PRO B 1 92 ? -10.445 -9.672 5.527 1 96.88 92 PRO B N 1
ATOM 2439 C CA . PRO B 1 92 ? -10.188 -10.625 4.453 1 96.88 92 PRO B CA 1
ATOM 2440 C C . PRO B 1 92 ? -11.469 -11.188 3.834 1 96.88 92 PRO B C 1
ATOM 2442 O O . PRO B 1 92 ? -11.523 -11.422 2.625 1 96.88 92 PRO B O 1
ATOM 2445 N N . VAL B 1 93 ? -12.477 -11.328 4.57 1 96.56 93 VAL B N 1
ATOM 2446 C CA . VAL B 1 93 ? -13.75 -11.852 4.098 1 96.56 93 VAL B CA 1
ATOM 2447 C C . VAL B 1 93 ? -14.391 -10.859 3.133 1 96.56 93 VAL B C 1
ATOM 2449 O O . VAL B 1 93 ? -14.898 -11.25 2.076 1 96.56 93 VAL B O 1
ATOM 2452 N N . GLU B 1 94 ? -14.375 -9.57 3.492 1 96.88 94 GLU B N 1
ATOM 2453 C CA . GLU B 1 94 ? -14.914 -8.523 2.631 1 96.88 94 GLU B CA 1
ATOM 2454 C C . GLU B 1 94 ? -14.172 -8.469 1.297 1 96.88 94 GLU B C 1
ATOM 2456 O O . GLU B 1 94 ? -14.797 -8.336 0.242 1 96.88 94 GLU B O 1
ATOM 2461 N N . ILE B 1 95 ? -12.922 -8.609 1.361 1 97.94 95 ILE B N 1
ATOM 2462 C CA . ILE B 1 95 ? -12.094 -8.555 0.165 1 97.94 95 ILE B CA 1
ATOM 2463 C C . ILE B 1 95 ? -12.375 -9.766 -0.719 1 97.94 95 ILE B C 1
ATOM 2465 O O . ILE B 1 95 ? -12.562 -9.633 -1.931 1 97.94 95 ILE B O 1
ATOM 2469 N N . ASP B 1 96 ? -12.391 -10.914 -0.119 1 97.62 96 ASP B N 1
ATOM 2470 C CA . ASP B 1 96 ? -12.664 -12.156 -0.844 1 97.62 96 ASP B CA 1
ATOM 2471 C C . ASP B 1 96 ? -14.031 -12.109 -1.521 1 97.62 96 ASP B C 1
ATOM 2473 O O . ASP B 1 96 ? -14.156 -12.453 -2.697 1 97.62 96 ASP B O 1
ATOM 2477 N N . GLN B 1 97 ? -14.984 -11.703 -0.782 1 97.62 97 GLN B N 1
ATOM 2478 C CA . GLN B 1 97 ? -16.344 -11.641 -1.309 1 97.62 97 GLN B CA 1
ATOM 2479 C C . GLN B 1 97 ? -16.422 -10.68 -2.496 1 97.62 97 GLN B C 1
ATOM 2481 O O . GLN B 1 97 ? -17.031 -11.008 -3.521 1 97.62 97 GLN B O 1
ATOM 2486 N N . LYS B 1 98 ? -15.875 -9.539 -2.326 1 97.88 98 LYS B N 1
ATOM 2487 C CA . LYS B 1 98 ? -15.898 -8.562 -3.41 1 97.88 98 LYS B CA 1
ATOM 2488 C C . LYS B 1 98 ? -15.156 -9.086 -4.637 1 97.88 98 LYS B C 1
ATOM 2490 O O . LYS B 1 98 ? -15.609 -8.906 -5.77 1 97.88 98 LYS B O 1
ATOM 2495 N N . THR B 1 99 ? -14.016 -9.727 -4.418 1 98.5 99 THR B N 1
ATOM 2496 C CA . THR B 1 99 ? -13.242 -10.312 -5.508 1 98.5 99 THR B CA 1
ATOM 2497 C C . THR B 1 99 ? -14.078 -11.336 -6.273 1 98.5 99 THR B C 1
ATOM 2499 O O . THR B 1 99 ? -14.172 -11.273 -7.504 1 98.5 99 THR B O 1
ATOM 2502 N N . LYS B 1 100 ? -14.68 -12.203 -5.559 1 98.25 100 LYS B N 1
ATOM 2503 C CA . LYS B 1 100 ? -15.461 -13.273 -6.18 1 98.25 100 LYS B CA 1
ATOM 2504 C C . LYS B 1 100 ? -16.656 -12.703 -6.93 1 98.25 100 LYS B C 1
ATOM 2506 O O . LYS B 1 100 ? -16.984 -13.164 -8.023 1 98.25 100 LYS B O 1
ATOM 2511 N N . GLU B 1 101 ? -17.281 -11.719 -6.336 1 98.25 101 GLU B N 1
ATOM 2512 C CA . GLU B 1 101 ? -18.422 -11.078 -7.008 1 98.25 101 GLU B CA 1
ATOM 2513 C C . GLU B 1 101 ? -18 -10.508 -8.359 1 98.25 101 GLU B C 1
ATOM 2515 O O . GLU B 1 101 ? -18.688 -10.711 -9.359 1 98.25 101 GLU B O 1
ATOM 2520 N N . ILE B 1 102 ? -16.891 -9.82 -8.352 1 98.25 102 ILE B N 1
ATOM 2521 C CA . ILE B 1 102 ? -16.406 -9.203 -9.586 1 98.25 102 ILE B CA 1
ATOM 2522 C C . ILE B 1 102 ? -16.031 -10.281 -10.594 1 98.25 102 ILE B C 1
ATOM 2524 O O . ILE B 1 102 ? -16.406 -10.203 -11.773 1 98.25 102 ILE B O 1
ATOM 2528 N N . LEU B 1 103 ? -15.352 -11.289 -10.141 1 98.75 103 LEU B N 1
ATOM 2529 C CA . LEU B 1 103 ? -14.883 -12.336 -11.039 1 98.75 103 LEU B CA 1
ATOM 2530 C C . LEU B 1 103 ? -16.062 -13.148 -11.594 1 98.75 103 LEU B C 1
ATOM 2532 O O . LEU B 1 103 ? -16.078 -13.5 -12.773 1 98.75 103 LEU B O 1
ATOM 2536 N N . ILE B 1 104 ? -17.047 -13.461 -10.773 1 98.56 104 ILE B N 1
ATOM 2537 C CA . ILE B 1 104 ? -18.234 -14.195 -11.211 1 98.56 104 ILE B CA 1
ATOM 2538 C C . ILE B 1 104 ? -18.984 -13.383 -12.258 1 98.56 104 ILE B C 1
ATOM 2540 O O . ILE B 1 104 ? -19.375 -13.914 -13.297 1 98.56 104 ILE B O 1
ATOM 2544 N N . SER B 1 105 ? -19.094 -12.109 -11.961 1 98.25 105 SER B N 1
ATOM 2545 C CA . SER B 1 105 ? -19.797 -11.234 -12.891 1 98.25 105 SER B CA 1
ATOM 2546 C C . SER B 1 105 ? -19.062 -11.141 -14.227 1 98.25 105 SER B C 1
ATOM 2548 O O . SER B 1 105 ? -19.656 -10.789 -15.242 1 98.25 105 SER B O 1
ATOM 2550 N N . ASN B 1 106 ? -17.812 -11.508 -14.227 1 98.19 106 ASN B N 1
ATOM 2551 C CA . ASN B 1 106 ? -17.016 -11.43 -15.445 1 98.19 106 ASN B CA 1
ATOM 2552 C C . ASN B 1 106 ? -16.766 -12.812 -16.031 1 98.19 106 ASN B C 1
ATOM 2554 O O . ASN B 1 106 ? -15.953 -12.961 -16.953 1 98.19 106 ASN B O 1
ATOM 2558 N N . GLY B 1 107 ? -17.359 -13.859 -15.445 1 97.31 107 GLY B N 1
ATOM 2559 C CA . GLY B 1 107 ? -17.406 -15.102 -16.203 1 97.31 107 GLY B CA 1
ATOM 2560 C C . GLY B 1 107 ? -16.688 -16.234 -15.523 1 97.31 107 GLY B C 1
ATOM 2561 O O . GLY B 1 107 ? -16.609 -17.344 -16.062 1 97.31 107 GLY B O 1
ATOM 2562 N N . ILE B 1 108 ? -16.125 -16.078 -14.359 1 98.56 108 ILE B N 1
ATOM 2563 C CA . ILE B 1 108 ? -15.492 -17.188 -13.648 1 98.56 108 ILE B CA 1
ATOM 2564 C C . ILE B 1 108 ? -16.484 -17.797 -12.656 1 98.56 108 ILE B C 1
ATOM 2566 O O . ILE B 1 108 ? -16.922 -17.125 -11.719 1 98.56 108 ILE B O 1
ATOM 2570 N N . PRO B 1 109 ? -16.828 -19 -12.844 1 98.31 109 PRO B N 1
ATOM 2571 C CA . PRO B 1 109 ? -17.75 -19.625 -11.891 1 98.31 109 PRO B CA 1
ATOM 2572 C C . PRO B 1 109 ? -17.156 -19.719 -10.484 1 98.31 109 PRO B C 1
ATOM 2574 O O . PRO B 1 109 ? -15.961 -20 -10.328 1 98.31 109 PRO B O 1
ATOM 2577 N N . GLY B 1 110 ? -17.969 -19.5 -9.461 1 97.81 110 GLY B N 1
ATOM 2578 C CA . GLY B 1 110 ? -17.531 -19.578 -8.078 1 97.81 110 GLY B CA 1
ATOM 2579 C C . GLY B 1 110 ? -16.891 -20.922 -7.734 1 97.81 110 GLY B C 1
ATOM 2580 O O . GLY B 1 110 ? -15.992 -20.984 -6.895 1 97.81 110 GLY B O 1
ATOM 2581 N N . THR B 1 111 ? -17.328 -21.969 -8.391 1 97.69 111 THR B N 1
ATOM 2582 C CA . THR B 1 111 ? -16.859 -23.312 -8.125 1 97.69 111 THR B CA 1
ATOM 2583 C C . THR B 1 111 ? -15.414 -23.5 -8.594 1 97.69 111 THR B C 1
ATOM 2585 O O . THR B 1 111 ? -14.75 -24.469 -8.211 1 97.69 111 THR B O 1
ATOM 2588 N N . GLN B 1 112 ? -14.953 -22.625 -9.461 1 98.12 112 GLN B N 1
ATOM 2589 C CA . GLN B 1 112 ? -13.594 -22.719 -9.984 1 98.12 112 GLN B CA 1
ATOM 2590 C C . GLN B 1 112 ? -12.641 -21.812 -9.203 1 98.12 112 GLN B C 1
ATOM 2592 O O . GLN B 1 112 ? -11.5 -21.609 -9.625 1 98.12 112 GLN B O 1
ATOM 2597 N N . MET B 1 113 ? -13.125 -21.312 -8.078 1 98.62 113 MET B N 1
ATOM 2598 C CA . MET B 1 113 ? -12.305 -20.438 -7.234 1 98.62 113 MET B CA 1
ATOM 2599 C C . MET B 1 113 ? -12.211 -20.984 -5.812 1 98.62 113 MET B C 1
ATOM 2601 O O . MET B 1 113 ? -13.195 -21.5 -5.273 1 98.62 113 MET B O 1
ATOM 2605 N N . GLN B 1 114 ? -11.102 -20.875 -5.281 1 97.75 114 GLN B N 1
ATOM 2606 C CA . GLN B 1 114 ? -10.891 -21.203 -3.873 1 97.75 114 GLN B CA 1
ATOM 2607 C C . GLN B 1 114 ? -10.016 -20.156 -3.191 1 97.75 114 GLN B C 1
ATOM 2609 O O . GLN B 1 114 ? -9.141 -19.562 -3.824 1 97.75 114 GLN B O 1
ATOM 2614 N N . THR B 1 115 ? -10.25 -19.906 -1.93 1 98.31 115 THR B N 1
ATOM 2615 C CA . THR B 1 115 ? -9.461 -18.953 -1.153 1 98.31 115 THR B CA 1
ATOM 2616 C C . THR B 1 115 ? -8.57 -19.672 -0.153 1 98.31 115 THR B C 1
ATOM 2618 O O . THR B 1 115 ? -9 -20.609 0.509 1 98.31 115 THR B O 1
ATOM 2621 N N . VAL B 1 116 ? -7.352 -19.266 -0.151 1 98.06 116 VAL B N 1
ATOM 2622 C CA . VAL B 1 116 ? -6.395 -19.719 0.85 1 98.06 116 VAL B CA 1
ATOM 2623 C C . VAL B 1 116 ? -6.059 -18.578 1.801 1 98.06 116 VAL B C 1
ATOM 2625 O O . VAL B 1 116 ? -5.641 -17.5 1.364 1 98.06 116 VAL B O 1
ATOM 2628 N N . ILE B 1 117 ? -6.234 -18.828 3.068 1 97.56 117 ILE B N 1
ATOM 2629 C CA . ILE B 1 117 ? -5.898 -17.828 4.082 1 97.56 117 ILE B CA 1
ATOM 2630 C C . ILE B 1 117 ? -4.52 -18.125 4.664 1 97.56 117 ILE B C 1
ATOM 2632 O O . ILE B 1 117 ? -4.281 -19.219 5.176 1 97.56 117 ILE B O 1
ATOM 2636 N N . ILE B 1 118 ? -3.641 -17.172 4.543 1 98.19 118 ILE B N 1
ATOM 2637 C CA . ILE B 1 118 ? -2.287 -17.391 5.047 1 98.19 118 ILE B CA 1
ATOM 2638 C C . ILE B 1 118 ? -2.107 -16.625 6.359 1 98.19 118 ILE B C 1
ATOM 2640 O O . ILE B 1 118 ? -2.768 -15.609 6.594 1 98.19 118 ILE B O 1
ATOM 2644 N N . SER B 1 119 ? -1.201 -17.094 7.168 1 97.25 119 SER B N 1
ATOM 2645 C CA . SER B 1 119 ? -0.865 -16.422 8.422 1 97.25 119 SER B CA 1
ATOM 2646 C C . SER B 1 119 ? 0.031 -15.219 8.188 1 97.25 119 SER B C 1
ATOM 2648 O O . SER B 1 119 ? 0.685 -15.117 7.148 1 97.25 119 SER B O 1
ATOM 2650 N N . THR B 1 120 ? -0.029 -14.32 9.133 1 94.5 120 THR B N 1
ATOM 2651 C CA . THR B 1 120 ? 0.925 -13.219 9.102 1 94.5 120 THR B CA 1
ATOM 2652 C C . THR B 1 120 ? 2.354 -13.734 9.258 1 94.5 120 THR B C 1
ATOM 2654 O O . THR B 1 120 ? 2.609 -14.641 10.047 1 94.5 120 THR B O 1
ATOM 2657 N N . SER B 1 121 ? 3.201 -13.172 8.461 1 93.38 121 SER B N 1
ATOM 2658 C CA . SER B 1 121 ? 4.59 -13.625 8.461 1 93.38 121 SER B CA 1
ATOM 2659 C C . SER B 1 121 ? 5.555 -12.445 8.445 1 93.38 121 SER B C 1
ATOM 2661 O O . SER B 1 121 ? 5.316 -11.445 7.762 1 93.38 121 SER B O 1
ATOM 2663 N N . LYS B 1 122 ? 6.598 -12.594 9.242 1 94.31 122 LYS B N 1
ATOM 2664 C CA . LYS B 1 122 ? 7.668 -11.602 9.211 1 94.31 122 LYS B CA 1
ATOM 2665 C C . LYS B 1 122 ? 8.414 -11.648 7.879 1 94.31 122 LYS B C 1
ATOM 2667 O O . LYS B 1 122 ? 8.953 -10.633 7.43 1 94.31 122 LYS B O 1
ATOM 2672 N N . MET B 1 123 ? 8.383 -12.773 7.215 1 95.62 123 MET B N 1
ATOM 2673 C CA . MET B 1 123 ? 9.18 -12.984 6.008 1 95.62 123 MET B CA 1
ATOM 2674 C C . MET B 1 123 ? 8.438 -12.484 4.773 1 95.62 123 MET B C 1
ATOM 2676 O O . MET B 1 123 ? 9.016 -12.391 3.689 1 95.62 123 MET B O 1
ATOM 2680 N N . GLY B 1 124 ? 7.145 -12.18 4.961 1 96.06 124 GLY B N 1
ATOM 2681 C CA . GLY B 1 124 ? 6.379 -11.641 3.85 1 96.06 124 GLY B CA 1
ATOM 2682 C C . GLY B 1 124 ? 5.25 -12.547 3.398 1 96.06 124 GLY B C 1
ATOM 2683 O O . GLY B 1 124 ? 5.328 -13.766 3.553 1 96.06 124 GLY B O 1
ATOM 2684 N N . ASP B 1 125 ? 4.293 -11.969 2.801 1 96.88 125 ASP B N 1
ATOM 2685 C CA . ASP B 1 125 ? 3.078 -12.68 2.4 1 96.88 125 ASP B CA 1
ATOM 2686 C C . ASP B 1 125 ? 3.363 -13.656 1.266 1 96.88 125 ASP B C 1
ATOM 2688 O O . ASP B 1 125 ? 2.809 -14.758 1.235 1 96.88 125 ASP B O 1
ATOM 2692 N N . THR B 1 126 ? 4.227 -13.234 0.342 1 97.81 126 THR B N 1
ATOM 2693 C CA . THR B 1 126 ? 4.527 -14.094 -0.799 1 97.81 126 THR B CA 1
ATOM 2694 C C . THR B 1 126 ? 5.246 -15.359 -0.348 1 97.81 126 THR B C 1
ATOM 2696 O O . THR B 1 126 ? 4.977 -16.453 -0.859 1 97.81 126 THR B O 1
ATOM 2699 N N . ASP B 1 127 ? 6.129 -15.234 0.604 1 98 127 ASP B N 1
ATOM 2700 C CA . ASP B 1 127 ? 6.805 -16.406 1.169 1 98 127 ASP B CA 1
ATOM 2701 C C . ASP B 1 127 ? 5.805 -17.359 1.799 1 98 127 ASP B C 1
ATOM 2703 O O . ASP B 1 127 ? 5.844 -18.562 1.535 1 98 127 ASP B O 1
ATOM 2707 N N . GLU B 1 128 ? 4.973 -16.828 2.625 1 98.19 128 GLU B N 1
ATOM 2708 C CA . GLU B 1 128 ? 3.957 -17.656 3.285 1 98.19 128 GLU B CA 1
ATOM 2709 C C . GLU B 1 128 ? 3.002 -18.266 2.27 1 98.19 128 GLU B C 1
ATOM 2711 O O . GLU B 1 128 ? 2.631 -19.438 2.393 1 98.19 128 GLU B O 1
ATOM 2716 N N . ALA B 1 129 ? 2.607 -17.5 1.293 1 98.25 129 ALA B N 1
ATOM 2717 C CA . ALA B 1 129 ? 1.717 -17.984 0.241 1 98.25 129 ALA B CA 1
ATOM 2718 C C . ALA B 1 129 ? 2.34 -19.156 -0.507 1 98.25 129 ALA B C 1
ATOM 2720 O O . ALA B 1 129 ? 1.679 -20.172 -0.745 1 98.25 129 ALA B O 1
ATOM 2721 N N . SER B 1 130 ? 3.592 -19.031 -0.86 1 98.44 130 SER B N 1
ATOM 2722 C CA . SER B 1 130 ? 4.27 -20.062 -1.619 1 98.44 130 SER B CA 1
ATOM 2723 C C . SER B 1 130 ? 4.344 -21.375 -0.826 1 98.44 130 SER B C 1
ATOM 2725 O O . SER B 1 130 ? 4.211 -22.453 -1.392 1 98.44 130 SER B O 1
ATOM 2727 N N . LYS B 1 131 ? 4.535 -21.266 0.425 1 98.12 131 LYS B N 1
ATOM 2728 C CA . LYS B 1 131 ? 4.59 -22.453 1.281 1 98.12 131 LYS B CA 1
ATOM 2729 C C . LYS B 1 131 ? 3.229 -23.141 1.358 1 98.12 131 LYS B C 1
ATOM 2731 O O . LYS B 1 131 ? 3.148 -24.375 1.364 1 98.12 131 LYS B O 1
ATOM 2736 N N . ASN B 1 132 ? 2.209 -22.344 1.461 1 98.25 132 ASN B N 1
ATOM 2737 C CA . ASN B 1 132 ? 0.865 -22.906 1.436 1 98.25 132 ASN B CA 1
ATOM 2738 C C . ASN B 1 132 ? 0.56 -23.578 0.093 1 98.25 132 ASN B C 1
ATOM 2740 O O . ASN B 1 132 ? -0.077 -24.625 0.045 1 98.25 132 ASN B O 1
ATOM 2744 N N . LEU B 1 133 ? 0.985 -22.953 -0.979 1 98.25 133 LEU B N 1
ATOM 2745 C CA . LEU B 1 133 ? 0.776 -23.516 -2.307 1 98.25 133 LEU B CA 1
ATOM 2746 C C . LEU B 1 133 ? 1.542 -24.828 -2.465 1 98.25 133 LEU B C 1
ATOM 2748 O O . LEU B 1 133 ? 1.111 -25.719 -3.201 1 98.25 133 LEU B O 1
ATOM 2752 N N . LEU B 1 134 ? 2.732 -24.875 -1.829 1 98.25 134 LEU B N 1
ATOM 2753 C CA . LEU B 1 134 ? 3.473 -26.141 -1.831 1 98.25 134 LEU B CA 1
ATOM 2754 C C . LEU B 1 134 ? 2.607 -27.281 -1.302 1 98.25 134 LEU B C 1
ATOM 2756 O O . LEU B 1 134 ? 2.539 -28.344 -1.913 1 98.25 134 LEU B O 1
ATOM 2760 N N . LYS B 1 135 ? 1.947 -27.047 -0.183 1 97.81 135 LYS B N 1
ATOM 2761 C CA . LYS B 1 135 ? 1.07 -28.047 0.412 1 97.81 135 LYS B CA 1
ATOM 2762 C C . LYS B 1 135 ? -0.055 -28.438 -0.545 1 97.81 135 LYS B C 1
ATOM 2764 O O . LYS B 1 135 ? -0.375 -29.609 -0.693 1 97.81 135 LYS B O 1
ATOM 2769 N N . ILE B 1 136 ? -0.613 -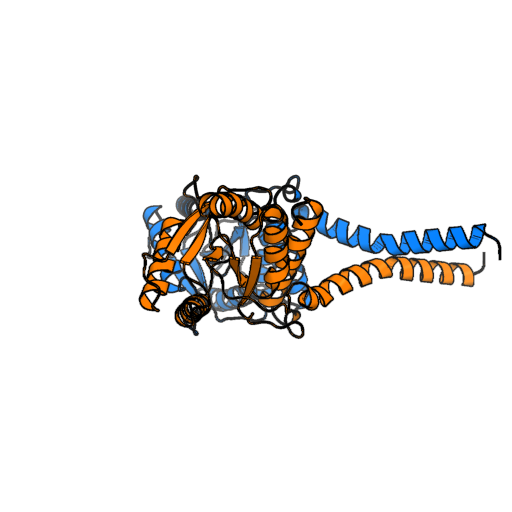27.469 -1.167 1 97.5 136 ILE B N 1
ATOM 2770 C CA . ILE B 1 136 ? -1.714 -27.688 -2.1 1 97.5 136 ILE B CA 1
ATOM 2771 C C . ILE B 1 136 ? -1.21 -28.453 -3.324 1 97.5 136 ILE B C 1
ATOM 2773 O O . ILE B 1 136 ? -1.884 -29.359 -3.82 1 97.5 136 ILE B O 1
ATOM 2777 N N . ALA B 1 137 ? -0.049 -28.062 -3.836 1 97.62 137 ALA B N 1
ATOM 2778 C CA . ALA B 1 137 ? 0.527 -28.688 -5.02 1 97.62 137 ALA B CA 1
ATOM 2779 C C . ALA B 1 137 ? 0.761 -30.188 -4.789 1 97.62 137 ALA B C 1
ATOM 2781 O O . ALA B 1 137 ? 0.525 -31 -5.68 1 97.62 137 ALA B O 1
ATOM 2782 N N . VAL B 1 138 ? 1.238 -30.531 -3.598 1 97.31 138 VAL B N 1
ATOM 2783 C CA . VAL B 1 138 ? 1.481 -31.922 -3.236 1 97.31 138 VAL B CA 1
ATOM 2784 C C . VAL B 1 138 ? 0.153 -32.688 -3.139 1 97.31 138 VAL B C 1
ATOM 2786 O O . VAL B 1 138 ? -0.01 -33.75 -3.736 1 97.31 138 VAL B O 1
ATOM 2789 N N . SER B 1 139 ? -0.767 -32.094 -2.443 1 97.19 139 SER B N 1
ATOM 2790 C CA . SER B 1 139 ? -2.039 -32.75 -2.176 1 97.19 139 SER B CA 1
ATOM 2791 C C . SER B 1 139 ? -2.836 -32.969 -3.459 1 97.19 139 SER B C 1
ATOM 2793 O O . SER B 1 139 ? -3.482 -34 -3.635 1 97.19 139 SER B O 1
ATOM 2795 N N . ASP B 1 140 ? -2.785 -32 -4.359 1 96.56 140 ASP B N 1
ATOM 2796 C CA . ASP B 1 140 ? -3.631 -32.031 -5.551 1 96.56 140 ASP B CA 1
ATOM 2797 C C . ASP B 1 140 ? -2.852 -32.531 -6.766 1 96.56 140 ASP B C 1
ATOM 2799 O O . ASP B 1 140 ? -3.389 -32.594 -7.875 1 96.56 140 ASP B O 1
ATOM 2803 N N . ASN B 1 141 ? -1.634 -32.844 -6.598 1 96.44 141 ASN B N 1
ATOM 2804 C CA . ASN B 1 141 ? -0.76 -33.312 -7.68 1 96.44 141 ASN B CA 1
ATOM 2805 C C . ASN B 1 141 ? -0.786 -32.344 -8.859 1 96.44 141 ASN B C 1
ATOM 2807 O O . ASN B 1 141 ? -1.052 -32.75 -9.992 1 96.44 141 ASN B O 1
ATOM 2811 N N . LEU B 1 142 ? -0.542 -31.062 -8.555 1 97.06 142 LEU B N 1
ATOM 2812 C CA . LEU B 1 142 ? -0.577 -30.016 -9.578 1 97.06 142 LEU B CA 1
ATOM 2813 C C . LEU B 1 142 ? 0.601 -30.172 -10.539 1 97.06 142 LEU B C 1
ATOM 2815 O O . LEU B 1 142 ? 1.718 -30.469 -10.117 1 97.06 142 LEU B O 1
ATOM 2819 N N . GLY B 1 143 ? 0.286 -29.922 -11.797 1 97.75 143 GLY B N 1
ATOM 2820 C CA . GLY B 1 143 ? 1.342 -29.984 -12.797 1 97.75 143 GLY B CA 1
ATOM 2821 C C . GLY B 1 143 ? 1.881 -28.609 -13.172 1 97.75 143 GLY B C 1
ATOM 2822 O O . GLY B 1 143 ? 3.031 -28.5 -13.602 1 97.75 143 GLY B O 1
ATOM 2823 N N . SER B 1 144 ? 1.047 -27.625 -13.047 1 98.62 144 SER B N 1
ATOM 2824 C CA . SER B 1 144 ? 1.454 -26.297 -13.492 1 98.62 144 SER B CA 1
ATOM 2825 C C . SER B 1 144 ? 0.715 -25.203 -12.727 1 98.62 144 SER B C 1
ATOM 2827 O O . SER B 1 144 ? -0.442 -25.391 -12.344 1 98.62 144 SER B O 1
ATOM 2829 N N . ILE B 1 145 ? 1.412 -24.141 -12.469 1 98.75 145 ILE B N 1
ATOM 2830 C CA . ILE B 1 145 ? 0.895 -23 -11.727 1 98.75 145 ILE B CA 1
ATOM 2831 C C . ILE B 1 145 ? 1.195 -21.703 -12.484 1 98.75 145 ILE B C 1
ATOM 2833 O O . ILE B 1 145 ? 2.328 -21.484 -12.914 1 98.75 145 ILE B O 1
ATOM 2837 N N . LEU B 1 146 ? 0.206 -20.922 -12.664 1 98.94 146 LEU B N 1
ATOM 2838 C CA . LEU B 1 146 ? 0.332 -19.578 -13.234 1 98.94 146 LEU B CA 1
ATOM 2839 C C . LEU B 1 146 ? 0.141 -18.516 -12.156 1 98.94 146 LEU B C 1
ATOM 2841 O O . LEU B 1 146 ? -0.946 -18.391 -11.594 1 98.94 146 LEU B O 1
ATOM 2845 N N . LEU B 1 147 ? 1.199 -17.781 -11.891 1 98.81 147 LEU B N 1
ATOM 2846 C CA . LEU B 1 147 ? 1.118 -16.688 -10.93 1 98.81 147 LEU B CA 1
ATOM 2847 C C . LEU B 1 147 ? 0.63 -15.414 -11.602 1 98.81 147 LEU B C 1
ATOM 2849 O O . LEU B 1 147 ? 1.14 -15.023 -12.656 1 98.81 147 LEU B O 1
ATOM 2853 N N . LEU B 1 148 ? -0.391 -14.812 -11.062 1 98.81 148 LEU B N 1
ATOM 2854 C CA . LEU B 1 148 ? -0.901 -13.523 -11.516 1 98.81 148 LEU B CA 1
ATOM 2855 C C . LEU B 1 148 ? -0.358 -12.391 -10.656 1 98.81 148 LEU B C 1
ATOM 2857 O O . LEU B 1 148 ? -0.704 -12.281 -9.477 1 98.81 148 LEU B O 1
ATOM 2861 N N . THR B 1 149 ? 0.496 -11.578 -11.188 1 97.75 149 THR B N 1
ATOM 2862 C CA . THR B 1 149 ? 1.252 -10.578 -10.438 1 97.75 149 THR B CA 1
ATOM 2863 C C . THR B 1 149 ? 1.188 -9.219 -11.125 1 97.75 149 THR B C 1
ATOM 2865 O O . THR B 1 149 ? 0.799 -9.125 -12.289 1 97.75 149 THR B O 1
ATOM 2868 N N . ARG B 1 150 ? 1.552 -8.188 -10.422 1 97.25 150 ARG B N 1
ATOM 2869 C CA . ARG B 1 150 ? 1.81 -6.898 -11.055 1 97.25 150 ARG B CA 1
ATOM 2870 C C . ARG B 1 150 ? 3.15 -6.906 -11.781 1 97.25 150 ARG B C 1
ATOM 2872 O O . ARG B 1 150 ? 4.035 -7.699 -11.453 1 97.25 150 ARG B O 1
ATOM 2879 N N . GLU B 1 151 ? 3.305 -6.078 -12.656 1 97.06 151 GLU B N 1
ATOM 2880 C CA . GLU B 1 151 ? 4.418 -6.082 -13.609 1 97.06 151 GLU B CA 1
ATOM 2881 C C . GLU B 1 151 ? 5.758 -6.105 -12.883 1 97.06 151 GLU B C 1
ATOM 2883 O O . GLU B 1 151 ? 6.59 -6.98 -13.133 1 97.06 151 GLU B O 1
ATOM 2888 N N . PHE B 1 152 ? 5.918 -5.262 -11.867 1 96.94 152 PHE B N 1
ATOM 2889 C CA . PHE B 1 152 ? 7.258 -5.062 -11.328 1 96.94 152 PHE B CA 1
ATOM 2890 C C . PHE B 1 152 ? 7.488 -5.945 -10.102 1 96.94 152 PHE B C 1
ATOM 2892 O O . PHE B 1 152 ? 8.578 -5.938 -9.523 1 96.94 152 PHE B O 1
ATOM 2899 N N . GLU B 1 153 ? 6.496 -6.68 -9.695 1 97.12 153 GLU B N 1
ATOM 2900 C CA . GLU B 1 153 ? 6.754 -7.66 -8.641 1 97.12 153 GLU B CA 1
ATOM 2901 C C . GLU B 1 153 ? 6.91 -9.062 -9.219 1 97.12 153 GLU B C 1
ATOM 2903 O O . GLU B 1 153 ? 7.168 -10.016 -8.484 1 97.12 153 GLU B O 1
ATOM 2908 N N . LYS B 1 154 ? 6.793 -9.172 -10.531 1 97.88 154 LYS B N 1
ATOM 2909 C CA . LYS B 1 154 ? 6.742 -10.453 -11.219 1 97.88 154 LYS B CA 1
ATOM 2910 C C . LYS B 1 154 ? 7.984 -11.289 -10.922 1 97.88 154 LYS B C 1
ATOM 2912 O O . LYS B 1 154 ? 7.883 -12.469 -10.594 1 97.88 154 LYS B O 1
ATOM 2917 N N . ARG B 1 155 ? 9.148 -10.711 -11.016 1 97.31 155 ARG B N 1
ATOM 2918 C CA . ARG B 1 155 ? 10.383 -11.453 -10.812 1 97.31 155 ARG B CA 1
ATOM 2919 C C . ARG B 1 155 ? 10.477 -11.984 -9.383 1 97.31 155 ARG B C 1
ATOM 2921 O O . ARG B 1 155 ? 10.797 -13.156 -9.172 1 97.31 155 ARG B O 1
ATOM 2928 N N . ARG B 1 156 ? 10.234 -11.094 -8.438 1 97.06 156 ARG B N 1
ATOM 2929 C CA . ARG B 1 156 ? 10.328 -11.477 -7.031 1 97.06 156 ARG B CA 1
ATOM 2930 C C . ARG B 1 156 ? 9.359 -12.609 -6.703 1 97.06 156 ARG B C 1
ATOM 2932 O O . ARG B 1 156 ? 9.742 -13.609 -6.098 1 97.06 156 ARG B O 1
ATOM 2939 N N . VAL B 1 157 ? 8.094 -12.477 -7.133 1 97.75 157 VAL B N 1
ATOM 2940 C CA . VAL B 1 157 ? 7.047 -13.453 -6.828 1 97.75 157 VAL B CA 1
ATOM 2941 C C . VAL B 1 157 ? 7.371 -14.781 -7.508 1 97.75 157 VAL B C 1
ATOM 2943 O O . VAL B 1 157 ? 7.324 -15.836 -6.875 1 97.75 157 VAL B O 1
ATOM 2946 N N . LEU B 1 158 ? 7.758 -14.727 -8.742 1 98.06 158 LEU B N 1
ATOM 2947 C CA . LEU B 1 158 ? 8.094 -15.922 -9.508 1 98.06 158 LEU B CA 1
ATOM 2948 C C . LEU B 1 158 ? 9.258 -16.672 -8.867 1 98.06 158 LEU B C 1
ATOM 2950 O O . LEU B 1 158 ? 9.188 -17.875 -8.664 1 98.06 158 LEU B O 1
ATOM 2954 N N . LYS B 1 159 ? 10.312 -15.961 -8.539 1 97.56 159 LYS B N 1
ATOM 2955 C CA . LYS B 1 159 ? 11.5 -16.594 -7.965 1 97.56 159 LYS B CA 1
ATOM 2956 C C . LYS B 1 159 ? 11.195 -17.234 -6.613 1 97.56 159 LYS B C 1
ATOM 2958 O O . LYS B 1 159 ? 11.68 -18.312 -6.309 1 97.56 159 LYS B O 1
ATOM 2963 N N . ILE B 1 160 ? 10.398 -16.594 -5.832 1 98.25 160 ILE B N 1
ATOM 2964 C CA . ILE B 1 160 ? 10.055 -17.125 -4.516 1 98.25 160 ILE B CA 1
ATOM 2965 C C . ILE B 1 160 ? 9.266 -18.422 -4.672 1 98.25 160 ILE B C 1
ATOM 2967 O O . ILE B 1 160 ? 9.578 -19.422 -4.031 1 98.25 160 ILE B O 1
ATOM 2971 N N . TYR B 1 161 ? 8.266 -18.375 -5.535 1 98.5 161 TYR B N 1
ATOM 2972 C CA . TYR B 1 161 ? 7.457 -19.562 -5.746 1 98.5 161 TYR B CA 1
ATOM 2973 C C . TYR B 1 161 ? 8.289 -20.703 -6.348 1 98.5 161 TYR B C 1
ATOM 2975 O O . TYR B 1 161 ? 8.164 -21.859 -5.941 1 98.5 161 TYR B O 1
ATOM 2983 N N . LYS B 1 162 ? 9.102 -20.391 -7.301 1 97.88 162 LYS B N 1
ATOM 2984 C CA . LYS B 1 162 ? 9.945 -21.422 -7.922 1 97.88 162 LYS B CA 1
ATOM 2985 C C . LYS B 1 162 ? 10.867 -22.062 -6.898 1 97.88 162 LYS B C 1
ATOM 2987 O O . LYS B 1 162 ? 11.031 -23.281 -6.883 1 97.88 162 LYS B O 1
ATOM 2992 N N . LYS B 1 163 ? 11.445 -21.25 -6.098 1 97.88 163 LYS B N 1
ATOM 2993 C CA . LYS B 1 163 ? 12.336 -21.766 -5.066 1 97.88 163 LYS B CA 1
ATOM 2994 C C . LYS B 1 163 ? 11.586 -22.703 -4.113 1 97.88 163 LYS B C 1
ATOM 2996 O O . LYS B 1 163 ? 12.07 -23.781 -3.777 1 97.88 163 LYS B O 1
ATOM 3001 N N . THR B 1 164 ? 10.461 -22.266 -3.65 1 98 164 THR B N 1
ATOM 3002 C CA . THR B 1 164 ? 9.672 -23.016 -2.678 1 98 164 THR B CA 1
ATOM 3003 C C . THR B 1 164 ? 9.188 -24.328 -3.277 1 98 164 THR B C 1
ATOM 3005 O O . THR B 1 164 ? 9.133 -25.359 -2.588 1 98 164 THR B O 1
ATOM 3008 N N . LEU B 1 165 ? 8.875 -24.312 -4.578 1 97.88 165 LEU B N 1
ATOM 3009 C CA . LEU B 1 165 ? 8.242 -25.469 -5.215 1 97.88 165 LEU B CA 1
ATOM 3010 C C . LEU B 1 165 ? 9.258 -26.281 -5.996 1 97.88 165 LEU B C 1
ATOM 3012 O O . LEU B 1 165 ? 8.891 -27.172 -6.77 1 97.88 165 LEU B O 1
ATOM 3016 N N . THR B 1 166 ? 10.477 -26.016 -5.781 1 95.69 166 THR B N 1
ATOM 3017 C CA . THR B 1 166 ? 11.555 -26.562 -6.59 1 95.69 166 THR B CA 1
ATOM 3018 C C . THR B 1 166 ? 11.602 -28.078 -6.477 1 95.69 166 THR B C 1
ATOM 3020 O O . THR B 1 166 ? 12 -28.766 -7.422 1 95.69 166 THR B O 1
ATOM 3023 N N . SER B 1 167 ? 11.203 -28.641 -5.418 1 93.88 167 SER B N 1
ATOM 3024 C CA . SER B 1 167 ? 11.32 -30.062 -5.172 1 93.88 167 SER B CA 1
ATOM 3025 C C . SER B 1 167 ? 10.211 -30.844 -5.879 1 93.88 167 SER B C 1
ATOM 3027 O O . SER B 1 167 ? 10.234 -32.062 -5.922 1 93.88 167 SER B O 1
ATOM 3029 N N . LEU B 1 168 ? 9.281 -30.125 -6.422 1 96.62 168 LEU B N 1
ATOM 3030 C CA . LEU B 1 168 ? 8.141 -30.75 -7.078 1 96.62 168 LEU B CA 1
ATOM 3031 C C . LEU B 1 168 ? 8.25 -30.625 -8.594 1 96.62 168 LEU B C 1
ATOM 3033 O O . LEU B 1 168 ? 8.875 -29.688 -9.102 1 96.62 168 LEU B O 1
ATOM 3037 N N . PRO B 1 169 ? 7.707 -31.625 -9.273 1 96.56 169 PRO B N 1
ATOM 3038 C CA . PRO B 1 169 ? 7.637 -31.516 -10.734 1 96.56 169 PRO B CA 1
ATOM 3039 C C . PRO B 1 169 ? 6.508 -30.594 -11.203 1 96.56 169 PRO B C 1
ATOM 3041 O O . PRO B 1 169 ? 5.637 -31.031 -11.961 1 96.56 169 PRO B O 1
ATOM 3044 N N . VAL B 1 170 ? 6.465 -29.391 -10.75 1 97.81 170 VAL B N 1
ATOM 3045 C CA . VAL B 1 170 ? 5.438 -28.406 -11.086 1 97.81 170 VAL B CA 1
ATOM 3046 C C . VAL B 1 170 ? 6.059 -27.266 -11.875 1 97.81 170 VAL B C 1
ATOM 3048 O O . VAL B 1 170 ? 7.117 -26.75 -11.508 1 97.81 170 VAL B O 1
ATOM 3051 N N . LYS B 1 171 ? 5.484 -26.938 -12.961 1 98.12 171 LYS B N 1
ATOM 3052 C CA . LYS B 1 171 ? 5.914 -25.781 -13.742 1 98.12 171 LYS B CA 1
ATOM 3053 C C . LYS B 1 171 ? 5.285 -24.5 -13.211 1 98.12 171 LYS B C 1
ATOM 3055 O O . LYS B 1 171 ? 4.059 -24.406 -13.102 1 98.12 171 LYS B O 1
ATOM 3060 N N . VAL B 1 172 ? 6.102 -23.562 -12.883 1 98.5 172 VAL B N 1
ATOM 3061 C CA . VAL B 1 172 ? 5.617 -22.297 -12.352 1 98.5 172 VAL B CA 1
ATOM 3062 C C . VAL B 1 172 ? 5.965 -21.172 -13.32 1 98.5 172 VAL B C 1
ATOM 3064 O O . VAL B 1 172 ? 7.129 -20.984 -13.672 1 98.5 172 VAL B O 1
ATOM 3067 N N . THR B 1 173 ? 5 -20.438 -13.781 1 98.69 173 THR B N 1
ATOM 3068 C CA . THR B 1 173 ? 5.16 -19.266 -14.633 1 98.69 173 THR B CA 1
ATOM 3069 C C . THR B 1 173 ? 4.332 -18.094 -14.109 1 98.69 173 THR B C 1
ATOM 3071 O O . THR B 1 173 ? 3.611 -18.234 -13.117 1 98.69 173 THR B O 1
ATOM 3074 N N . ALA B 1 174 ? 4.504 -16.906 -14.727 1 98.62 174 ALA B N 1
ATOM 3075 C CA . ALA B 1 174 ? 3.816 -15.742 -14.18 1 98.62 174 ALA B CA 1
ATOM 3076 C C . ALA B 1 174 ? 3.322 -14.828 -15.297 1 98.62 174 ALA B C 1
ATOM 3078 O O . ALA B 1 174 ? 3.996 -14.664 -16.312 1 98.62 174 ALA B O 1
ATOM 3079 N N . TYR B 1 175 ? 2.197 -14.344 -15.125 1 98.5 175 TYR B N 1
ATOM 3080 C CA . TYR B 1 175 ? 1.638 -13.266 -15.93 1 98.5 175 TYR B CA 1
ATOM 3081 C C . TYR B 1 175 ? 1.683 -11.945 -15.172 1 98.5 175 TYR B C 1
ATOM 3083 O O . TYR B 1 175 ? 1.24 -11.859 -14.023 1 98.5 175 TYR B O 1
ATOM 3091 N N . GLY B 1 176 ? 2.223 -10.922 -15.812 1 97.94 176 GLY B N 1
ATOM 3092 C CA . GLY B 1 176 ? 2.312 -9.602 -15.211 1 97.94 176 GLY B CA 1
ATOM 3093 C C . GLY B 1 176 ? 1.267 -8.633 -15.734 1 97.94 176 GLY B C 1
ATOM 3094 O O . GLY B 1 176 ? 1.235 -8.336 -16.922 1 97.94 176 GLY B O 1
ATOM 3095 N N . PHE B 1 177 ? 0.352 -8.18 -14.812 1 97.62 177 PHE B N 1
ATOM 3096 C CA . PHE B 1 177 ? -0.54 -7.094 -15.203 1 97.62 177 PHE B CA 1
ATOM 3097 C C . PHE B 1 177 ? 0.253 -5.84 -15.555 1 97.62 177 PHE B C 1
ATOM 3099 O O . PHE B 1 177 ? 1.145 -5.434 -14.812 1 97.62 177 PHE B O 1
ATOM 3106 N N . PRO B 1 178 ? -0.039 -5.23 -16.625 1 95.5 178 PRO B N 1
ATOM 3107 C CA . PRO B 1 178 ? 0.698 -4.016 -16.984 1 95.5 178 PRO B CA 1
ATOM 3108 C C . PRO B 1 178 ? 0.554 -2.908 -15.945 1 95.5 178 PRO B C 1
ATOM 3110 O O . PRO B 1 178 ? -0.544 -2.676 -15.43 1 95.5 178 PRO B O 1
ATOM 3113 N N . SER B 1 179 ? 1.671 -2.289 -15.617 1 96.19 179 SER B N 1
ATOM 3114 C CA . SER B 1 179 ? 1.678 -1.154 -14.695 1 96.19 179 SER B CA 1
ATOM 3115 C C . SER B 1 179 ? 1.275 0.134 -15.406 1 96.19 179 SER B C 1
ATOM 3117 O O . SER B 1 179 ? 1.329 0.215 -16.641 1 96.19 179 SER B O 1
ATOM 3119 N N . GLU B 1 180 ? 0.865 1.13 -14.602 1 93.88 180 GLU B N 1
ATOM 3120 C CA . GLU B 1 180 ? 0.544 2.445 -15.141 1 93.88 180 GLU B CA 1
ATOM 3121 C C . GLU B 1 180 ? 1.811 3.232 -15.469 1 93.88 180 GLU B C 1
ATOM 3123 O O . GLU B 1 180 ? 1.76 4.234 -16.188 1 93.88 180 GLU B O 1
ATOM 3128 N N . VAL B 1 181 ? 2.953 2.754 -14.906 1 95.44 181 VAL B N 1
ATOM 3129 C CA . VAL B 1 181 ? 4.23 3.412 -15.172 1 95.44 181 VAL B CA 1
ATOM 3130 C C . VAL B 1 181 ? 5.141 2.479 -15.969 1 95.44 181 VAL B C 1
ATOM 3132 O O . VAL B 1 181 ? 4.91 1.268 -16.016 1 95.44 181 VAL B O 1
ATOM 3135 N N . SER B 1 182 ? 6.109 3.074 -16.594 1 95.12 182 SER B N 1
ATOM 3136 C CA . SER B 1 182 ? 7.09 2.311 -17.359 1 95.12 182 SER B CA 1
ATOM 3137 C C . SER B 1 182 ? 8.492 2.486 -16.797 1 95.12 182 SER B C 1
ATOM 3139 O O . SER B 1 182 ? 8.703 3.289 -15.883 1 95.12 182 SER B O 1
ATOM 3141 N N . ALA B 1 183 ? 9.383 1.716 -17.375 1 93.56 183 ALA B N 1
ATOM 3142 C CA . ALA B 1 183 ? 10.781 1.78 -16.953 1 93.56 183 ALA B CA 1
ATOM 3143 C C . ALA B 1 183 ? 11.383 3.152 -17.25 1 93.56 183 ALA B C 1
ATOM 3145 O O . ALA B 1 183 ? 12.383 3.539 -16.656 1 93.56 183 ALA B O 1
ATOM 3146 N N . SER B 1 184 ? 10.766 3.928 -18.141 1 93.25 184 SER B N 1
ATOM 3147 C CA . SER B 1 184 ? 11.367 5.188 -18.562 1 93.25 184 SER B CA 1
ATOM 3148 C C . SER B 1 184 ? 10.664 6.379 -17.922 1 93.25 184 SER B C 1
ATOM 3150 O O . SER B 1 184 ? 11.156 7.508 -17.984 1 93.25 184 SER B O 1
ATOM 3152 N N . ASN B 1 185 ? 9.523 6.152 -17.25 1 95 185 ASN B N 1
ATOM 3153 C CA . ASN B 1 185 ? 8.812 7.34 -16.781 1 95 185 ASN B CA 1
ATOM 3154 C C . ASN B 1 185 ? 8.375 7.199 -15.32 1 95 185 ASN B C 1
ATOM 3156 O O . ASN B 1 185 ? 7.762 8.109 -14.766 1 95 185 ASN B O 1
ATOM 3160 N N . TRP B 1 186 ? 8.719 6.082 -14.648 1 96.25 186 TRP B N 1
ATOM 3161 C CA . TRP B 1 186 ? 8.266 5.777 -13.297 1 96.25 186 TRP B CA 1
ATOM 3162 C C . TRP B 1 186 ? 8.688 6.871 -12.32 1 96.25 186 TRP B C 1
ATOM 3164 O O . TRP B 1 186 ? 8.008 7.113 -11.32 1 96.25 186 TRP B O 1
ATOM 3174 N N . PHE B 1 187 ? 9.75 7.598 -12.547 1 94 187 PHE B N 1
ATOM 3175 C CA . PHE B 1 187 ? 10.297 8.555 -11.594 1 94 187 PHE B CA 1
ATOM 3176 C C . PHE B 1 187 ? 9.625 9.914 -11.75 1 94 187 PHE B C 1
ATOM 3178 O O . PHE B 1 187 ? 9.914 10.844 -11 1 94 187 PHE B O 1
ATOM 3185 N N . LEU B 1 188 ? 8.656 10.039 -12.656 1 95.31 188 LEU B N 1
ATOM 3186 C CA . LEU B 1 188 ? 8 11.32 -12.914 1 95.31 188 LEU B CA 1
ATOM 3187 C C . LEU B 1 188 ? 6.781 11.5 -12.016 1 95.31 188 LEU B C 1
ATOM 3189 O O . LEU B 1 188 ? 6.199 12.586 -11.969 1 95.31 188 LEU B O 1
ATOM 3193 N N . SER B 1 189 ? 6.383 10.453 -11.289 1 96.44 189 SER B N 1
ATOM 3194 C CA . SER B 1 189 ? 5.254 10.539 -10.375 1 96.44 189 SER B CA 1
ATOM 3195 C C . SER B 1 189 ? 5.59 9.914 -9.023 1 96.44 189 SER B C 1
ATOM 3197 O O . SER B 1 189 ? 6.387 8.977 -8.945 1 96.44 189 SER B O 1
ATOM 3199 N N . GLU B 1 190 ? 4.973 10.445 -8.039 1 95.62 190 GLU B N 1
ATOM 3200 C CA . GLU B 1 190 ? 5.176 9.891 -6.703 1 95.62 190 GLU B CA 1
ATOM 3201 C C . GLU B 1 190 ? 4.762 8.422 -6.648 1 95.62 190 GLU B C 1
ATOM 3203 O O . GLU B 1 190 ? 5.457 7.598 -6.047 1 95.62 190 GLU B O 1
ATOM 3208 N N . SER B 1 191 ? 3.641 8.094 -7.242 1 94.75 191 SER B N 1
ATOM 3209 C CA . SER B 1 191 ? 3.139 6.723 -7.25 1 94.75 191 SER B CA 1
ATOM 3210 C C . SER B 1 191 ? 4.117 5.777 -7.941 1 94.75 191 SER B C 1
ATOM 3212 O O . SER B 1 191 ? 4.289 4.633 -7.516 1 94.75 191 SER B O 1
ATOM 3214 N N . GLY B 1 192 ? 4.684 6.238 -9.055 1 96.44 192 GLY B N 1
ATOM 3215 C CA . GLY B 1 192 ? 5.684 5.441 -9.75 1 96.44 192 GLY B CA 1
ATOM 3216 C C . GLY B 1 192 ? 6.918 5.168 -8.906 1 96.44 192 GLY B C 1
ATOM 3217 O O . GLY B 1 192 ? 7.371 4.023 -8.82 1 96.44 192 GLY B O 1
ATOM 3218 N N . VAL B 1 193 ? 7.434 6.23 -8.289 1 95.88 193 VAL B N 1
ATOM 3219 C CA . VAL B 1 193 ? 8.609 6.094 -7.434 1 95.88 193 VAL B CA 1
ATOM 3220 C C . VAL B 1 193 ? 8.305 5.129 -6.289 1 95.88 193 VAL B C 1
ATOM 3222 O O . VAL B 1 193 ? 9.125 4.27 -5.961 1 95.88 193 VAL B O 1
ATOM 3225 N N . LYS B 1 194 ? 7.148 5.273 -5.762 1 95.12 194 LYS B N 1
ATOM 3226 C CA . LYS B 1 194 ? 6.715 4.395 -4.68 1 95.12 194 LYS B CA 1
ATOM 3227 C C . LYS B 1 194 ? 6.656 2.939 -5.145 1 95.12 194 LYS B C 1
ATOM 3229 O O . LYS B 1 194 ? 7.199 2.051 -4.484 1 95.12 194 LYS B O 1
ATOM 3234 N N . GLU B 1 195 ? 6.062 2.717 -6.223 1 95.5 195 GLU B N 1
ATOM 3235 C CA . GLU B 1 195 ? 5.867 1.365 -6.738 1 95.5 195 GLU B CA 1
ATOM 3236 C C . GLU B 1 195 ? 7.199 0.665 -6.977 1 95.5 195 GLU B C 1
ATOM 3238 O O . GLU B 1 195 ? 7.406 -0.463 -6.523 1 95.5 195 GLU B O 1
ATOM 3243 N N . ILE B 1 196 ? 8.086 1.334 -7.656 1 96.69 196 ILE B N 1
ATOM 3244 C CA . ILE B 1 196 ? 9.359 0.722 -8.031 1 96.69 196 ILE B CA 1
ATOM 3245 C C . ILE B 1 196 ? 10.227 0.551 -6.789 1 96.69 196 ILE B C 1
ATOM 3247 O O . ILE B 1 196 ? 10.852 -0.496 -6.602 1 96.69 196 ILE B O 1
ATOM 3251 N N . SER B 1 197 ? 10.25 1.519 -5.902 1 95 197 SER B N 1
ATOM 3252 C CA . SER B 1 197 ? 11.086 1.472 -4.707 1 95 197 SER B CA 1
ATOM 3253 C C . SER B 1 197 ? 10.656 0.346 -3.775 1 95 197 SER B C 1
ATOM 3255 O O . SER B 1 197 ? 11.492 -0.376 -3.232 1 95 197 SER B O 1
ATOM 3257 N N . VAL B 1 198 ? 9.367 0.192 -3.656 1 94.12 198 VAL B N 1
ATOM 3258 C CA . VAL B 1 198 ? 8.844 -0.835 -2.764 1 94.12 198 VAL B CA 1
ATOM 3259 C C . VAL B 1 198 ? 9.242 -2.219 -3.271 1 94.12 198 VAL B C 1
ATOM 3261 O O . VAL B 1 198 ? 9.68 -3.07 -2.494 1 94.12 198 VAL B O 1
ATOM 3264 N N . GLU B 1 199 ? 9.156 -2.387 -4.539 1 95.62 199 GLU B N 1
ATOM 3265 C CA . GLU B 1 199 ? 9.453 -3.703 -5.094 1 95.62 199 GLU B CA 1
ATOM 3266 C C . GLU B 1 199 ? 10.953 -3.98 -5.07 1 95.62 199 GLU B C 1
ATOM 3268 O O . GLU B 1 199 ? 11.375 -5.125 -4.879 1 95.62 199 GLU B O 1
ATOM 3273 N N . LEU B 1 200 ? 11.688 -2.926 -5.289 1 95.25 200 LEU B N 1
ATOM 3274 C CA . LEU B 1 200 ? 13.133 -3.086 -5.168 1 95.25 200 LEU B CA 1
ATOM 3275 C C . LEU B 1 200 ? 13.516 -3.5 -3.752 1 95.25 200 LEU B C 1
ATOM 3277 O O . LEU B 1 200 ? 14.281 -4.445 -3.566 1 95.25 200 LEU B O 1
ATOM 3281 N N . VAL B 1 201 ? 12.984 -2.863 -2.816 1 94.06 201 VAL B N 1
ATOM 3282 C CA . VAL B 1 201 ? 13.312 -3.125 -1.419 1 94.06 201 VAL B CA 1
ATOM 3283 C C . VAL B 1 201 ? 12.82 -4.516 -1.023 1 94.06 201 VAL B C 1
ATOM 3285 O O . VAL B 1 201 ? 13.516 -5.25 -0.316 1 94.06 201 VAL B O 1
ATOM 3288 N N . ARG B 1 202 ? 11.656 -4.844 -1.443 1 95.56 202 ARG B N 1
ATOM 3289 C CA . ARG B 1 202 ? 11.125 -6.172 -1.151 1 95.56 202 ARG B CA 1
ATOM 3290 C C . ARG B 1 202 ? 11.992 -7.258 -1.778 1 95.56 202 ARG B C 1
ATOM 3292 O O . ARG B 1 202 ? 12.203 -8.312 -1.177 1 95.56 202 ARG B O 1
ATOM 3299 N N . TYR B 1 203 ? 12.461 -7.031 -2.965 1 95.75 203 TYR B N 1
ATOM 3300 C CA . TYR B 1 203 ? 13.359 -7.973 -3.631 1 95.75 203 TYR B CA 1
ATOM 3301 C C . TYR B 1 203 ? 14.641 -8.164 -2.832 1 95.75 203 TYR B C 1
ATOM 3303 O O . TYR B 1 203 ? 15.039 -9.305 -2.561 1 95.75 203 TYR B O 1
ATOM 3311 N N . ILE B 1 204 ? 15.219 -7.059 -2.439 1 93.44 204 ILE B N 1
ATOM 3312 C CA . ILE B 1 204 ? 16.453 -7.094 -1.671 1 93.44 204 ILE B CA 1
ATOM 3313 C C . ILE B 1 204 ? 16.219 -7.793 -0.336 1 93.44 204 ILE B C 1
ATOM 3315 O O . ILE B 1 204 ? 17.031 -8.625 0.091 1 93.44 204 ILE B O 1
ATOM 3319 N N . TYR B 1 205 ? 15.141 -7.473 0.29 1 95.12 205 TYR B N 1
ATOM 3320 C CA . TYR B 1 205 ? 14.812 -8.094 1.567 1 95.12 205 TYR B CA 1
ATOM 3321 C C . TYR B 1 205 ? 14.68 -9.609 1.419 1 95.12 205 TYR B C 1
ATOM 3323 O O . TYR B 1 205 ? 15.203 -10.367 2.234 1 95.12 205 TYR B O 1
ATOM 3331 N N . SER B 1 206 ? 13.961 -10.008 0.406 1 95.94 206 SER B N 1
ATOM 3332 C CA . SER B 1 206 ? 13.758 -11.438 0.173 1 95.94 206 SER B CA 1
ATOM 3333 C C . SER B 1 206 ? 15.086 -12.148 -0.068 1 95.94 206 SER B C 1
ATOM 3335 O O . SER B 1 206 ? 15.273 -13.289 0.369 1 95.94 206 SER B O 1
ATOM 3337 N N . TYR B 1 207 ? 15.938 -11.508 -0.72 1 92.62 207 TYR B N 1
ATOM 3338 C CA . TYR B 1 207 ? 17.266 -12.07 -0.967 1 92.62 207 TYR B CA 1
ATOM 3339 C C . TYR B 1 207 ? 18.062 -12.188 0.327 1 92.62 207 TYR B C 1
ATOM 3341 O O . TYR B 1 207 ? 18.625 -13.234 0.622 1 92.62 207 TYR B O 1
ATOM 3349 N N . THR B 1 208 ? 18.062 -11.141 1.12 1 93.06 208 THR B N 1
ATOM 3350 C CA . THR B 1 208 ? 18.859 -11.062 2.34 1 93.06 208 THR B CA 1
ATOM 3351 C C . THR B 1 208 ? 18.344 -12.055 3.381 1 93.06 208 THR B C 1
ATOM 3353 O O . THR B 1 208 ? 19.109 -12.578 4.184 1 93.06 208 THR B O 1
ATOM 3356 N N . ARG B 1 209 ? 17.062 -12.383 3.316 1 94.56 209 ARG B N 1
ATOM 3357 C CA . ARG B 1 209 ? 16.469 -13.273 4.309 1 94.56 209 ARG B CA 1
ATOM 3358 C C . ARG B 1 209 ? 16.484 -14.719 3.824 1 94.56 209 ARG B C 1
ATOM 3360 O O . ARG B 1 209 ? 15.969 -15.609 4.508 1 94.56 209 ARG B O 1
ATOM 3367 N N . GLY B 1 210 ? 16.984 -14.953 2.629 1 92.69 210 GLY B N 1
ATOM 3368 C CA . GLY B 1 210 ? 17.125 -16.297 2.104 1 92.69 210 GLY B CA 1
ATOM 3369 C C . GLY B 1 210 ? 15.844 -16.844 1.505 1 92.69 210 GLY B C 1
ATOM 3370 O O . GLY B 1 210 ? 15.688 -18.062 1.335 1 92.69 210 GLY B O 1
ATOM 3371 N N . ILE B 1 211 ? 14.891 -15.938 1.293 1 91.56 211 ILE B N 1
ATOM 3372 C CA . ILE B 1 211 ? 13.617 -16.312 0.683 1 91.56 211 ILE B CA 1
ATOM 3373 C C . ILE B 1 211 ? 13.797 -16.484 -0.823 1 91.56 211 ILE B C 1
ATOM 3375 O O . ILE B 1 211 ? 13.125 -17.312 -1.443 1 91.56 211 ILE B O 1
ATOM 3379 N N . LEU B 1 212 ? 14.711 -15.625 -1.331 1 88 212 LEU B N 1
ATOM 3380 C CA . LEU B 1 212 ? 15.047 -15.664 -2.752 1 88 212 LEU B CA 1
ATOM 3381 C C . LEU B 1 212 ? 16.391 -16.359 -2.977 1 88 212 LEU B C 1
ATOM 3383 O O . LEU B 1 212 ? 17.25 -16.328 -2.104 1 88 212 LEU B O 1
#

Solvent-accessible surface area (backbone atoms only — not comparable to full-atom values): 22136 Å² total; per-residue (Å²): 134,61,67,66,56,52,51,51,48,48,48,40,34,46,49,10,24,45,41,24,40,51,47,54,46,46,51,58,69,48,36,59,75,58,30,26,67,85,61,76,60,57,71,18,55,28,29,38,38,64,48,58,87,67,66,60,36,47,62,51,46,51,48,51,24,50,40,40,76,72,56,40,29,68,31,40,38,36,33,30,44,59,56,91,80,70,35,55,66,69,48,54,64,58,52,50,50,52,50,48,52,54,29,40,76,55,68,38,58,71,87,38,48,47,77,43,75,33,68,86,49,52,78,23,62,66,58,47,45,31,54,53,47,41,56,49,35,64,76,65,65,47,56,26,37,23,36,52,36,48,30,53,43,31,35,52,54,47,48,31,36,44,60,64,37,58,91,46,88,45,48,73,34,40,46,56,44,81,60,98,54,47,77,86,50,20,79,73,24,44,67,31,41,45,53,55,50,45,39,50,49,51,42,52,50,30,43,75,70,62,58,81,134,60,68,66,58,53,51,50,49,48,49,40,34,45,48,10,25,46,40,23,40,50,48,54,48,47,51,57,68,47,37,58,76,58,29,26,68,86,63,76,60,58,71,19,56,29,29,38,39,65,48,58,87,67,66,59,37,47,61,52,46,51,49,52,24,50,40,42,75,72,56,40,27,69,31,38,37,35,33,30,44,60,57,92,83,71,36,55,67,70,47,54,66,58,52,51,51,52,50,49,52,54,29,40,77,55,68,38,58,70,88,40,48,47,78,44,76,33,68,86,50,52,81,23,63,68,58,47,46,30,54,54,47,40,56,49,35,64,75,65,64,48,56,26,37,23,36,53,35,48,30,54,45,29,35,53,54,47,46,31,38,44,60,64,36,57,89,46,88,47,48,73,34,41,45,53,46,83,60,98,53,48,76,88,50,20,78,72,23,44,67,31,40,45,53,54,50,45,38,51,49,51,42,51,49,30,42,76,70,63,55,82

Radius of gyration: 24.36 Å; Cα contacts (8 Å, |Δi|>4): 692; chains: 2; bounding box: 78×66×47 Å

Secondary structure (DSSP, 8-state):
--HHHHHHHHHHHHHHHHHHHHHHHHHHHHTHHHHS--PPP--EEEEEEE-SSSPPPHHHHHHHHHHHHTTSEEEEEEEEE--TT--SSS-HHHHHHHHHHHHHHTT--GGGEEEEEE---SS-HHHHHHHHHHHHHHHHT--EEEEEEEGGGHHHHHHHHHHHTTTSS-EEEEEEEPPSS-TTTGGGSHHHHHHHHHHHHHHHHHHHTT--/--HHHHHHHHHHHHHHHHHHHHHHHHHHHHHHHHHS--PPP--EEEEEEE-SSSPPPHHHHHHHHHHHHTTSEEEEEEEEE--TT--SSS-HHHHHHHHHHHHHHTT--GGGEEEEEE---TT-HHHHHHHHHHHHHHHHT--EEEEEEEGGGHHHHHHHHHHHTTTSS-EEEEEEEPPSS-TTTGGGSHHHHHHHHHHHHHHHHHHHTT--